Protein AF-A0A1E8VVA4-F1 (afdb_monomer)

Mean predicted aligned error: 18.34 Å

pLDDT: mean 72.16, std 23.31, range [21.58, 98.31]

Nearest PDB structures (foldseek):
  3our-assembly3_F  TM=9.152E-01  e=5.054E-13  Vibrio vulnificus CMCP6
  1gpr-assembly1_A-2  TM=9.088E-01  e=8.879E-13  Bacillus subtilis
  4jbw-assembly1_M  TM=9.201E-01  e=3.066E-12  Escherichia coli K-12
  1gla-assembly1_F  TM=8.543E-01  e=1.560E-12  Escherichia coli
  2gpr-assembly1_A  TM=8.967E-01  e=1.583E-10  Mycoplasma capricolum

Foldseek 3Di:
DDDDDDDDDDDDDDAFQVVFDDQQQQWFPKTFLWDFQAPQGTWDQQAEIFTAAQLRRDPVSLVSCVVSFAQEEEEQEAPVVCVVRPHPNVVPPRRHYDYQNLDHDDPVPPPVPDPDDPLDPLLVVLVVSLVPLVSLQVVLVVSLPDDLRHHYYYYYHNRARNVLSVSLLLCQLLHGDPLVSLLSRLVSADPRVLSCLVRPDDDDPPPDRDDNDPVSVSSSVSVSVNQVCQCVVQVTSVSSNVVSVHDPSSSVSSSVSTDDRDDPDPPPPPVPDDDDPVVVVPDDDDDDDDDDDDDDDDDDDDPDDDDDDDDDDDDDDDPVVVVVVVVPDPPDRRLAQDLDDFDPVCAQFFWFQAWAWKAAQLPAPDPCSNVCVQAGWIWGQHPFFWGWGRAFWFWRDADPLQQKTWTAHSNGWIKIKGLDAPDPCNHSAFKDADHDHGGTHHQGHTGIGGDCVGSPPSSRHIIIIHRRVNVVAPDKDAARGDTHHRGHTGIGGDRD

Radius of gyration: 27.5 Å; Cα contacts (8 Å, |Δi|>4): 840; chains: 1; bounding box: 74×63×78 Å

Secondary structure (DSSP, 8-state):
---------------SSGGGB---TT-SS-EE--S-EETTEEEPTTSEEEES-GGG--TTHHHHHHHHTEEEEEE---HHHHHHS--GGGGSTT-EEEE--S--S-HHHHTTS-TT-SSHHHHHHHHHHHH-HHHHHHHHHHHHT--TTPEEEEE-SSSSHHHHHHHHHHHHHHT--HHHHHHHHHTTTS-HHHHHHHHT----BTB------HHHHHHHHHHHHHHHHHHHHHSSHHHHHHHTT--HHHHHHHHHHHEEEPPP-----GGG----TTGGGSS-PPP--SS---PPP----TT---------------TTTHHHHTTS---S---S---PPPPGGGTTEEE-SS-EEEEEGGGSS-HHHHTTTT-EEEEEEESSSEEE-SSSEEEEEE-TTSSEEEEEETTS-EEEEEE--S-TT--SSSEEE---TT-EE-TT-EEEEE-HHHHGGGGGSPEEEEETTGGG-SEEEE--SEEE-TT-EEEEEE--

Solvent-accessible surface area (backbone atoms only — not comparable to full-atom values): 28669 Å² total; per-residue (Å²): 132,92,81,92,84,90,78,91,83,86,81,83,73,67,74,75,67,75,82,24,62,54,94,39,57,55,47,38,66,44,34,43,63,19,49,41,43,26,93,72,39,30,28,29,66,67,35,40,35,41,17,12,42,48,50,66,41,42,83,63,43,49,48,50,45,41,74,65,27,48,30,31,42,40,38,32,41,23,74,64,58,41,71,79,45,49,75,45,62,69,79,46,84,82,46,47,77,45,79,46,49,46,54,78,75,72,64,82,75,61,72,83,75,59,98,77,67,85,58,49,64,69,31,51,53,58,50,55,43,63,66,39,24,69,38,53,26,53,51,45,54,54,55,33,70,53,54,98,77,40,10,34,37,34,22,21,70,70,23,37,62,76,30,24,54,52,48,39,46,53,43,42,55,55,46,39,52,65,65,59,45,48,46,67,38,47,60,67,75,43,54,70,69,51,49,41,56,73,61,73,53,77,88,62,94,83,62,91,73,80,82,66,52,69,69,56,52,43,51,53,49,25,53,47,49,54,53,48,51,40,34,72,77,34,75,22,52,65,40,43,42,46,74,32,63,40,50,70,69,33,58,52,39,38,38,60,58,40,42,42,66,63,75,78,73,84,74,71,51,78,92,70,56,84,86,52,81,71,63,66,77,75,54,89,75,79,77,93,75,79,96,81,83,86,86,87,86,84,86,81,72,94,89,72,89,88,81,91,88,87,84,91,81,90,82,94,85,66,73,76,66,60,61,66,61,65,72,77,70,78,74,86,72,64,45,54,77,57,90,70,90,75,57,80,92,54,61,56,41,35,21,32,34,45,28,25,40,37,33,42,34,67,77,44,96,48,69,65,60,28,67,39,78,59,27,53,55,31,23,26,40,41,78,58,56,51,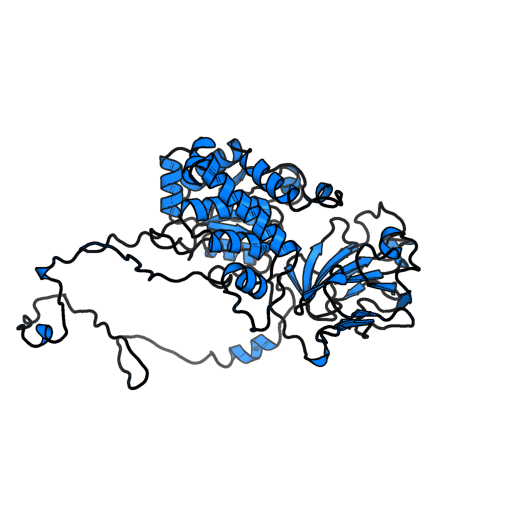38,27,32,38,35,47,27,31,29,70,42,76,48,97,51,50,50,38,41,28,33,33,31,81,83,70,51,38,37,41,36,33,52,40,54,94,47,98,74,63,59,62,61,38,48,45,72,69,63,55,77,41,19,43,40,52,56,69,36,68,41,34,33,50,39,51,86,62,47,47,82,37,52,60,36,38,35,34,45,27,29,55,53,45,88,80,49,89,37,72,54,70,55,44,66,53,79,43,48,66,66,36,83,40,33,38,53,49,93,124

Structure (mmCIF, N/CA/C/O backbone):
data_AF-A0A1E8VVA4-F1
#
_entry.id   AF-A0A1E8VVA4-F1
#
loop_
_atom_site.group_PDB
_atom_site.id
_atom_site.type_symbol
_atom_site.label_atom_id
_atom_site.label_alt_id
_atom_site.label_comp_id
_atom_site.label_asym_id
_atom_site.label_entity_id
_atom_site.label_seq_id
_atom_site.pdbx_PDB_ins_code
_atom_site.Cartn_x
_atom_site.Cartn_y
_atom_site.Cartn_z
_atom_site.occupancy
_atom_site.B_iso_or_equiv
_atom_site.auth_seq_id
_atom_site.auth_comp_id
_atom_site.auth_asym_id
_atom_site.auth_atom_id
_atom_site.pdbx_PDB_model_num
ATOM 1 N N . MET A 1 1 ? 5.619 -34.190 43.326 1.00 30.00 1 MET A N 1
ATOM 2 C CA . MET A 1 1 ? 6.301 -32.882 43.482 1.00 30.00 1 MET A CA 1
ATOM 3 C C . MET A 1 1 ? 6.176 -32.133 42.157 1.00 30.00 1 MET A C 1
ATOM 5 O O . MET A 1 1 ? 6.427 -32.777 41.157 1.00 30.00 1 MET A O 1
ATOM 9 N N . ARG A 1 2 ? 5.686 -30.875 42.184 1.00 25.86 2 ARG A N 1
ATOM 10 C CA . ARG A 1 2 ? 5.718 -29.754 41.190 1.00 25.86 2 ARG A CA 1
ATOM 11 C C . ARG A 1 2 ? 6.174 -30.002 39.722 1.00 25.86 2 ARG A C 1
ATOM 13 O O . ARG A 1 2 ? 7.117 -30.740 39.519 1.00 25.86 2 ARG A O 1
ATOM 20 N N . LEU A 1 3 ? 5.728 -29.284 38.676 1.00 25.56 3 LEU A N 1
ATOM 21 C CA . LEU A 1 3 ? 4.657 -28.291 38.405 1.00 25.56 3 LEU A CA 1
ATOM 22 C C . LEU A 1 3 ? 4.651 -28.012 36.870 1.00 25.56 3 LEU A C 1
ATOM 24 O O . LEU A 1 3 ? 5.711 -28.032 36.266 1.00 25.56 3 LEU A O 1
ATOM 28 N N . LEU A 1 4 ? 3.497 -27.609 36.314 1.00 28.91 4 LEU A N 1
ATOM 29 C CA . LEU A 1 4 ? 3.312 -26.734 35.126 1.00 28.91 4 LEU A CA 1
ATOM 30 C C . LEU A 1 4 ? 3.857 -27.124 33.727 1.00 28.91 4 LEU A C 1
ATOM 32 O O . LEU A 1 4 ? 5.051 -27.149 33.470 1.00 28.91 4 LEU A O 1
ATOM 36 N N . GLY A 1 5 ? 2.926 -27.165 32.763 1.00 24.77 5 GLY A N 1
ATOM 37 C CA . GLY A 1 5 ? 3.172 -27.043 31.318 1.00 24.77 5 GLY A CA 1
ATOM 38 C C . GLY A 1 5 ? 1.900 -26.583 30.588 1.00 24.77 5 GLY A C 1
ATOM 39 O O . GLY A 1 5 ? 1.129 -27.402 30.097 1.00 24.77 5 GLY A O 1
ATOM 40 N N . ARG A 1 6 ? 1.606 -25.273 30.588 1.00 29.03 6 ARG A N 1
ATOM 41 C CA . ARG A 1 6 ? 0.429 -24.693 29.899 1.00 29.03 6 ARG A CA 1
ATOM 42 C C . ARG A 1 6 ? 0.692 -24.564 28.393 1.00 29.03 6 ARG A C 1
ATOM 44 O O . ARG A 1 6 ? 1.761 -24.104 28.021 1.00 29.03 6 ARG A O 1
ATOM 51 N N . GLY A 1 7 ? -0.314 -24.822 27.547 1.00 25.11 7 GLY A N 1
ATOM 52 C CA . GLY A 1 7 ? -0.162 -24.624 26.094 1.00 25.11 7 GLY A CA 1
ATOM 53 C C . GLY A 1 7 ? -1.405 -24.843 25.219 1.00 25.11 7 GLY A C 1
ATOM 54 O O . GLY A 1 7 ? -1.297 -25.448 24.160 1.00 25.11 7 GLY A O 1
ATOM 55 N N . ARG A 1 8 ? -2.603 -24.379 25.614 1.00 28.55 8 ARG A N 1
ATOM 56 C CA . ARG A 1 8 ? -3.776 -24.401 24.709 1.00 28.55 8 ARG A CA 1
ATOM 57 C C . ARG A 1 8 ? -3.634 -23.325 23.616 1.00 28.55 8 ARG A C 1
ATOM 59 O O . ARG A 1 8 ? -4.026 -22.186 23.850 1.00 28.55 8 ARG A O 1
ATOM 66 N N . GLN A 1 9 ? -3.173 -23.695 22.420 1.00 29.16 9 GLN A N 1
ATOM 67 C CA . GLN A 1 9 ? -3.409 -22.919 21.194 1.00 29.16 9 GLN A CA 1
ATOM 68 C C . GLN A 1 9 ? -4.517 -23.570 20.351 1.00 29.16 9 GLN A C 1
ATOM 70 O O . GLN A 1 9 ? -4.309 -24.627 19.764 1.00 29.16 9 GLN A O 1
ATOM 75 N N . ARG A 1 10 ? -5.695 -22.936 20.272 1.00 30.84 10 ARG A N 1
ATOM 76 C CA . ARG A 1 10 ? -6.707 -23.178 19.223 1.00 30.84 10 ARG A CA 1
ATOM 77 C C . ARG A 1 10 ? -7.491 -21.891 18.956 1.00 30.84 10 ARG A C 1
ATOM 79 O O . ARG A 1 10 ? -8.116 -21.362 19.872 1.00 30.84 10 ARG A O 1
ATOM 86 N N . GLY A 1 11 ? -7.451 -21.423 17.708 1.00 31.95 11 GLY A N 1
ATOM 87 C CA . GLY A 1 11 ? -8.097 -20.183 17.260 1.00 31.95 11 GLY A CA 1
ATOM 88 C C . GLY A 1 11 ? -7.463 -19.577 16.000 1.00 31.95 11 GLY A C 1
ATOM 89 O O . GLY A 1 11 ? -7.168 -18.388 15.992 1.00 31.95 11 GLY A O 1
ATOM 90 N N . ALA A 1 12 ? -7.206 -20.384 14.965 1.00 50.91 12 ALA A N 1
ATOM 91 C CA . ALA A 1 12 ? -6.746 -19.905 13.655 1.00 50.91 12 ALA A CA 1
ATOM 92 C C . ALA A 1 12 ? -7.963 -19.704 12.715 1.00 50.91 12 ALA A C 1
ATOM 94 O O . ALA A 1 12 ? -8.945 -20.426 12.864 1.00 50.91 12 ALA A O 1
ATOM 95 N N . ALA A 1 13 ? -7.983 -18.766 11.760 1.00 53.41 13 ALA A N 1
ATOM 96 C CA . ALA A 1 13 ? -6.872 -17.992 11.198 1.00 53.41 13 ALA A CA 1
ATOM 97 C C . ALA A 1 13 ? -7.276 -16.576 10.720 1.00 53.41 13 ALA A C 1
ATOM 99 O O . ALA A 1 13 ? -8.441 -16.318 10.431 1.00 53.41 13 ALA A O 1
ATOM 100 N N . ARG A 1 14 ? -6.262 -15.725 10.511 1.00 58.19 14 ARG A N 1
ATOM 101 C CA . ARG A 1 14 ? -6.017 -15.040 9.226 1.00 58.19 14 ARG A CA 1
ATOM 102 C C . ARG A 1 14 ? -4.565 -15.362 8.848 1.00 58.19 14 ARG A C 1
ATOM 104 O O . ARG A 1 14 ? -3.696 -15.362 9.717 1.00 58.19 14 ARG A O 1
ATOM 111 N N . ARG A 1 15 ? -4.335 -15.743 7.593 1.00 53.78 15 ARG A N 1
ATOM 112 C CA . ARG A 1 15 ? -3.039 -15.923 6.912 1.00 53.78 15 ARG A CA 1
ATOM 113 C C . ARG A 1 15 ? -3.322 -15.691 5.423 1.00 53.78 15 ARG A C 1
ATOM 115 O O . ARG A 1 15 ? -4.406 -16.055 4.971 1.00 53.78 15 ARG A O 1
ATOM 122 N N . GLY A 1 16 ? -2.391 -15.082 4.692 1.00 54.00 16 GLY A N 1
ATOM 123 C CA . GLY A 1 16 ? -2.623 -14.649 3.311 1.00 54.00 16 GLY A CA 1
ATOM 124 C C . GLY A 1 16 ? -3.421 -13.340 3.188 1.00 54.00 16 GLY A C 1
ATOM 125 O O . GLY A 1 16 ? -4.250 -12.992 4.035 1.00 54.00 16 GLY A O 1
ATOM 126 N N . TYR A 1 17 ? -3.164 -12.621 2.094 1.00 52.78 17 TYR A N 1
ATOM 127 C CA . TYR A 1 17 ? -3.841 -11.378 1.694 1.00 52.78 17 TYR A CA 1
ATOM 128 C C . TYR A 1 17 ? -5.333 -11.590 1.385 1.00 52.78 17 TYR A C 1
ATOM 130 O O . TYR A 1 17 ? -6.170 -10.749 1.706 1.00 52.78 17 TYR A O 1
ATOM 138 N N . GLU A 1 18 ? -5.662 -12.745 0.803 1.00 53.12 18 GLU A N 1
ATOM 139 C CA . GLU A 1 18 ? -6.934 -13.048 0.131 1.00 53.12 18 GLU A CA 1
ATOM 140 C C . GLU A 1 18 ? -8.173 -12.894 1.023 1.00 53.12 18 GLU A C 1
ATOM 142 O O . GLU A 1 18 ? -9.208 -12.422 0.566 1.00 53.12 18 GLU A O 1
ATOM 147 N N . THR A 1 19 ? -8.065 -13.189 2.322 1.00 55.44 19 THR A N 1
ATOM 148 C CA . THR A 1 19 ? -9.191 -13.049 3.273 1.00 55.44 19 THR A CA 1
ATOM 149 C C . THR A 1 19 ? -9.558 -11.599 3.621 1.00 55.44 19 THR A C 1
ATOM 151 O O . THR A 1 19 ? -10.520 -11.374 4.353 1.00 55.44 19 THR A O 1
ATOM 154 N N . GLY A 1 20 ? -8.807 -10.610 3.125 1.00 58.53 20 GLY A N 1
ATOM 155 C CA . GLY A 1 20 ? -9.046 -9.181 3.349 1.00 58.53 20 GLY A CA 1
ATOM 156 C C . GLY A 1 20 ? -8.956 -8.323 2.085 1.00 58.53 20 GLY A C 1
ATOM 157 O O . GLY A 1 20 ? -8.785 -7.109 2.209 1.00 58.53 20 GLY A O 1
ATOM 158 N N . ARG A 1 21 ? -9.037 -8.927 0.894 1.00 65.75 21 ARG A N 1
ATOM 159 C CA . ARG A 1 21 ? -9.143 -8.201 -0.379 1.00 65.75 21 ARG A CA 1
ATOM 160 C C . ARG A 1 21 ? -10.534 -7.565 -0.496 1.00 65.75 21 ARG A C 1
ATOM 162 O O . ARG A 1 21 ? -11.526 -8.137 -0.043 1.00 65.75 21 ARG A O 1
ATOM 169 N N . VAL A 1 22 ? -10.592 -6.367 -1.069 1.00 76.75 22 VAL A N 1
ATOM 170 C CA . VAL A 1 22 ? -11.835 -5.720 -1.502 1.00 76.75 22 VAL A CA 1
ATOM 171 C C . VAL A 1 22 ? -11.589 -5.315 -2.943 1.00 76.75 22 VAL A C 1
ATOM 173 O O . VAL A 1 22 ? -10.763 -4.439 -3.186 1.00 76.75 22 VAL A O 1
ATOM 176 N N . ASP A 1 23 ? -12.241 -6.009 -3.869 1.00 79.19 23 ASP A N 1
ATOM 177 C CA . ASP A 1 23 ? -12.051 -5.813 -5.304 1.00 79.19 23 ASP A CA 1
ATOM 178 C C . ASP A 1 23 ? -12.624 -4.451 -5.698 1.00 79.19 23 ASP A C 1
ATOM 180 O O . ASP A 1 23 ? -13.825 -4.233 -5.581 1.00 79.19 23 ASP A O 1
ATOM 184 N N . ILE A 1 24 ? -11.745 -3.519 -6.070 1.00 86.25 24 ILE A N 1
ATOM 185 C CA . ILE A 1 24 ? -12.058 -2.137 -6.452 1.00 86.25 24 ILE A CA 1
ATOM 186 C C . ILE A 1 24 ? -11.111 -1.818 -7.606 1.00 86.25 24 ILE A C 1
ATOM 188 O O . ILE A 1 24 ? -9.936 -1.538 -7.367 1.00 86.25 24 ILE A O 1
ATOM 192 N N . ALA A 1 25 ? -11.589 -1.899 -8.848 1.00 78.00 25 ALA A N 1
ATOM 193 C CA . ALA A 1 25 ? -10.723 -2.079 -10.018 1.00 78.00 25 ALA A CA 1
ATOM 194 C C . ALA A 1 25 ? -9.710 -0.939 -10.215 1.00 78.00 25 ALA A C 1
ATOM 196 O O . ALA A 1 25 ? -8.554 -1.185 -10.536 1.00 78.00 25 ALA A O 1
ATOM 197 N N . THR A 1 26 ? -10.118 0.310 -9.974 1.00 86.56 26 THR A N 1
ATOM 198 C CA . THR A 1 26 ? -9.238 1.501 -10.021 1.00 86.56 26 THR A CA 1
ATOM 199 C C . THR A 1 26 ? -8.679 1.924 -8.652 1.00 86.56 26 THR A C 1
ATOM 201 O O . THR A 1 26 ? -8.114 3.013 -8.501 1.00 86.56 26 THR A O 1
ATOM 204 N N . GLY A 1 27 ? -8.847 1.086 -7.628 1.00 84.00 27 GLY A N 1
ATOM 205 C CA . GLY A 1 27 ? -8.388 1.327 -6.267 1.00 84.00 27 GLY A CA 1
ATOM 206 C C . GLY A 1 27 ? -6.927 0.930 -6.065 1.00 84.00 27 GLY A C 1
ATOM 207 O O . GLY A 1 27 ? -6.532 -0.207 -6.280 1.00 84.00 27 GLY A O 1
ATOM 208 N N . ILE A 1 28 ? -6.109 1.852 -5.559 1.00 86.06 28 ILE A N 1
ATOM 209 C CA . ILE A 1 28 ? -4.704 1.561 -5.249 1.00 86.06 28 ILE A CA 1
ATOM 210 C C . ILE A 1 28 ? -4.627 0.828 -3.902 1.00 86.06 28 ILE A C 1
ATOM 212 O O . ILE A 1 28 ? -5.046 1.381 -2.884 1.00 86.06 28 ILE A O 1
ATOM 216 N N . ASN A 1 29 ? -4.029 -0.368 -3.865 1.00 87.25 29 ASN A N 1
ATOM 217 C CA . ASN A 1 29 ? -3.621 -1.068 -2.634 1.00 87.25 29 ASN A CA 1
ATOM 218 C C . ASN A 1 29 ? -4.752 -1.232 -1.582 1.00 87.25 29 ASN A C 1
ATOM 220 O O . ASN A 1 29 ? -4.519 -1.069 -0.378 1.00 87.25 29 ASN A O 1
ATOM 224 N N . VAL A 1 30 ? -5.989 -1.490 -2.032 1.00 91.31 30 VAL A N 1
ATOM 225 C CA . VAL A 1 30 ? -7.182 -1.540 -1.166 1.00 91.31 30 VAL A CA 1
ATOM 226 C C . VAL A 1 30 ? -7.195 -2.820 -0.322 1.00 91.31 30 VAL A C 1
ATOM 228 O O . VAL A 1 30 ? -7.125 -3.929 -0.848 1.00 91.31 30 VAL A O 1
ATOM 231 N N . ARG A 1 31 ? -7.312 -2.686 1.007 1.00 90.38 31 ARG A N 1
ATOM 232 C CA . ARG A 1 31 ? -7.453 -3.821 1.940 1.00 90.38 31 ARG A CA 1
ATOM 233 C C . ARG A 1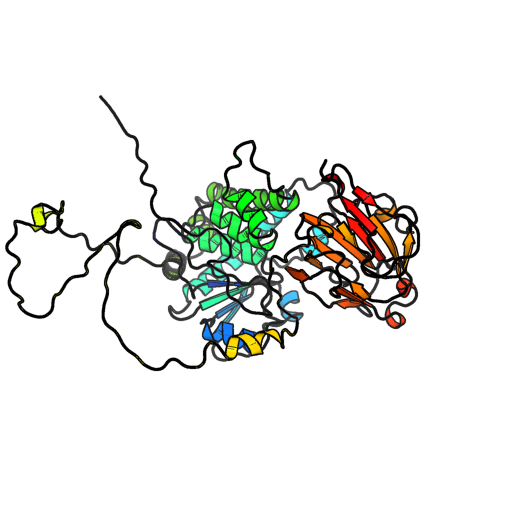 31 ? -8.423 -3.542 3.078 1.00 90.38 31 ARG A C 1
ATOM 235 O O . ARG A 1 31 ? -8.536 -2.423 3.573 1.00 90.38 31 ARG A O 1
ATOM 242 N N . GLU A 1 32 ? -9.047 -4.606 3.562 1.00 92.00 32 GLU A N 1
ATOM 243 C CA . GLU A 1 32 ? -9.891 -4.627 4.753 1.00 92.00 32 GLU A CA 1
ATOM 244 C C . GLU A 1 32 ? -9.099 -5.054 6.002 1.00 92.00 32 GLU A C 1
ATOM 246 O O . GLU A 1 32 ? -8.359 -6.049 6.004 1.00 92.00 32 GLU A O 1
ATOM 251 N N . LEU A 1 33 ? -9.284 -4.297 7.090 1.00 93.38 33 LEU A N 1
ATOM 252 C CA . LEU A 1 33 ? -8.677 -4.556 8.402 1.00 93.38 33 LEU A CA 1
ATOM 253 C C . LEU A 1 33 ? -9.503 -5.532 9.262 1.00 93.38 33 LEU A C 1
ATOM 255 O O . LEU A 1 33 ? -9.131 -5.827 10.397 1.00 93.38 33 LEU A O 1
ATOM 259 N N . GLY A 1 34 ? -10.616 -6.048 8.748 1.00 89.75 34 GLY A N 1
ATOM 260 C CA . GLY A 1 34 ? -11.387 -7.163 9.290 1.00 89.75 34 GLY A CA 1
ATOM 261 C C . GLY A 1 34 ? -10.678 -8.524 9.221 1.00 89.75 34 GLY A C 1
ATOM 262 O O . GLY A 1 34 ? -9.677 -8.717 8.533 1.00 89.75 34 GLY A O 1
ATOM 263 N N . GLY A 1 35 ? -11.203 -9.491 9.974 1.00 84.62 35 GLY A N 1
ATOM 264 C CA . GLY A 1 35 ? -10.780 -10.893 9.919 1.00 84.62 35 GLY A CA 1
ATOM 265 C C . GLY A 1 35 ? -9.508 -11.260 10.689 1.00 84.62 35 GLY A C 1
ATOM 266 O O . GLY A 1 35 ? -9.304 -12.444 10.937 1.00 84.62 35 GLY A O 1
ATOM 267 N N . PHE A 1 36 ? -8.682 -10.307 11.132 1.00 85.81 36 PHE A N 1
ATOM 268 C CA . PHE A 1 36 ? -7.486 -10.624 11.921 1.00 85.81 36 PHE A CA 1
ATOM 269 C C . PHE A 1 36 ? -7.868 -11.226 13.288 1.00 85.81 36 PHE A C 1
ATOM 271 O O . PHE A 1 36 ? -8.712 -10.652 13.987 1.00 85.81 36 PHE A O 1
ATOM 278 N N . PRO A 1 37 ? -7.259 -12.349 13.712 1.00 80.12 37 PRO A N 1
ATOM 279 C CA . PRO A 1 37 ? -7.466 -12.923 15.035 1.00 80.12 37 PRO A CA 1
ATOM 280 C C . PRO A 1 37 ? -6.771 -12.085 16.113 1.00 80.12 37 PRO A C 1
ATOM 282 O O . PRO A 1 37 ? -5.667 -11.576 15.919 1.00 80.12 37 PRO A O 1
ATOM 285 N N . THR A 1 38 ? -7.411 -11.971 17.277 1.00 81.69 38 THR A N 1
ATOM 286 C CA . THR A 1 38 ? -6.867 -11.293 18.461 1.00 81.69 38 THR A CA 1
ATOM 287 C C . THR A 1 38 ? -7.210 -12.082 19.731 1.00 81.69 38 THR A C 1
ATOM 289 O O . THR A 1 38 ? -8.162 -12.868 19.728 1.00 81.69 38 THR A O 1
ATOM 292 N N . PRO A 1 39 ? -6.527 -11.850 20.869 1.00 75.25 39 PRO A N 1
ATOM 293 C CA . PRO A 1 39 ? -6.879 -12.467 22.152 1.00 75.25 39 PRO A CA 1
ATOM 294 C C . PRO A 1 39 ? -8.330 -12.226 22.607 1.00 75.25 39 PRO A C 1
ATOM 296 O O . PRO A 1 39 ? -8.837 -12.958 23.453 1.00 75.25 39 PRO A O 1
ATOM 299 N N . SER A 1 40 ? -8.997 -11.197 22.067 1.00 68.75 40 SER A N 1
ATOM 300 C CA . SER A 1 40 ? -10.377 -10.817 22.405 1.00 68.75 40 SER A CA 1
ATOM 301 C C . SER A 1 40 ? -11.415 -11.208 21.342 1.00 68.75 40 SER A C 1
ATOM 303 O O . SER A 1 40 ? -12.607 -10.967 21.547 1.00 68.75 40 SER A O 1
ATOM 305 N N . GLY A 1 41 ? -10.998 -11.794 20.214 1.00 74.19 41 GLY A N 1
ATOM 306 C CA . GLY A 1 41 ? -11.895 -12.252 19.156 1.00 74.19 41 GLY A CA 1
ATOM 307 C C . GLY A 1 41 ? -11.291 -12.111 17.762 1.00 74.19 41 GLY A C 1
ATOM 308 O O . GLY A 1 41 ? -10.205 -12.613 17.494 1.00 74.19 41 GLY A O 1
ATOM 309 N N . THR A 1 42 ? -12.008 -11.436 16.867 1.00 82.44 42 THR A N 1
ATOM 310 C CA . THR A 1 42 ? -11.521 -11.073 15.528 1.00 82.44 42 THR A CA 1
ATOM 311 C C . THR A 1 42 ? -11.807 -9.607 15.231 1.00 82.44 42 THR A C 1
ATOM 313 O O . THR A 1 42 ? -12.735 -9.022 15.801 1.00 82.44 42 THR A O 1
ATOM 316 N N . THR A 1 43 ? -11.037 -8.987 14.339 1.00 88.38 43 THR A N 1
ATOM 317 C CA . THR A 1 43 ? -11.372 -7.654 13.826 1.00 88.38 43 THR A CA 1
ATOM 318 C C . THR A 1 43 ? -12.594 -7.712 12.898 1.00 88.38 43 THR A C 1
ATOM 320 O O . THR A 1 43 ? -12.883 -8.721 12.248 1.00 88.38 43 THR A O 1
ATOM 323 N N . ARG A 1 44 ? -13.376 -6.632 12.866 1.00 84.88 44 ARG A N 1
ATOM 324 C CA . ARG A 1 44 ? -14.653 -6.540 12.147 1.00 84.88 44 ARG A CA 1
ATOM 325 C C . ARG A 1 44 ? -14.456 -6.038 10.724 1.00 84.88 44 ARG A C 1
ATOM 327 O O . ARG A 1 44 ? -13.991 -4.921 10.539 1.00 84.88 44 ARG A O 1
ATOM 334 N N . TYR A 1 45 ? -14.948 -6.819 9.768 1.00 88.38 45 TYR A N 1
ATOM 335 C CA . TYR A 1 45 ? -15.194 -6.388 8.392 1.00 88.38 45 TYR A CA 1
ATOM 336 C C . TYR A 1 45 ? -16.125 -5.167 8.328 1.00 88.38 45 TYR A C 1
ATOM 338 O O . TYR A 1 45 ? -16.970 -4.977 9.216 1.00 88.38 45 TYR A O 1
ATOM 346 N N . ARG A 1 46 ? -16.014 -4.382 7.250 1.00 89.69 46 ARG A N 1
ATOM 347 C CA . ARG A 1 46 ? -16.790 -3.164 6.963 1.00 89.69 46 ARG A CA 1
ATOM 348 C C . ARG A 1 46 ? -16.652 -2.094 8.045 1.00 89.69 46 ARG A C 1
ATOM 350 O O . ARG A 1 46 ? -17.603 -1.374 8.360 1.00 89.69 46 ARG A O 1
ATOM 357 N N . ARG A 1 47 ? -15.471 -2.006 8.666 1.00 92.00 47 ARG A N 1
ATOM 358 C CA . ARG A 1 47 ? -15.164 -0.996 9.695 1.00 92.00 47 ARG A CA 1
ATOM 359 C C . ARG A 1 47 ? -14.037 -0.075 9.285 1.00 92.00 47 ARG A C 1
ATOM 361 O O . ARG A 1 47 ? -14.220 1.136 9.390 1.00 92.00 47 ARG A O 1
ATOM 368 N N . PHE A 1 48 ? -12.937 -0.638 8.799 1.00 95.94 48 PHE A N 1
ATOM 369 C CA . PHE A 1 48 ? -11.756 0.115 8.411 1.00 95.94 48 PHE A CA 1
ATOM 370 C C . PHE A 1 48 ? -11.180 -0.471 7.120 1.00 95.94 48 PHE A C 1
ATOM 372 O O . PHE A 1 48 ? -10.686 -1.598 7.119 1.00 95.94 48 PHE A O 1
ATOM 379 N N . LEU A 1 49 ? -11.238 0.305 6.040 1.00 96.06 49 LEU A N 1
ATOM 380 C CA . LEU A 1 49 ? -10.492 0.027 4.817 1.00 96.06 49 LEU A CA 1
ATOM 381 C C . LEU A 1 49 ? -9.231 0.883 4.788 1.00 96.06 49 LEU A C 1
ATOM 383 O O . LEU A 1 49 ? -9.256 2.044 5.197 1.00 96.06 49 LEU A O 1
ATOM 387 N N . ARG A 1 50 ? -8.152 0.317 4.261 1.00 96.06 50 ARG A N 1
ATOM 388 C CA . ARG A 1 50 ? -6.944 1.043 3.877 1.00 96.06 50 ARG A CA 1
ATOM 389 C C . ARG A 1 50 ? -6.839 1.102 2.356 1.00 96.06 50 ARG A C 1
ATOM 391 O O . ARG A 1 50 ? -7.213 0.134 1.700 1.00 96.06 50 ARG A O 1
ATOM 398 N N . SER A 1 51 ? -6.299 2.185 1.807 1.00 95.56 51 SER A N 1
ATOM 399 C CA . SER A 1 51 ? -5.931 2.275 0.384 1.00 95.56 51 SER A CA 1
ATOM 400 C C . SER A 1 51 ? -4.792 3.274 0.140 1.00 95.56 51 SER A C 1
ATOM 402 O O . SER A 1 51 ? -4.286 3.929 1.059 1.00 95.56 51 SER A O 1
ATOM 404 N N . GLY A 1 52 ? -4.373 3.388 -1.118 1.00 91.94 52 GLY A N 1
ATOM 405 C CA . GLY A 1 52 ? -3.723 4.568 -1.682 1.00 91.94 52 GLY A CA 1
ATOM 406 C C . GLY A 1 52 ? -4.739 5.597 -2.175 1.00 91.94 52 GLY A C 1
ATOM 407 O O . GLY A 1 52 ? -5.923 5.528 -1.835 1.00 91.94 52 GLY A O 1
ATOM 408 N N . SER A 1 53 ? -4.261 6.569 -2.949 1.00 91.50 53 SER A N 1
ATOM 409 C CA . SER A 1 53 ? -5.043 7.731 -3.359 1.00 91.50 53 SER A CA 1
ATOM 410 C C . SER A 1 53 ? -6.277 7.332 -4.161 1.00 91.50 53 SER A C 1
ATOM 412 O O . SER A 1 53 ? -6.208 6.663 -5.189 1.00 91.50 53 SER A O 1
ATOM 414 N N . THR A 1 54 ? -7.405 7.831 -3.687 1.00 92.94 54 THR A N 1
ATOM 415 C CA . THR A 1 54 ? -8.746 7.742 -4.264 1.00 92.94 54 THR A CA 1
ATOM 416 C C . THR A 1 54 ? -8.931 8.608 -5.513 1.00 92.94 54 THR A C 1
ATOM 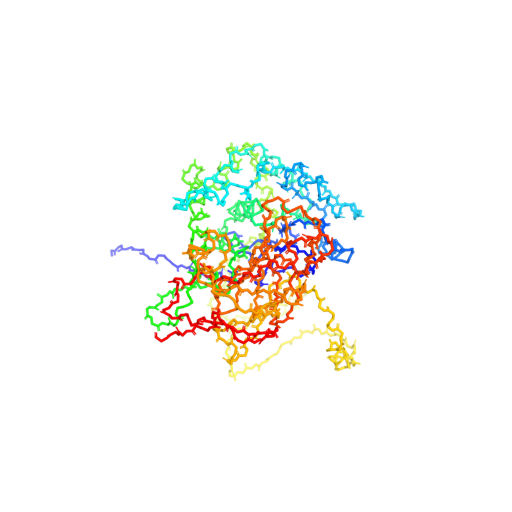418 O O . THR A 1 54 ? -9.915 8.448 -6.228 1.00 92.94 54 THR A O 1
ATOM 421 N N . ALA A 1 55 ? -8.006 9.526 -5.817 1.00 89.44 55 ALA A N 1
ATOM 422 C CA . ALA A 1 55 ? -8.180 10.561 -6.842 1.00 89.44 55 ALA A CA 1
ATOM 423 C C . ALA A 1 55 ? -8.400 10.027 -8.273 1.00 89.44 55 ALA A C 1
ATOM 425 O O . ALA A 1 55 ? -8.887 10.761 -9.130 1.00 89.44 55 ALA A O 1
ATOM 426 N N . ARG A 1 56 ? -8.043 8.761 -8.538 1.00 87.44 56 ARG A N 1
ATOM 427 C CA . ARG A 1 56 ? -8.287 8.065 -9.816 1.00 87.44 56 ARG A CA 1
ATOM 428 C C . ARG A 1 56 ? -9.394 7.005 -9.754 1.00 87.44 56 ARG A C 1
ATOM 430 O O . ARG A 1 56 ? -9.617 6.335 -10.757 1.00 87.44 56 ARG A O 1
ATOM 437 N N . ILE A 1 57 ? -10.089 6.869 -8.622 1.00 91.19 57 ILE A N 1
ATOM 438 C CA . ILE A 1 57 ? -11.181 5.904 -8.472 1.00 91.19 57 ILE A CA 1
ATOM 439 C C . ILE A 1 57 ? -12.334 6.260 -9.417 1.00 91.19 57 ILE A C 1
ATOM 441 O O . ILE A 1 57 ? -12.794 7.403 -9.474 1.00 91.19 57 ILE A O 1
ATOM 445 N N . SER A 1 58 ? -12.794 5.263 -10.168 1.00 91.75 58 SER A N 1
ATOM 446 C CA . SER A 1 58 ? -13.858 5.391 -11.155 1.00 91.75 58 SER A CA 1
ATOM 447 C C . SER A 1 58 ? -15.223 5.651 -10.494 1.00 91.75 58 SER A C 1
ATOM 449 O O . SER A 1 58 ? -15.464 5.239 -9.357 1.00 91.75 58 SER A O 1
ATOM 451 N N . PRO A 1 59 ? -16.190 6.276 -11.194 1.00 91.81 59 PRO A N 1
ATOM 452 C CA . PRO A 1 59 ? -17.530 6.478 -10.646 1.00 91.81 59 PRO A CA 1
ATOM 453 C C . PRO A 1 59 ? -18.322 5.190 -10.367 1.00 91.81 59 PRO A C 1
ATOM 455 O O . PRO A 1 59 ? -19.376 5.281 -9.737 1.00 91.81 59 PRO A O 1
ATOM 458 N N . SER A 1 60 ? -17.908 4.023 -10.876 1.00 92.00 60 SER A N 1
ATOM 459 C CA . SER A 1 60 ? -18.457 2.708 -10.496 1.00 92.00 60 SER A CA 1
ATOM 460 C C . SER A 1 60 ? -17.822 2.218 -9.200 1.00 92.00 60 SER A C 1
ATOM 462 O O . SER A 1 60 ? -18.539 2.001 -8.230 1.00 92.00 60 SER A O 1
ATOM 464 N N . ASP A 1 61 ? -16.494 2.187 -9.133 1.00 93.19 61 ASP A N 1
ATOM 465 C CA . ASP A 1 61 ? -15.728 1.767 -7.952 1.00 93.19 61 ASP A CA 1
ATOM 466 C C . ASP A 1 61 ? -16.033 2.638 -6.716 1.00 93.19 61 ASP A C 1
ATOM 468 O O . ASP A 1 61 ? -16.148 2.152 -5.591 1.00 93.19 61 ASP A O 1
ATOM 472 N N . ALA A 1 62 ? -16.259 3.939 -6.920 1.00 92.69 62 ALA A N 1
ATOM 473 C CA . ALA A 1 62 ? -16.725 4.856 -5.882 1.00 92.69 62 ALA A CA 1
ATOM 474 C C . ALA A 1 62 ? -18.102 4.448 -5.317 1.00 92.69 62 ALA A C 1
ATOM 476 O O . ALA A 1 62 ? -18.336 4.541 -4.109 1.00 92.69 62 ALA A O 1
ATOM 477 N N . ARG A 1 63 ? -19.014 3.968 -6.175 1.00 91.25 63 ARG A N 1
ATOM 478 C CA . ARG A 1 63 ? -20.311 3.418 -5.750 1.00 91.25 63 ARG A CA 1
ATOM 479 C C . ARG A 1 63 ? -20.143 2.073 -5.049 1.00 91.25 63 ARG A C 1
ATOM 481 O O . ARG A 1 63 ? -20.792 1.869 -4.033 1.00 91.25 63 ARG A O 1
ATOM 488 N N . GLU A 1 64 ? -19.230 1.215 -5.490 1.00 92.50 64 GLU A N 1
ATOM 489 C CA . GLU A 1 64 ? -18.953 -0.060 -4.816 1.00 92.50 64 GLU A CA 1
ATOM 490 C C . GLU A 1 64 ? -18.373 0.142 -3.409 1.00 92.50 64 GLU A C 1
ATOM 492 O O . GLU A 1 64 ? -18.867 -0.458 -2.454 1.00 92.50 64 GLU A O 1
ATOM 497 N N . LEU A 1 65 ? -17.434 1.079 -3.222 1.00 92.62 65 LEU A N 1
ATOM 498 C CA . LEU A 1 65 ? -16.985 1.508 -1.889 1.00 92.62 65 LEU A CA 1
ATOM 499 C C . LEU A 1 65 ? -18.151 2.041 -1.038 1.00 92.62 65 LEU A C 1
ATOM 501 O O . LEU A 1 65 ? -18.252 1.747 0.160 1.00 92.62 65 LEU A O 1
ATOM 505 N N . PHE A 1 66 ? -19.065 2.807 -1.637 1.00 92.75 66 PHE A N 1
ATOM 506 C CA . PHE A 1 66 ? -20.252 3.302 -0.945 1.00 92.75 66 PHE A CA 1
ATOM 507 C C . PHE A 1 66 ? -21.209 2.165 -0.545 1.00 92.75 66 PHE A C 1
ATOM 509 O O . PHE A 1 66 ? -21.687 2.140 0.592 1.00 92.75 66 PHE A O 1
ATOM 516 N N . ASP A 1 67 ? -21.454 1.188 -1.407 1.00 91.06 67 ASP A N 1
ATOM 517 C CA . ASP A 1 67 ? -22.354 0.064 -1.131 1.00 91.06 67 ASP A CA 1
ATOM 518 C C . ASP A 1 67 ? -21.721 -0.958 -0.166 1.00 91.06 67 ASP A C 1
ATOM 520 O O . ASP A 1 67 ? -22.412 -1.545 0.674 1.00 91.06 67 ASP A O 1
ATOM 524 N N . TYR A 1 68 ? -20.388 -1.069 -0.161 1.00 90.56 68 TYR A N 1
ATOM 525 C CA . TYR A 1 68 ? -19.615 -1.761 0.876 1.00 90.56 68 TYR A CA 1
ATOM 526 C C . TYR A 1 68 ? -19.810 -1.133 2.268 1.00 90.56 68 TYR A C 1
ATOM 528 O O . TYR A 1 68 ? -19.789 -1.830 3.290 1.00 90.56 68 TYR A O 1
ATOM 536 N N . GLY A 1 69 ? -20.055 0.182 2.308 1.00 92.50 69 GLY A N 1
ATOM 537 C CA . GLY A 1 69 ? -20.412 0.941 3.507 1.00 92.50 69 GLY A CA 1
ATOM 538 C C . GLY A 1 69 ? -19.485 2.112 3.836 1.00 92.50 69 GLY A C 1
ATOM 539 O O . GLY A 1 69 ? -19.592 2.658 4.938 1.00 92.50 69 GLY A O 1
ATOM 540 N N . VAL A 1 70 ? -18.573 2.511 2.939 1.00 95.12 70 VAL A N 1
ATOM 541 C CA . VAL A 1 70 ? -17.683 3.665 3.156 1.00 95.12 70 VAL A CA 1
ATOM 542 C C . VAL A 1 70 ? -18.512 4.945 3.260 1.00 95.12 70 VAL A C 1
ATOM 544 O O . VAL A 1 70 ? -19.212 5.341 2.330 1.00 95.12 70 VAL A O 1
ATOM 547 N N . ARG A 1 71 ? -18.469 5.587 4.428 1.00 95.50 71 ARG A N 1
ATOM 548 C CA . ARG A 1 71 ? -19.141 6.875 4.699 1.00 95.50 71 ARG A CA 1
ATOM 549 C C . ARG A 1 71 ? -18.189 7.917 5.277 1.00 95.50 71 ARG A C 1
ATOM 551 O O . ARG A 1 71 ? -18.621 9.027 5.565 1.00 95.50 71 ARG A O 1
ATOM 558 N N . ARG A 1 72 ? -16.926 7.557 5.514 1.00 96.94 72 ARG A N 1
ATOM 559 C CA . ARG A 1 72 ? -15.925 8.429 6.134 1.00 96.94 72 ARG A CA 1
ATOM 560 C C . ARG A 1 72 ? -14.577 8.209 5.467 1.00 96.94 72 ARG A C 1
ATOM 562 O O . ARG A 1 72 ? -14.171 7.058 5.322 1.00 96.94 72 ARG A O 1
ATOM 569 N N . ILE A 1 73 ? -13.902 9.289 5.107 1.00 98.00 73 ILE A N 1
ATOM 570 C CA . ILE A 1 73 ? -12.575 9.293 4.497 1.00 98.00 73 ILE A CA 1
ATOM 571 C C . ILE A 1 73 ? -11.601 10.000 5.436 1.00 98.00 73 ILE A C 1
ATOM 573 O O . ILE A 1 73 ? -11.893 11.087 5.941 1.00 98.00 73 ILE A O 1
ATOM 577 N N . LEU A 1 74 ? -10.449 9.375 5.660 1.00 98.31 74 LEU A N 1
ATOM 578 C CA . LEU A 1 74 ? -9.317 9.949 6.376 1.00 98.31 74 LEU A CA 1
ATOM 579 C C . LEU A 1 74 ? -8.103 10.008 5.440 1.00 98.31 74 LEU A C 1
ATOM 581 O O . LEU A 1 74 ? -7.457 8.991 5.182 1.00 98.31 74 LEU A O 1
ATOM 585 N N . ASP A 1 75 ? -7.800 11.204 4.949 1.00 97.69 75 ASP A N 1
ATOM 586 C CA . ASP A 1 75 ? -6.696 11.446 4.024 1.00 97.69 75 ASP A CA 1
ATOM 587 C C . ASP A 1 75 ? -5.426 11.836 4.797 1.00 97.69 75 ASP A C 1
ATOM 589 O O . ASP A 1 75 ? -5.377 12.888 5.436 1.00 97.69 75 ASP A O 1
ATOM 593 N N . LEU A 1 76 ? -4.396 10.990 4.744 1.00 96.81 76 LEU A N 1
ATOM 594 C CA . LEU A 1 76 ? -3.120 11.165 5.450 1.00 96.81 76 LEU A CA 1
ATOM 595 C C . LEU A 1 76 ? -2.075 11.965 4.651 1.00 96.81 76 LEU A C 1
ATOM 597 O O . LEU A 1 76 ? -0.927 12.082 5.095 1.00 96.81 76 LEU A O 1
ATOM 601 N N . ARG A 1 77 ? -2.431 12.446 3.453 1.00 93.56 77 ARG A N 1
ATOM 602 C CA . ARG A 1 77 ? -1.530 13.149 2.530 1.00 93.56 77 ARG A CA 1
ATOM 603 C C . ARG A 1 77 ? -1.213 14.575 2.972 1.00 93.56 77 ARG A C 1
ATOM 605 O O . ARG A 1 77 ? -2.013 15.215 3.655 1.00 93.56 77 ARG A O 1
ATOM 612 N N . GLY A 1 78 ? -0.065 15.075 2.519 1.00 88.88 78 GLY A N 1
ATOM 613 C CA . GLY A 1 78 ? 0.317 16.479 2.654 1.00 88.88 78 GLY A CA 1
ATOM 614 C C . GLY A 1 78 ? -0.545 17.393 1.779 1.00 88.88 78 GLY A C 1
ATOM 615 O O . GLY A 1 78 ? -1.159 16.959 0.800 1.00 88.88 78 GLY A O 1
ATOM 616 N N . LYS A 1 79 ? -0.588 18.687 2.107 1.00 87.38 79 LYS A N 1
ATOM 617 C CA . LYS A 1 79 ? -1.468 19.664 1.427 1.00 87.38 79 LYS A CA 1
ATOM 618 C C . LYS A 1 79 ? -1.231 19.753 -0.086 1.00 87.38 79 LYS A C 1
ATOM 620 O O . LYS A 1 79 ? -2.182 19.933 -0.848 1.00 87.38 79 LYS A O 1
ATOM 625 N N . GLU A 1 80 ? 0.016 19.609 -0.528 1.00 81.12 80 GLU A N 1
ATOM 626 C CA . GLU A 1 80 ? 0.375 19.635 -1.950 1.00 81.12 80 GLU A CA 1
ATOM 627 C C . GLU A 1 80 ? -0.144 18.403 -2.701 1.00 81.12 80 GLU A C 1
ATOM 629 O O . GLU A 1 80 ? -0.741 18.539 -3.766 1.00 81.12 80 GLU A O 1
ATOM 634 N N . GLU A 1 81 ? -0.006 17.202 -2.132 1.00 87.12 81 GLU A N 1
ATOM 635 C CA . GLU A 1 81 ? -0.565 15.966 -2.700 1.00 87.12 81 GLU A CA 1
ATOM 636 C C . GLU A 1 81 ? -2.097 16.024 -2.825 1.00 87.12 81 GLU A C 1
ATOM 638 O O . GLU A 1 81 ? -2.651 15.551 -3.819 1.00 87.12 81 GLU A O 1
ATOM 643 N N . VAL A 1 82 ? -2.786 16.604 -1.833 1.00 89.38 82 VAL A N 1
ATOM 644 C CA . VAL A 1 82 ? -4.247 16.804 -1.865 1.00 89.38 82 VAL A CA 1
ATOM 645 C C . VAL A 1 82 ? -4.632 17.799 -2.962 1.00 89.38 82 VAL A C 1
ATOM 647 O O . VAL A 1 82 ? -5.571 17.551 -3.714 1.00 89.38 82 VAL A O 1
ATOM 650 N N . THR A 1 83 ? -3.881 18.896 -3.100 1.00 87.12 83 THR A N 1
ATOM 651 C CA . THR A 1 83 ? -4.112 19.919 -4.136 1.00 87.12 83 THR A CA 1
ATOM 652 C C . THR A 1 83 ? -3.889 19.357 -5.546 1.00 87.12 83 THR A C 1
ATOM 654 O O . THR A 1 83 ? -4.690 19.595 -6.447 1.00 87.12 83 THR A O 1
ATOM 657 N N . ASN A 1 84 ? -2.830 18.565 -5.731 1.00 84.00 84 ASN A N 1
ATOM 658 C CA . ASN A 1 84 ? -2.462 17.946 -7.007 1.00 84.00 84 ASN A CA 1
ATOM 659 C C . ASN A 1 84 ? -3.321 16.724 -7.381 1.00 84.00 84 ASN A C 1
ATOM 661 O O . ASN A 1 84 ? -3.266 16.252 -8.518 1.00 84.00 84 ASN A O 1
ATOM 665 N N . SER A 1 85 ? -4.066 16.148 -6.437 1.00 87.38 85 SER A N 1
ATOM 666 C CA . SER A 1 85 ? -4.921 14.974 -6.649 1.00 87.38 85 SER A CA 1
ATOM 667 C C . SER A 1 85 ? -6.087 14.970 -5.645 1.00 87.38 85 SER A C 1
ATOM 669 O O . SER A 1 85 ? -6.019 14.265 -4.632 1.00 87.38 85 SER A O 1
ATOM 671 N N . PRO A 1 86 ? -7.150 15.758 -5.893 1.00 90.44 86 PRO A N 1
ATOM 672 C CA . PRO A 1 86 ? -8.285 15.893 -4.977 1.00 90.44 86 PRO A CA 1
ATOM 673 C C . PRO A 1 86 ? -9.014 14.572 -4.680 1.00 90.44 86 PRO A C 1
ATOM 675 O O . PRO A 1 86 ? -9.002 13.645 -5.486 1.00 90.44 86 PRO A O 1
ATOM 678 N N . GLU A 1 87 ? -9.670 14.495 -3.520 1.00 90.62 87 GLU A N 1
ATOM 679 C CA . GLU A 1 87 ? -10.485 13.342 -3.106 1.00 90.62 87 GLU A CA 1
ATOM 680 C C . GLU A 1 87 ? -11.723 13.176 -4.011 1.00 90.62 87 GLU A C 1
ATOM 682 O O . GLU A 1 87 ? -12.598 14.044 -4.053 1.00 90.62 87 GLU A O 1
ATOM 687 N N . SER A 1 88 ? -11.810 12.050 -4.726 1.00 90.56 88 SER A N 1
ATOM 688 C CA . SER A 1 88 ? -12.889 11.772 -5.687 1.00 90.56 88 SER A CA 1
ATOM 689 C C . SER A 1 88 ? -14.198 11.357 -5.005 1.00 90.56 88 SER A C 1
ATOM 691 O O . SER A 1 88 ? -15.288 11.673 -5.495 1.00 90.56 88 SER A O 1
ATOM 693 N N . LEU A 1 89 ? -14.117 10.707 -3.841 1.00 89.69 89 LEU A N 1
ATOM 694 C CA . LEU A 1 89 ? -15.258 10.168 -3.102 1.00 89.69 89 LEU A CA 1
ATOM 695 C C . LEU A 1 89 ? -16.110 11.268 -2.447 1.00 89.69 89 LEU A C 1
ATOM 697 O O . LEU A 1 89 ? -17.234 10.986 -2.037 1.00 89.69 89 LEU A O 1
ATOM 701 N N . LEU A 1 90 ? -15.656 12.533 -2.431 1.00 88.69 90 LEU A N 1
ATOM 702 C CA . LEU A 1 90 ? -16.500 13.686 -2.055 1.00 88.69 90 LEU A CA 1
ATOM 703 C C . LEU A 1 90 ? -17.638 13.947 -3.054 1.00 88.69 90 LEU A C 1
ATOM 705 O O . LEU A 1 90 ? -18.584 14.665 -2.736 1.00 88.69 90 LEU A O 1
ATOM 709 N N . SER A 1 91 ? -17.569 13.366 -4.257 1.00 84.75 91 SER A N 1
ATOM 710 C CA . SER A 1 91 ? -18.680 13.377 -5.219 1.00 84.75 91 SER A CA 1
ATOM 711 C C . SER A 1 91 ? -19.900 12.576 -4.733 1.00 84.75 91 SER A C 1
ATOM 713 O O . SER A 1 91 ? -21.020 12.803 -5.199 1.00 84.75 91 SER A O 1
ATOM 715 N N . LEU A 1 92 ? -19.709 11.666 -3.772 1.00 85.25 92 LEU A N 1
ATOM 716 C CA . LEU A 1 92 ? -20.764 10.866 -3.162 1.00 85.25 92 LEU A CA 1
ATOM 717 C C . LEU A 1 92 ? -21.432 11.641 -2.018 1.00 85.25 92 LEU A C 1
ATOM 719 O O . LEU A 1 92 ? -20.779 12.223 -1.150 1.00 85.25 92 LEU A O 1
ATOM 723 N N . ARG A 1 93 ? -22.767 11.607 -1.960 1.00 83.31 93 ARG A N 1
ATOM 724 C CA . ARG A 1 93 ? -23.512 12.237 -0.859 1.00 83.31 93 ARG A CA 1
ATOM 725 C C . ARG A 1 93 ? -23.269 11.502 0.461 1.00 83.31 93 ARG A C 1
ATOM 727 O O . ARG A 1 93 ? -23.242 10.276 0.498 1.00 83.31 93 ARG A O 1
ATOM 734 N N . ASN A 1 94 ? -23.228 12.257 1.559 1.00 86.38 94 ASN A N 1
ATOM 735 C CA . ASN A 1 94 ? -23.094 11.744 2.930 1.00 86.38 94 ASN A CA 1
ATOM 736 C C . ASN A 1 94 ? -21.775 10.990 3.198 1.00 86.38 94 ASN A C 1
ATOM 738 O O . ASN A 1 94 ? -21.754 10.041 3.986 1.00 86.38 94 ASN A O 1
ATOM 742 N N . VAL A 1 95 ? -20.687 11.424 2.557 1.00 92.69 95 VAL A N 1
ATOM 743 C CA . VAL A 1 95 ? -19.318 11.030 2.904 1.00 92.69 95 VAL A CA 1
ATOM 744 C C . VAL A 1 95 ? -18.679 12.137 3.747 1.00 92.69 95 VAL A C 1
ATOM 746 O O . VAL A 1 95 ? -18.550 13.276 3.307 1.00 92.69 95 VAL A O 1
ATOM 749 N N . GLU A 1 96 ? -18.310 11.812 4.984 1.00 95.69 96 GLU A N 1
ATOM 750 C CA . GLU A 1 96 ? -17.543 12.688 5.874 1.00 95.69 96 GLU A CA 1
ATOM 751 C C . GLU A 1 96 ? -16.057 12.628 5.495 1.00 95.69 96 GLU A C 1
ATOM 753 O O . GLU A 1 96 ? -15.535 11.547 5.235 1.00 95.69 96 GLU A O 1
ATOM 758 N N . TYR A 1 97 ? -15.359 13.760 5.492 1.00 96.31 97 TYR A N 1
ATOM 759 C CA . TYR A 1 97 ? -13.953 13.836 5.091 1.00 96.31 97 TYR A CA 1
ATOM 760 C C . TYR A 1 97 ? -13.119 14.572 6.128 1.00 96.31 97 TYR A C 1
ATOM 762 O O . TYR A 1 97 ? -13.520 15.624 6.630 1.00 96.31 97 TYR A O 1
ATOM 770 N N . LEU A 1 98 ? -11.932 14.038 6.398 1.00 97.06 98 LEU A N 1
ATOM 771 C CA . LEU A 1 98 ? -10.907 14.708 7.175 1.00 97.06 98 LEU A CA 1
ATOM 772 C C . LEU A 1 98 ? -9.532 14.462 6.550 1.00 97.06 98 LEU A C 1
ATOM 774 O O . LEU A 1 98 ? -9.098 13.318 6.441 1.00 97.06 98 LEU A O 1
ATOM 778 N N . ASN A 1 99 ? -8.818 15.535 6.215 1.00 96.81 99 ASN A N 1
ATOM 779 C CA . ASN A 1 99 ? -7.386 15.465 5.940 1.00 96.81 99 ASN A CA 1
ATOM 780 C C . ASN A 1 99 ? -6.602 15.706 7.235 1.00 96.81 99 ASN A C 1
ATOM 782 O O . ASN A 1 99 ? -6.824 16.705 7.923 1.00 96.81 99 ASN A O 1
ATOM 786 N N . VAL A 1 100 ? -5.696 14.786 7.558 1.00 96.50 100 VAL A N 1
ATOM 787 C CA . VAL A 1 100 ? -4.711 14.925 8.634 1.00 96.50 100 VAL A CA 1
ATOM 788 C C . VAL A 1 100 ? -3.352 14.506 8.072 1.00 96.50 100 VAL A C 1
ATOM 790 O O . VAL A 1 100 ? -3.048 13.312 8.088 1.00 96.50 100 VAL A O 1
ATOM 793 N N . PRO A 1 101 ? -2.534 15.448 7.569 1.00 93.69 101 PRO A N 1
ATOM 794 C CA . PRO A 1 101 ? -1.195 15.139 7.086 1.00 93.69 101 PRO A CA 1
ATOM 795 C C . PRO A 1 101 ? -0.384 14.421 8.166 1.00 93.69 101 PRO A C 1
ATOM 797 O O . PRO A 1 101 ? -0.093 14.980 9.226 1.00 93.69 101 PRO A O 1
ATOM 800 N N . LEU A 1 102 ? -0.052 13.151 7.916 1.00 88.94 102 LEU A N 1
ATOM 801 C CA . LEU A 1 102 ? 0.744 12.361 8.857 1.00 88.94 102 LEU A CA 1
ATOM 802 C C . LEU A 1 102 ? 2.238 12.673 8.704 1.00 88.94 102 LEU A C 1
ATOM 804 O O . LEU A 1 102 ? 2.981 12.656 9.682 1.00 88.94 102 LEU A O 1
ATOM 808 N N . TYR A 1 103 ? 2.649 13.005 7.479 1.00 80.50 103 TYR A N 1
ATOM 809 C CA . TYR A 1 103 ? 3.989 13.453 7.119 1.00 80.50 103 TYR A CA 1
ATOM 810 C C . TYR A 1 103 ? 3.895 14.368 5.894 1.00 80.50 103 TYR A C 1
ATOM 812 O O . TYR A 1 103 ? 3.213 14.000 4.930 1.00 80.50 103 TYR A O 1
ATOM 820 N N . ASP A 1 104 ? 4.560 15.525 5.951 1.00 58.28 104 ASP A N 1
ATOM 821 C CA . ASP A 1 104 ? 4.508 16.576 4.919 1.00 58.28 104 ASP A CA 1
ATOM 822 C C . ASP A 1 104 ? 5.730 16.587 3.973 1.00 58.28 104 ASP A C 1
ATOM 824 O O . ASP A 1 104 ? 5.693 17.277 2.959 1.00 58.28 104 ASP A O 1
ATOM 828 N N . PHE A 1 105 ? 6.797 15.826 4.259 1.00 49.44 105 PHE A N 1
ATOM 829 C CA . PHE A 1 105 ? 7.987 15.755 3.396 1.00 49.44 105 PHE A CA 1
ATOM 830 C C . PHE A 1 105 ? 7.929 14.595 2.393 1.00 49.44 105 PHE A C 1
ATOM 832 O O . PHE A 1 105 ? 7.513 13.481 2.724 1.00 49.44 105 PHE A O 1
ATOM 839 N N . ASP A 1 106 ? 8.379 14.866 1.165 1.00 44.00 106 ASP A N 1
ATOM 840 C CA . ASP A 1 106 ? 8.410 13.900 0.068 1.00 44.00 106 ASP A CA 1
ATOM 841 C C . ASP A 1 106 ? 9.572 12.908 0.229 1.00 44.00 106 ASP A C 1
ATOM 843 O O . ASP A 1 106 ? 10.741 13.217 -0.006 1.00 44.00 106 ASP A O 1
ATOM 847 N N . ILE A 1 107 ? 9.222 11.684 0.620 1.00 47.50 107 ILE A N 1
ATOM 848 C CA . ILE A 1 107 ? 10.153 10.570 0.833 1.00 47.50 107 ILE A CA 1
ATOM 849 C C . ILE A 1 107 ? 10.850 10.169 -0.485 1.00 47.50 107 ILE A C 1
ATOM 851 O O . ILE A 1 107 ? 11.956 9.631 -0.459 1.00 47.50 107 ILE A O 1
ATOM 855 N N . SER A 1 108 ? 10.249 10.451 -1.650 1.00 42.88 108 SER A N 1
ATOM 856 C CA . SER A 1 108 ? 10.774 9.996 -2.945 1.00 42.88 108 SER A CA 1
ATOM 857 C C . SER A 1 108 ? 12.064 10.696 -3.389 1.00 42.88 108 SER A C 1
ATOM 859 O O . SER A 1 108 ? 12.814 10.122 -4.174 1.00 42.88 108 SER A O 1
ATOM 861 N N . ALA A 1 109 ? 12.356 11.895 -2.871 1.00 34.50 109 ALA A N 1
ATOM 862 C CA . ALA A 1 109 ? 13.538 12.667 -3.258 1.00 34.50 109 ALA A CA 1
ATOM 863 C C . ALA A 1 109 ? 14.806 12.324 -2.450 1.00 34.50 109 ALA A C 1
ATOM 865 O O . ALA A 1 109 ? 15.910 12.494 -2.958 1.00 34.50 109 ALA A O 1
ATOM 866 N N . GLY A 1 110 ? 14.665 11.859 -1.201 1.00 36.88 110 GLY A N 1
ATOM 867 C CA . GLY A 1 110 ? 15.802 11.578 -0.306 1.00 36.88 110 GLY A CA 1
ATOM 868 C C . GLY A 1 110 ? 16.284 10.124 -0.311 1.00 36.88 110 GLY A C 1
ATOM 869 O O . GLY A 1 110 ? 17.468 9.871 -0.114 1.00 36.88 110 GLY A O 1
ATOM 870 N N . VAL A 1 111 ? 15.387 9.165 -0.568 1.00 42.94 111 VAL A N 1
ATOM 871 C CA . VAL A 1 111 ? 15.683 7.718 -0.473 1.00 42.94 111 VAL A CA 1
ATOM 872 C C . VAL A 1 111 ? 16.669 7.221 -1.538 1.00 42.94 111 VAL A C 1
ATOM 874 O O . VAL A 1 111 ? 17.338 6.219 -1.322 1.00 42.94 111 VAL A O 1
ATOM 877 N N . LEU A 1 112 ? 16.790 7.914 -2.674 1.00 39.94 112 LEU A N 1
ATOM 878 C CA . LEU A 1 112 ? 17.644 7.501 -3.797 1.00 39.94 112 LEU A CA 1
ATOM 879 C C . LEU A 1 112 ? 19.069 8.093 -3.754 1.00 39.94 112 LEU A C 1
ATOM 881 O O . LEU A 1 112 ? 19.818 7.910 -4.707 1.00 39.94 112 LEU A O 1
ATOM 885 N N . ALA A 1 113 ? 19.436 8.830 -2.698 1.00 37.09 113 ALA A N 1
ATOM 886 C CA . ALA A 1 113 ? 20.636 9.679 -2.678 1.00 37.09 113 ALA A CA 1
ATOM 887 C C . ALA A 1 113 ? 21.719 9.281 -1.650 1.00 37.09 113 ALA A C 1
ATOM 889 O O . ALA A 1 113 ? 22.685 10.024 -1.477 1.00 37.09 113 ALA A O 1
ATOM 890 N N . HIS A 1 114 ? 21.578 8.144 -0.960 1.00 38.62 114 HIS A N 1
ATOM 891 C CA . HIS A 1 114 ? 22.547 7.686 0.042 1.00 38.62 114 HIS A CA 1
ATOM 892 C C . HIS A 1 114 ? 22.957 6.227 -0.184 1.00 38.62 114 HIS A C 1
ATOM 894 O O . HIS A 1 114 ? 22.203 5.305 0.111 1.00 38.62 114 HIS A O 1
ATOM 900 N N . GLU A 1 115 ? 24.186 6.042 -0.671 1.00 40.56 115 GLU A N 1
ATOM 901 C CA . GLU A 1 115 ? 24.782 4.744 -1.030 1.00 40.56 115 GLU A CA 1
ATOM 902 C C . GLU A 1 115 ? 25.107 3.845 0.189 1.00 40.56 115 GLU A C 1
ATOM 904 O O . GLU A 1 115 ? 25.399 2.666 0.017 1.00 40.56 115 GLU A O 1
ATOM 909 N N . ASP A 1 116 ? 24.997 4.375 1.417 1.00 40.69 116 ASP A N 1
ATOM 910 C CA . ASP A 1 116 ? 25.435 3.736 2.672 1.00 40.69 116 ASP A CA 1
ATOM 911 C C . ASP A 1 116 ? 24.296 3.330 3.651 1.00 40.69 116 ASP A C 1
ATOM 913 O O . ASP A 1 116 ? 24.579 2.945 4.791 1.00 40.69 116 ASP A O 1
ATOM 917 N N . ASP A 1 117 ? 23.001 3.418 3.294 1.00 45.19 117 ASP A N 1
ATOM 918 C CA . ASP A 1 117 ? 21.924 3.113 4.266 1.00 45.19 117 ASP A CA 1
ATOM 919 C C . ASP A 1 117 ? 21.701 1.608 4.508 1.00 45.19 117 ASP A C 1
ATOM 921 O O . ASP A 1 117 ? 20.908 0.936 3.845 1.00 45.19 117 ASP A O 1
ATOM 925 N N . VAL A 1 118 ? 22.327 1.093 5.569 1.00 44.91 118 VAL A N 1
ATOM 926 C CA . VAL A 1 118 ? 22.096 -0.255 6.115 1.00 44.91 118 VAL A CA 1
ATOM 927 C C . VAL A 1 118 ? 20.770 -0.315 6.908 1.00 44.91 118 VAL A C 1
ATOM 929 O O . VAL A 1 118 ? 20.738 -0.619 8.100 1.00 44.91 118 VAL A O 1
ATOM 932 N N . GLY A 1 119 ? 19.646 -0.017 6.244 1.00 48.31 119 GLY A N 1
ATOM 933 C CA . GLY A 1 119 ? 18.278 -0.184 6.765 1.00 48.31 119 GLY A CA 1
ATOM 934 C C . GLY A 1 119 ? 17.836 0.801 7.860 1.00 48.31 119 GLY A C 1
ATOM 935 O O . GLY A 1 119 ? 16.805 0.580 8.513 1.00 48.31 119 GLY A O 1
ATOM 936 N N . GLY A 1 120 ? 18.587 1.881 8.077 1.00 61.88 120 GLY A N 1
ATOM 937 C CA . GLY A 1 120 ? 18.288 2.907 9.070 1.00 61.88 120 GLY A CA 1
ATOM 938 C C . GLY A 1 120 ? 17.211 3.879 8.595 1.00 61.88 120 GLY A C 1
ATOM 939 O O . GLY A 1 120 ? 16.214 4.076 9.291 1.00 61.88 120 GLY A O 1
ATOM 940 N N . TYR A 1 121 ? 17.354 4.444 7.394 1.00 68.38 121 TYR A N 1
ATOM 941 C CA . TYR A 1 121 ? 16.545 5.575 6.927 1.00 68.38 121 TYR A CA 1
ATOM 942 C C . TYR A 1 121 ? 15.046 5.264 6.841 1.00 68.38 121 TYR A C 1
ATOM 944 O O . TYR A 1 121 ? 14.219 6.091 7.233 1.00 68.38 121 TYR A O 1
ATOM 952 N N . LEU A 1 122 ? 14.662 4.068 6.374 1.00 74.56 122 LEU A N 1
ATOM 953 C CA . LEU A 1 122 ? 13.252 3.650 6.357 1.00 74.56 122 LEU A CA 1
ATOM 954 C C . LEU A 1 122 ? 12.679 3.547 7.779 1.00 74.56 122 LEU A C 1
ATOM 956 O O . LEU A 1 122 ? 11.547 3.966 8.027 1.00 74.56 122 LEU A O 1
ATOM 960 N N . THR A 1 123 ? 13.462 3.001 8.709 1.00 82.31 123 THR A N 1
ATOM 961 C CA . THR A 1 123 ? 13.076 2.872 10.117 1.00 82.31 123 THR A CA 1
ATOM 962 C C . THR A 1 123 ? 12.885 4.255 10.736 1.00 82.31 123 THR A C 1
ATOM 964 O O . THR A 1 123 ? 11.809 4.538 11.261 1.00 82.31 123 THR A O 1
ATOM 967 N N . GLU A 1 124 ? 13.871 5.143 10.597 1.00 81.88 124 GLU A N 1
ATOM 968 C CA . GLU A 1 124 ? 13.817 6.518 11.108 1.00 81.88 124 GLU A CA 1
ATOM 969 C C . GLU A 1 124 ? 12.685 7.333 10.465 1.00 81.88 124 GLU A C 1
ATOM 971 O O . GLU A 1 124 ? 11.974 8.053 11.161 1.00 81.88 124 GLU A O 1
ATOM 976 N N . SER A 1 125 ? 12.417 7.152 9.168 1.00 80.75 125 SER A N 1
ATOM 977 C CA . SER A 1 125 ? 11.277 7.784 8.488 1.00 80.75 125 SER A CA 1
ATOM 978 C C . SER A 1 125 ? 9.937 7.360 9.098 1.00 80.75 125 SER A C 1
ATOM 980 O O . SER A 1 125 ? 9.070 8.199 9.346 1.00 80.75 125 SER A O 1
ATOM 982 N N . LEU A 1 126 ? 9.751 6.064 9.378 1.00 88.81 126 LEU A N 1
ATOM 983 C CA . LEU A 1 126 ? 8.539 5.555 10.030 1.00 88.81 126 LEU A CA 1
ATOM 984 C C . LEU A 1 126 ? 8.442 5.999 11.497 1.00 88.81 126 LEU A C 1
ATOM 986 O O . LEU A 1 126 ? 7.338 6.269 11.971 1.00 88.81 126 LEU A O 1
ATOM 990 N N . LEU A 1 127 ? 9.568 6.107 12.210 1.00 89.38 127 LEU A N 1
ATOM 991 C CA . LEU A 1 127 ? 9.612 6.643 13.572 1.00 89.38 127 LEU A CA 1
ATOM 992 C C . LEU A 1 127 ? 9.267 8.140 13.599 1.00 89.38 127 LEU A C 1
ATOM 994 O O . LEU A 1 127 ? 8.441 8.543 14.414 1.00 89.38 127 LEU A O 1
ATOM 998 N N . SER A 1 128 ? 9.783 8.943 12.666 1.00 86.69 128 SER A N 1
ATOM 999 C CA . SER A 1 128 ? 9.477 10.378 12.571 1.00 86.69 128 SER A CA 1
ATOM 1000 C C . SER A 1 128 ? 7.990 10.645 12.286 1.00 86.69 128 SER A C 1
ATOM 1002 O O . SER A 1 128 ? 7.390 11.560 12.850 1.00 86.69 128 SER A O 1
ATOM 1004 N N . MET A 1 129 ? 7.311 9.771 11.530 1.00 90.81 129 MET A N 1
ATOM 1005 C CA . MET A 1 129 ? 5.843 9.825 11.406 1.00 90.81 129 MET A CA 1
ATOM 1006 C C . MET A 1 129 ? 5.111 9.620 12.747 1.00 90.81 129 MET A C 1
ATOM 1008 O O . MET A 1 129 ? 4.044 10.201 12.952 1.00 90.81 129 MET A O 1
ATOM 1012 N N . LEU A 1 130 ? 5.656 8.821 13.675 1.00 92.38 130 LEU A N 1
ATOM 1013 C CA . LEU A 1 130 ? 5.096 8.632 15.024 1.00 92.38 130 LEU A CA 1
ATOM 1014 C C . LEU A 1 130 ? 5.333 9.844 15.940 1.00 92.38 130 LEU A C 1
ATOM 1016 O O . LEU A 1 130 ? 4.593 10.033 16.911 1.00 92.38 130 LEU A O 1
ATOM 1020 N N . GLU A 1 131 ? 6.319 10.692 15.635 1.00 90.81 131 GLU A N 1
ATOM 1021 C CA . GLU A 1 131 ? 6.564 11.946 16.359 1.00 90.81 131 GLU A CA 1
ATOM 1022 C C . GLU A 1 131 ? 5.475 12.996 16.100 1.00 90.81 131 GLU A C 1
ATOM 1024 O O . GLU A 1 131 ? 5.255 13.871 16.944 1.00 90.81 131 GLU A O 1
ATOM 1029 N N . ASN A 1 132 ? 4.708 12.864 15.008 1.00 93.31 132 ASN A N 1
ATOM 1030 C CA . ASN A 1 132 ? 3.525 13.676 14.715 1.00 93.31 132 ASN A CA 1
ATOM 1031 C C . ASN A 1 132 ? 2.325 13.295 15.613 1.00 93.31 132 ASN A C 1
ATOM 1033 O O . ASN A 1 132 ? 1.254 12.852 15.186 1.00 93.31 132 ASN A O 1
ATOM 1037 N N . ARG A 1 133 ? 2.512 13.488 16.921 1.00 93.94 133 ARG A N 1
ATOM 1038 C CA . ARG A 1 133 ? 1.546 13.184 17.985 1.00 93.94 133 ARG A CA 1
ATOM 1039 C C . ARG A 1 133 ? 0.225 13.934 17.815 1.00 93.94 133 ARG A C 1
ATOM 1041 O O . ARG A 1 133 ? -0.828 13.392 18.145 1.00 93.94 133 ARG A O 1
ATOM 1048 N N . ALA A 1 134 ? 0.273 15.153 17.274 1.00 93.88 134 ALA A N 1
ATOM 1049 C CA . ALA A 1 134 ? -0.911 15.954 16.978 1.00 93.88 134 ALA A CA 1
ATOM 1050 C C . ALA A 1 134 ? -1.792 15.291 15.905 1.00 93.88 134 ALA A C 1
ATOM 1052 O O . ALA A 1 134 ? -3.003 15.166 16.114 1.00 93.88 134 ALA A O 1
ATOM 1053 N N . ALA A 1 135 ? -1.195 14.781 14.818 1.00 95.62 135 ALA A N 1
ATOM 1054 C CA . ALA A 1 135 ? -1.921 14.010 13.814 1.00 95.62 135 ALA A CA 1
ATOM 1055 C C . ALA A 1 135 ? -2.544 12.748 14.420 1.00 95.62 135 ALA A C 1
ATOM 1057 O O . ALA A 1 135 ? -3.745 12.533 14.264 1.00 95.62 135 ALA A O 1
ATOM 1058 N N . PHE A 1 136 ? -1.789 11.955 15.192 1.00 97.38 136 PHE A N 1
ATOM 1059 C CA . PHE A 1 136 ? -2.345 10.775 15.871 1.00 97.38 136 PHE A CA 1
ATOM 1060 C C . PHE A 1 136 ? -3.509 11.120 16.807 1.00 97.38 136 PHE A C 1
ATOM 1062 O O . PHE A 1 136 ? -4.514 10.401 16.818 1.00 97.38 136 PHE A O 1
ATOM 1069 N N . ARG A 1 137 ? -3.437 12.243 17.535 1.00 95.25 137 ARG A N 1
ATOM 1070 C CA . ARG A 1 137 ? -4.561 12.715 18.350 1.00 95.25 137 ARG A CA 1
ATOM 1071 C C . ARG A 1 137 ? -5.795 13.004 17.502 1.00 95.25 137 ARG A C 1
ATOM 1073 O O . ARG A 1 137 ? -6.880 12.525 17.831 1.00 95.25 137 ARG A O 1
ATOM 1080 N N . GLN A 1 138 ? -5.635 13.769 16.426 1.00 97.19 138 GLN A N 1
ATOM 1081 C CA . GLN A 1 138 ? -6.732 14.164 15.546 1.00 97.19 138 GLN A CA 1
ATOM 1082 C C . GLN A 1 138 ? -7.348 12.955 14.822 1.00 97.19 138 GLN A C 1
ATOM 1084 O O . GLN A 1 138 ? -8.572 12.813 14.805 1.00 97.19 138 GLN A O 1
ATOM 1089 N N . ILE A 1 139 ? -6.510 12.043 14.318 1.00 98.31 139 ILE A N 1
ATOM 1090 C CA . ILE A 1 139 ? -6.902 10.768 13.704 1.00 98.31 139 ILE A CA 1
ATOM 1091 C C . ILE A 1 139 ? -7.746 9.947 14.680 1.00 98.31 139 ILE A C 1
ATOM 1093 O O . ILE A 1 139 ? -8.885 9.611 14.368 1.00 98.31 139 ILE A O 1
ATOM 1097 N N . PHE A 1 140 ? -7.248 9.646 15.882 1.00 96.94 140 PHE A N 1
ATOM 1098 C CA . PHE A 1 140 ? -7.987 8.782 16.809 1.00 96.94 140 PHE A CA 1
ATOM 1099 C C . PHE A 1 140 ? -9.241 9.449 17.381 1.00 96.94 140 PHE A C 1
ATOM 1101 O O . PHE A 1 140 ? -10.245 8.762 17.584 1.00 96.94 140 PHE A O 1
ATOM 1108 N N . THR A 1 141 ? -9.247 10.778 17.540 1.00 91.12 141 THR A N 1
ATOM 1109 C CA . THR A 1 141 ? -10.479 11.534 17.795 1.00 91.12 141 THR A CA 1
ATOM 1110 C C . THR A 1 141 ? -11.482 11.340 16.652 1.00 91.12 141 THR A C 1
ATOM 1112 O O . THR A 1 141 ? -12.625 10.969 16.915 1.00 91.12 141 THR A O 1
ATOM 1115 N N . PHE A 1 142 ? -11.084 11.494 15.386 1.00 95.81 142 PHE A N 1
ATOM 1116 C CA . PHE A 1 142 ? -11.970 11.261 14.241 1.00 95.81 142 PHE A CA 1
ATOM 1117 C C . PHE A 1 142 ? -12.488 9.819 14.186 1.00 95.81 142 PHE A C 1
ATOM 1119 O O . PHE A 1 142 ? -13.694 9.612 14.043 1.00 95.81 142 PHE A O 1
ATOM 1126 N N . LEU A 1 143 ? -11.620 8.814 14.341 1.00 94.75 143 LEU A N 1
ATOM 1127 C CA . LEU A 1 143 ? -11.999 7.397 14.281 1.00 94.75 143 LEU A CA 1
ATOM 1128 C C . LEU A 1 143 ? -12.952 6.986 15.417 1.00 94.75 143 LEU A C 1
ATOM 1130 O O . LEU A 1 143 ? -13.861 6.191 15.178 1.00 94.75 143 LEU A O 1
ATOM 1134 N N . ALA A 1 144 ? -12.800 7.540 16.626 1.00 86.81 144 ALA A N 1
ATOM 1135 C CA . ALA A 1 144 ? -13.672 7.233 17.763 1.00 86.81 144 ALA A CA 1
ATOM 1136 C C . ALA A 1 144 ? -15.138 7.641 17.522 1.00 86.81 144 ALA A C 1
ATOM 1138 O O . ALA A 1 144 ? -16.057 6.923 17.922 1.00 86.81 144 ALA A O 1
ATOM 1139 N N . HIS A 1 145 ? -15.367 8.756 16.824 1.00 85.44 145 HIS A N 1
ATOM 1140 C CA . HIS A 1 145 ? -16.711 9.268 16.538 1.00 85.44 145 HIS A CA 1
ATOM 1141 C C . HIS A 1 145 ? -17.399 8.572 15.345 1.00 85.44 145 HIS A C 1
ATOM 1143 O O . HIS A 1 145 ? -18.512 8.945 14.981 1.00 85.44 145 HIS A O 1
ATOM 1149 N N . ALA A 1 146 ? -16.793 7.535 14.749 1.00 84.50 146 ALA A N 1
ATOM 1150 C CA . ALA A 1 146 ? -17.394 6.811 13.631 1.00 84.50 146 ALA A CA 1
ATOM 1151 C C . ALA A 1 146 ? -18.709 6.099 14.033 1.00 84.50 146 ALA A C 1
ATOM 1153 O O . ALA A 1 146 ? -18.707 5.272 14.956 1.00 84.50 146 ALA A O 1
ATOM 1154 N N . PRO A 1 147 ? -19.824 6.311 13.303 1.00 81.56 147 PRO A N 1
ATOM 1155 C CA . PRO A 1 147 ? -21.046 5.535 13.485 1.00 81.56 147 PRO A CA 1
ATOM 1156 C C . PRO A 1 147 ? -20.814 4.025 13.327 1.00 81.56 147 PRO A C 1
ATOM 1158 O O . PRO A 1 147 ? -20.018 3.573 12.497 1.00 81.56 147 PRO A O 1
ATOM 1161 N N . ARG A 1 148 ? -21.571 3.214 14.081 1.00 76.12 148 ARG A N 1
ATOM 1162 C CA . ARG A 1 148 ? -21.463 1.736 14.067 1.00 76.12 148 ARG A CA 1
ATOM 1163 C C . ARG A 1 148 ? -21.863 1.090 12.730 1.00 76.12 148 ARG A C 1
ATOM 1165 O O . ARG A 1 148 ? -21.573 -0.089 12.536 1.00 76.12 148 ARG A O 1
ATOM 1172 N N . SER A 1 149 ? -22.514 1.849 11.848 1.00 79.75 149 SER A N 1
ATOM 1173 C CA . SER A 1 149 ? -22.912 1.486 10.480 1.00 79.75 149 SER A CA 1
ATOM 1174 C C . SER A 1 149 ? -21.951 1.994 9.396 1.00 79.75 149 SER A C 1
ATOM 1176 O O . SER A 1 149 ? -21.978 1.476 8.288 1.00 79.75 149 SER A O 1
ATOM 1178 N N . ALA A 1 150 ? -21.102 2.982 9.696 1.00 86.12 150 ALA A N 1
ATOM 1179 C CA . ALA A 1 150 ? -20.203 3.613 8.730 1.00 86.12 150 ALA A CA 1
ATOM 1180 C C . ALA A 1 150 ? -18.837 2.920 8.697 1.00 86.12 150 ALA A C 1
ATOM 1182 O O . ALA A 1 150 ? -18.201 2.807 9.747 1.00 86.12 150 ALA A O 1
ATOM 1183 N N . CYS A 1 151 ? -18.364 2.511 7.523 1.00 94.31 151 CYS A N 1
ATOM 1184 C CA . CYS A 1 151 ? -16.965 2.155 7.318 1.00 94.31 151 CYS A CA 1
ATOM 1185 C C . CYS A 1 151 ? -16.134 3.430 7.097 1.00 94.31 151 CYS A C 1
ATOM 1187 O O . CYS A 1 151 ? -16.575 4.348 6.395 1.00 94.31 151 CYS A O 1
ATOM 1189 N N . THR A 1 152 ? -14.949 3.485 7.708 1.00 97.62 152 THR A N 1
ATOM 1190 C CA . THR A 1 152 ? -13.942 4.513 7.427 1.00 97.62 152 THR A CA 1
ATOM 1191 C C . THR A 1 152 ? -12.911 3.945 6.459 1.00 97.62 152 THR A C 1
ATOM 1193 O O . THR A 1 152 ? -12.281 2.939 6.777 1.00 97.62 152 THR A O 1
ATOM 1196 N N . LEU A 1 153 ? -12.702 4.599 5.320 1.00 97.62 153 LEU A N 1
ATOM 1197 C CA . LEU A 1 153 ? -11.535 4.374 4.472 1.00 97.62 153 LEU A CA 1
ATOM 1198 C C . LEU A 1 153 ? -10.451 5.382 4.867 1.00 97.62 153 LEU A C 1
ATOM 1200 O O . LEU A 1 153 ? -10.743 6.565 5.039 1.00 97.62 153 LEU A O 1
ATOM 1204 N N . PHE A 1 154 ? -9.212 4.931 5.038 1.00 98.31 154 PHE A N 1
ATOM 1205 C CA . PHE A 1 154 ? -8.068 5.808 5.274 1.00 98.31 154 PHE A CA 1
ATOM 1206 C C . PHE A 1 154 ? -6.953 5.534 4.268 1.00 98.31 154 PHE A C 1
ATOM 1208 O O . PHE A 1 154 ? -6.687 4.382 3.917 1.00 98.31 154 PHE A O 1
ATOM 1215 N N . HIS A 1 155 ? -6.304 6.590 3.784 1.00 97.19 155 HIS A N 1
ATOM 1216 C CA . HIS A 1 155 ? -5.353 6.465 2.684 1.00 97.19 155 HIS A CA 1
ATOM 1217 C C . HIS A 1 155 ? -4.230 7.499 2.721 1.00 97.19 155 HIS A C 1
ATOM 1219 O O . HIS A 1 155 ? -4.267 8.466 3.474 1.00 97.19 155 HIS A O 1
ATOM 1225 N N . CYS A 1 156 ? -3.225 7.295 1.870 1.00 93.12 156 CYS A N 1
ATOM 1226 C CA . CYS A 1 156 ? -2.196 8.282 1.555 1.00 93.12 156 CYS A CA 1
ATOM 1227 C C . CYS A 1 156 ? -2.018 8.356 0.024 1.00 93.12 156 CYS A C 1
ATOM 1229 O O . CYS A 1 156 ? -2.982 8.108 -0.702 1.00 93.12 156 CYS A O 1
ATOM 1231 N N . GLY A 1 157 ? -0.825 8.688 -0.485 1.00 84.50 157 GLY A N 1
ATOM 1232 C CA . GLY A 1 157 ? -0.498 8.620 -1.916 1.00 84.50 157 GLY A CA 1
ATOM 1233 C C . GLY A 1 157 ? -0.560 7.190 -2.481 1.00 84.50 157 GLY A C 1
ATOM 1234 O O . GLY A 1 157 ? -1.477 6.863 -3.228 1.00 84.50 157 GLY A O 1
ATOM 1235 N N . ALA A 1 158 ? 0.378 6.319 -2.093 1.00 80.50 158 ALA A N 1
ATOM 1236 C CA . ALA A 1 158 ? 0.454 4.925 -2.568 1.00 80.50 158 ALA A CA 1
ATOM 1237 C C . ALA A 1 158 ? -0.282 3.904 -1.674 1.00 80.50 158 ALA A C 1
ATOM 1239 O O . ALA A 1 158 ? -0.481 2.752 -2.046 1.00 80.50 158 ALA A O 1
ATOM 1240 N N . GLY A 1 159 ? -0.677 4.299 -0.461 1.00 86.06 159 GLY A N 1
ATOM 1241 C CA . GLY A 1 159 ? -1.301 3.394 0.510 1.00 86.06 159 GLY A CA 1
ATOM 1242 C C . GLY A 1 159 ? -0.331 2.450 1.219 1.00 86.06 159 GLY A C 1
ATOM 1243 O O . GLY A 1 159 ? -0.777 1.557 1.939 1.00 86.06 159 GLY A O 1
ATOM 1244 N N . SER A 1 160 ? 0.974 2.642 1.027 1.00 85.69 160 SER A N 1
ATOM 1245 C CA . SER A 1 160 ? 2.061 1.850 1.600 1.00 85.69 160 SER A CA 1
ATOM 1246 C C . SER A 1 160 ? 2.398 2.287 3.031 1.00 85.69 160 SER A C 1
ATOM 1248 O O . SER A 1 160 ? 1.996 1.618 3.978 1.00 85.69 160 SER A O 1
ATOM 1250 N N . ASP A 1 161 ? 3.072 3.429 3.196 1.00 89.06 161 ASP A N 1
ATOM 1251 C CA . ASP A 1 161 ? 3.833 3.762 4.409 1.00 89.06 161 ASP A CA 1
ATOM 1252 C C . ASP A 1 161 ? 2.998 4.467 5.472 1.00 89.06 161 ASP A C 1
ATOM 1254 O O . ASP A 1 161 ? 2.665 3.857 6.481 1.00 89.06 161 ASP A O 1
ATOM 1258 N N . ARG A 1 162 ? 2.558 5.708 5.221 1.00 93.75 162 ARG A N 1
ATOM 1259 C CA . ARG A 1 162 ? 1.663 6.458 6.132 1.00 93.75 162 ARG A CA 1
ATOM 1260 C C . ARG A 1 162 ? 0.394 5.658 6.475 1.00 93.75 162 ARG A C 1
ATOM 1262 O O . ARG A 1 162 ? 0.022 5.523 7.640 1.00 93.75 162 ARG A O 1
ATOM 1269 N N . THR A 1 163 ? -0.226 5.052 5.462 1.00 95.62 163 THR A N 1
ATOM 1270 C CA . THR A 1 163 ? -1.369 4.139 5.617 1.00 95.62 163 THR A CA 1
ATOM 1271 C C . THR A 1 163 ? -0.982 2.851 6.355 1.00 95.62 163 THR A C 1
ATOM 1273 O O . THR A 1 163 ? -1.725 2.382 7.217 1.00 95.62 163 THR A O 1
ATOM 1276 N N . GLY A 1 164 ? 0.174 2.257 6.058 1.00 95.12 164 GLY A N 1
ATOM 1277 C CA . GLY A 1 164 ? 0.640 1.031 6.706 1.00 95.12 164 GLY A CA 1
ATOM 1278 C C . GLY A 1 164 ? 0.958 1.225 8.180 1.00 95.12 164 GLY A C 1
ATOM 1279 O O . GLY A 1 164 ? 0.577 0.386 8.987 1.00 95.12 164 GLY A O 1
ATOM 1280 N N . LEU A 1 165 ? 1.546 2.359 8.548 1.00 96.38 165 LEU A N 1
ATOM 1281 C CA . LEU A 1 165 ? 1.814 2.743 9.928 1.00 96.38 165 LEU A CA 1
ATOM 1282 C C . LEU A 1 165 ? 0.512 2.951 10.717 1.00 96.38 165 LEU A C 1
ATOM 1284 O O . LEU A 1 165 ? 0.380 2.440 11.828 1.00 96.38 165 LEU A O 1
ATOM 1288 N N . LEU A 1 166 ? -0.499 3.613 10.138 1.00 98.06 166 LEU A N 1
ATOM 1289 C CA . LEU A 1 166 ? -1.811 3.714 10.790 1.00 98.06 166 LEU A CA 1
ATOM 1290 C C . LEU A 1 166 ? -2.501 2.341 10.914 1.00 98.06 166 LEU A C 1
ATOM 1292 O O . LEU A 1 166 ? -3.104 2.049 11.948 1.00 98.06 166 LEU A O 1
ATOM 1296 N N . SER A 1 167 ? -2.361 1.471 9.909 1.00 97.38 167 SER A N 1
ATOM 1297 C CA . SER A 1 167 ? -2.871 0.089 9.954 1.00 97.38 167 SER A CA 1
ATOM 1298 C C . SER A 1 167 ? -2.194 -0.721 11.064 1.00 97.38 167 SER A C 1
ATOM 1300 O O . SER A 1 167 ? -2.876 -1.371 11.856 1.00 97.38 167 SER A O 1
ATOM 1302 N N . LEU A 1 168 ? -0.867 -0.602 11.183 1.00 97.50 168 LEU A N 1
ATOM 1303 C CA . LEU A 1 168 ? -0.040 -1.201 12.229 1.00 97.50 168 LEU A CA 1
ATOM 1304 C C . LEU A 1 168 ? -0.531 -0.791 13.626 1.00 97.50 168 LEU A C 1
ATOM 1306 O O . LEU A 1 168 ? -0.723 -1.647 14.489 1.00 97.50 168 LEU A O 1
ATOM 1310 N N . VAL A 1 169 ? -0.793 0.504 13.839 1.00 98.25 169 VAL A N 1
ATOM 1311 C CA . VAL A 1 169 ? -1.282 1.033 15.124 1.00 98.25 169 VAL A CA 1
ATOM 1312 C C . VAL A 1 169 ? -2.724 0.594 15.416 1.00 98.25 169 VAL A C 1
ATOM 1314 O O . VAL A 1 169 ? -3.028 0.240 16.555 1.00 98.25 169 VAL A O 1
ATOM 1317 N N . LEU A 1 170 ? -3.617 0.553 14.419 1.00 97.75 170 LEU A N 1
ATOM 1318 C CA . LEU A 1 170 ? -5.007 0.105 14.598 1.00 97.75 170 LEU A CA 1
ATOM 1319 C C . LEU A 1 170 ? -5.110 -1.393 14.915 1.00 97.75 170 LEU A C 1
ATOM 1321 O O . LEU A 1 170 ? -5.757 -1.780 15.891 1.00 97.75 170 LEU A O 1
ATOM 1325 N N . LEU A 1 171 ? -4.460 -2.241 14.119 1.00 96.56 171 LEU A N 1
ATOM 1326 C CA . LEU A 1 171 ? -4.434 -3.688 14.339 1.00 96.56 171 LEU A CA 1
ATOM 1327 C C . LEU A 1 171 ? -3.671 -4.030 15.631 1.00 96.56 171 LEU A C 1
ATOM 1329 O O . LEU A 1 171 ? -4.100 -4.889 16.405 1.00 96.56 171 LEU A O 1
ATOM 1333 N N . GLY A 1 172 ? -2.601 -3.290 15.927 1.00 96.19 172 GLY A N 1
ATOM 1334 C CA . GLY A 1 172 ? -1.862 -3.372 17.182 1.00 96.19 172 GLY A CA 1
ATOM 1335 C C . GLY A 1 172 ? -2.716 -3.030 18.407 1.00 96.19 172 GLY A C 1
ATOM 1336 O O . GLY A 1 172 ? -2.724 -3.777 19.385 1.00 96.19 172 GLY A O 1
ATOM 1337 N N . LEU A 1 173 ? -3.530 -1.969 18.338 1.00 95.56 173 LEU A N 1
ATOM 1338 C CA . LEU A 1 173 ? -4.489 -1.602 19.390 1.00 95.56 173 LEU A CA 1
ATOM 1339 C C . LEU A 1 173 ? -5.574 -2.675 19.615 1.00 95.56 173 LEU A C 1
ATOM 1341 O O . LEU A 1 173 ? -6.074 -2.832 20.740 1.00 95.56 173 LEU A O 1
ATOM 1345 N N . ALA A 1 174 ? -5.941 -3.410 18.561 1.00 90.38 174 ALA A N 1
ATOM 1346 C CA . ALA A 1 174 ? -6.851 -4.554 18.626 1.00 90.38 174 ALA A CA 1
ATOM 1347 C C . ALA A 1 174 ? -6.200 -5.825 19.216 1.00 90.38 174 ALA A C 1
ATOM 1349 O O . ALA A 1 174 ? -6.923 -6.761 19.568 1.00 90.38 174 ALA A O 1
ATOM 1350 N N . GLY A 1 175 ? -4.870 -5.854 19.361 1.00 89.88 175 GLY A N 1
ATOM 1351 C CA . GLY A 1 175 ? -4.107 -6.998 19.863 1.00 89.88 175 GLY A CA 1
ATOM 1352 C C . GLY A 1 175 ? -3.833 -8.072 18.808 1.00 89.88 175 GLY A C 1
ATOM 1353 O O . GLY A 1 175 ? -3.764 -9.249 19.154 1.00 89.88 175 GLY A O 1
ATOM 1354 N N . VAL A 1 176 ? -3.735 -7.700 17.529 1.00 91.38 176 VAL A N 1
ATOM 1355 C CA . VAL A 1 176 ? -3.320 -8.615 16.452 1.00 91.38 176 VAL A CA 1
ATOM 1356 C C . VAL A 1 176 ? -1.857 -9.035 16.649 1.00 91.38 176 VAL A C 1
ATOM 1358 O O . VAL A 1 176 ? -1.019 -8.238 17.067 1.00 91.38 176 VAL A O 1
ATOM 1361 N N . GLU A 1 177 ? -1.542 -10.299 16.356 1.00 89.62 177 GLU A N 1
ATOM 1362 C CA . GLU A 1 177 ? -0.189 -10.853 16.494 1.00 89.62 177 GLU A CA 1
ATOM 1363 C C . GLU A 1 177 ? 0.828 -10.132 15.590 1.00 89.62 177 GLU A C 1
ATOM 1365 O O . GLU A 1 177 ? 0.569 -9.919 14.404 1.00 89.62 177 GLU A O 1
ATOM 1370 N N . ARG A 1 178 ? 2.029 -9.852 16.121 1.00 92.19 178 ARG A N 1
ATOM 1371 C CA . ARG A 1 178 ? 3.156 -9.223 15.407 1.00 92.19 178 ARG A CA 1
ATOM 1372 C C . ARG A 1 178 ? 3.372 -9.750 13.988 1.00 92.19 178 ARG A C 1
ATOM 1374 O O . ARG A 1 178 ? 3.490 -8.938 13.079 1.00 92.19 178 ARG A O 1
ATOM 1381 N N . ARG A 1 179 ? 3.398 -11.072 13.766 1.00 89.19 179 ARG A N 1
ATOM 1382 C CA . ARG A 1 179 ? 3.613 -11.635 12.416 1.00 89.19 179 ARG A CA 1
ATOM 1383 C C . ARG A 1 179 ? 2.572 -11.129 11.411 1.00 89.19 179 ARG A C 1
ATOM 1385 O O . ARG A 1 179 ? 2.919 -10.809 10.282 1.00 89.19 179 ARG A O 1
ATOM 1392 N N . GLN A 1 180 ? 1.314 -10.978 11.826 1.00 90.56 180 GLN A N 1
ATOM 1393 C CA . GLN A 1 180 ? 0.253 -10.455 10.961 1.00 90.56 180 GLN A CA 1
ATOM 1394 C C . GLN A 1 180 ? 0.293 -8.931 10.803 1.00 90.56 180 GLN A C 1
ATOM 1396 O O . GLN A 1 180 ? -0.047 -8.435 9.733 1.00 90.56 180 GLN A O 1
ATOM 1401 N N . LEU A 1 181 ? 0.749 -8.201 11.829 1.00 93.31 181 LEU A N 1
ATOM 1402 C CA . LEU A 1 181 ? 1.018 -6.761 11.742 1.00 93.31 181 LEU A CA 1
ATOM 1403 C C . LEU A 1 181 ? 2.101 -6.454 10.696 1.00 93.31 181 LEU A C 1
ATOM 1405 O O . LEU A 1 181 ? 1.904 -5.610 9.825 1.00 93.31 181 LEU A O 1
ATOM 1409 N N . VAL A 1 182 ? 3.221 -7.182 10.762 1.00 93.25 182 VAL A N 1
ATOM 1410 C CA . VAL A 1 182 ? 4.328 -7.083 9.800 1.00 93.25 182 VAL A CA 1
ATOM 1411 C C . VAL A 1 182 ? 3.841 -7.474 8.401 1.00 93.25 182 VAL A C 1
ATOM 1413 O O . VAL A 1 182 ? 4.070 -6.721 7.459 1.00 93.25 182 VAL A O 1
ATOM 1416 N N . ALA A 1 183 ? 3.104 -8.585 8.266 1.00 90.56 183 ALA A N 1
ATOM 1417 C CA . ALA A 1 183 ? 2.559 -9.031 6.981 1.00 90.56 183 ALA A CA 1
ATOM 1418 C C . ALA A 1 183 ? 1.639 -7.990 6.317 1.00 90.56 183 ALA A C 1
ATOM 1420 O O . ALA A 1 183 ? 1.843 -7.678 5.146 1.00 90.56 183 ALA A O 1
ATOM 1421 N N . ASP A 1 184 ? 0.672 -7.400 7.038 1.00 93.00 184 ASP A N 1
ATOM 1422 C CA . ASP A 1 184 ? -0.218 -6.376 6.458 1.00 93.00 184 ASP A CA 1
ATOM 1423 C C . ASP A 1 184 ? 0.533 -5.133 5.964 1.00 93.00 184 ASP A C 1
ATOM 1425 O O . ASP A 1 184 ? 0.137 -4.525 4.966 1.00 93.00 184 ASP A O 1
ATOM 1429 N N . TYR A 1 185 ? 1.629 -4.754 6.622 1.00 93.75 185 TYR A N 1
ATOM 1430 C CA . TYR A 1 185 ? 2.504 -3.706 6.108 1.00 93.75 185 TYR A CA 1
ATOM 1431 C C . TYR A 1 185 ? 3.210 -4.168 4.821 1.00 93.75 185 TYR A C 1
ATOM 1433 O O . TYR A 1 185 ? 3.046 -3.527 3.775 1.00 93.75 185 TYR A O 1
ATOM 1441 N N . VAL A 1 186 ? 3.927 -5.301 4.862 1.00 90.94 186 VAL A N 1
ATOM 1442 C CA . VAL A 1 186 ? 4.827 -5.704 3.766 1.00 90.94 186 VAL A CA 1
ATOM 1443 C C . VAL A 1 186 ? 4.137 -6.272 2.519 1.00 90.94 186 VAL A C 1
ATOM 1445 O O . VAL A 1 186 ? 4.737 -6.236 1.446 1.00 90.94 186 VAL A O 1
ATOM 1448 N N . TYR A 1 187 ? 2.863 -6.683 2.592 1.00 89.50 187 TYR A N 1
ATOM 1449 C CA . TYR A 1 187 ? 2.044 -6.968 1.398 1.00 89.50 187 TYR A CA 1
ATOM 1450 C C . TYR A 1 187 ? 1.905 -5.763 0.448 1.00 89.50 187 TYR A C 1
ATOM 1452 O O . TYR A 1 187 ? 1.472 -5.934 -0.684 1.00 89.50 187 TYR A O 1
ATOM 1460 N N . SER A 1 188 ? 2.268 -4.550 0.880 1.00 85.38 188 SER A N 1
ATOM 1461 C CA . SER A 1 188 ? 2.330 -3.367 0.005 1.00 85.38 188 SER A CA 1
ATOM 1462 C C . SER A 1 188 ? 3.573 -3.333 -0.902 1.00 85.38 188 SER A C 1
ATOM 1464 O O . SER A 1 188 ? 3.706 -2.393 -1.678 1.00 85.38 188 SER A O 1
ATOM 1466 N N . PHE A 1 189 ? 4.499 -4.294 -0.768 1.00 81.62 189 PHE A N 1
ATOM 1467 C CA . PHE A 1 189 ? 5.806 -4.301 -1.445 1.00 81.62 189 PHE A CA 1
ATOM 1468 C C . PHE A 1 189 ? 6.197 -5.694 -1.974 1.00 81.62 189 PHE A C 1
ATOM 1470 O O . PHE A 1 189 ? 6.655 -5.828 -3.109 1.00 81.62 189 PHE A O 1
ATOM 1477 N N . GLY A 1 190 ? 5.987 -6.754 -1.188 1.00 72.38 190 GLY A N 1
ATOM 1478 C CA . GLY A 1 190 ? 6.178 -8.139 -1.640 1.00 72.38 190 GLY A CA 1
ATOM 1479 C C . GLY A 1 190 ? 5.001 -8.662 -2.468 1.00 72.38 190 GLY A C 1
ATOM 1480 O O . GLY A 1 190 ? 3.948 -8.023 -2.531 1.00 72.38 190 GLY A O 1
ATOM 1481 N N . TYR A 1 191 ? 5.158 -9.823 -3.105 1.00 75.25 191 TYR A N 1
ATOM 1482 C CA . TYR A 1 191 ? 4.019 -10.602 -3.619 1.00 75.25 191 TYR A CA 1
ATOM 1483 C C . TYR A 1 191 ? 3.520 -11.604 -2.560 1.00 75.25 191 TYR A C 1
ATOM 1485 O O . TYR A 1 191 ? 4.198 -11.868 -1.567 1.00 75.25 191 TYR A O 1
ATOM 1493 N N . ILE A 1 192 ? 2.296 -12.126 -2.710 1.00 79.38 192 ILE A N 1
ATOM 1494 C CA . ILE A 1 192 ? 1.614 -12.868 -1.629 1.00 79.38 192 ILE A CA 1
ATOM 1495 C C . ILE A 1 192 ? 2.398 -14.129 -1.193 1.00 79.38 192 ILE A C 1
ATOM 1497 O O . ILE A 1 192 ? 2.652 -14.250 0.009 1.00 79.38 192 ILE A O 1
ATOM 1501 N N . PRO A 1 193 ? 2.830 -15.028 -2.107 1.00 78.81 193 PRO A N 1
ATOM 1502 C CA . PRO A 1 193 ? 3.760 -16.114 -1.784 1.00 78.81 193 PRO A CA 1
ATOM 1503 C C . PRO A 1 193 ? 5.058 -15.661 -1.099 1.00 78.81 193 PRO A C 1
ATOM 1505 O O . PRO A 1 193 ? 5.415 -16.238 -0.078 1.00 78.81 193 PRO A O 1
ATOM 1508 N N . GLU A 1 194 ? 5.722 -14.607 -1.588 1.00 81.12 194 GLU A N 1
ATOM 1509 C CA . GLU A 1 194 ? 6.975 -14.079 -1.014 1.00 81.12 194 GLU A CA 1
ATOM 1510 C C . GLU A 1 194 ? 6.815 -13.701 0.463 1.00 81.12 194 GLU A C 1
ATOM 1512 O O . GLU A 1 194 ? 7.585 -14.122 1.324 1.00 81.12 194 GLU A O 1
ATOM 1517 N N . VAL A 1 195 ? 5.764 -12.933 0.766 1.00 82.19 195 VAL A N 1
ATOM 1518 C CA . VAL A 1 195 ? 5.449 -12.474 2.123 1.00 82.19 195 VAL A CA 1
ATOM 1519 C C . VAL A 1 195 ? 5.022 -13.642 3.014 1.00 82.19 195 VAL A C 1
ATOM 1521 O O . VAL A 1 195 ? 5.380 -13.680 4.193 1.00 82.19 195 VAL A O 1
ATOM 1524 N N . ASN A 1 196 ? 4.276 -14.609 2.471 1.00 83.25 196 ASN A N 1
ATOM 1525 C CA . ASN A 1 196 ? 3.874 -15.802 3.213 1.00 83.25 196 ASN A CA 1
ATOM 1526 C C . ASN A 1 196 ? 5.087 -16.662 3.599 1.00 83.25 196 ASN A C 1
ATOM 1528 O O . ASN A 1 196 ? 5.224 -16.997 4.780 1.00 83.25 196 ASN A O 1
ATOM 1532 N N . ALA A 1 197 ? 5.983 -16.931 2.647 1.00 82.50 197 ALA A N 1
ATOM 1533 C CA . ALA A 1 197 ? 7.231 -17.652 2.872 1.00 82.50 197 ALA A CA 1
ATOM 1534 C C . ALA A 1 197 ? 8.125 -16.924 3.890 1.00 82.50 197 ALA A C 1
ATOM 1536 O O . ALA A 1 197 ? 8.603 -17.527 4.849 1.00 82.50 197 ALA A O 1
ATOM 1537 N N . ALA A 1 198 ? 8.277 -15.603 3.753 1.00 83.06 198 ALA A N 1
ATOM 1538 C CA . ALA A 1 198 ? 9.119 -14.793 4.631 1.00 83.06 198 ALA A CA 1
ATOM 1539 C C . ALA A 1 198 ? 8.633 -14.708 6.094 1.00 83.06 198 ALA A C 1
ATOM 1541 O O . ALA A 1 198 ? 9.448 -14.504 6.994 1.00 83.06 198 ALA A O 1
ATOM 1542 N N . ILE A 1 199 ? 7.318 -14.805 6.348 1.00 83.06 199 ILE A N 1
ATOM 1543 C CA . ILE A 1 199 ? 6.725 -14.479 7.662 1.00 83.06 199 ILE A CA 1
ATOM 1544 C C . ILE A 1 199 ? 6.030 -15.664 8.347 1.00 83.06 199 ILE A C 1
ATOM 1546 O O . ILE A 1 199 ? 6.048 -15.753 9.582 1.00 83.06 199 ILE A O 1
ATOM 1550 N N . PHE A 1 200 ? 5.370 -16.550 7.600 1.00 81.38 200 PHE A N 1
ATOM 1551 C CA . PHE A 1 200 ? 4.463 -17.563 8.161 1.00 81.38 200 PHE A CA 1
ATOM 1552 C C . PHE A 1 200 ? 4.950 -19.002 8.028 1.00 81.38 200 PHE A C 1
ATOM 1554 O O . PHE A 1 200 ? 4.484 -19.860 8.790 1.00 81.38 200 PHE A O 1
ATOM 1561 N N . GLU A 1 201 ? 5.852 -19.264 7.090 1.00 76.88 201 GLU A N 1
ATOM 1562 C CA . GLU A 1 201 ? 6.461 -20.574 6.886 1.00 76.88 201 GLU A CA 1
ATOM 1563 C C . GLU A 1 201 ? 7.674 -20.738 7.817 1.00 76.88 201 GLU A C 1
ATOM 1565 O O . GLU A 1 201 ? 8.260 -19.768 8.304 1.00 76.88 201 GLU A O 1
ATOM 1570 N N . HIS A 1 202 ? 7.982 -21.978 8.190 1.00 55.38 202 HIS A N 1
ATOM 1571 C CA . HIS A 1 202 ? 9.244 -22.311 8.847 1.00 55.38 202 HIS A CA 1
ATOM 1572 C C . HIS A 1 202 ? 10.103 -22.977 7.786 1.00 55.38 202 HIS A C 1
ATOM 1574 O O . HIS A 1 202 ? 9.676 -23.965 7.192 1.00 55.38 202 HIS A O 1
ATOM 1580 N N . VAL A 1 203 ? 11.285 -22.420 7.536 1.00 45.19 203 VAL A N 1
ATOM 1581 C CA . VAL A 1 203 ? 12.253 -23.024 6.624 1.00 45.19 203 VAL A CA 1
ATOM 1582 C C . VAL A 1 203 ? 12.864 -24.226 7.341 1.00 45.19 203 VAL A C 1
ATOM 1584 O O . VAL A 1 203 ? 13.789 -24.074 8.135 1.00 45.19 203 VAL A O 1
ATOM 1587 N N . GLU A 1 204 ? 12.315 -25.416 7.099 1.00 36.03 204 GLU A N 1
ATOM 1588 C CA . GLU A 1 204 ? 13.069 -26.654 7.296 1.00 36.03 204 GLU A CA 1
ATOM 1589 C C . GLU A 1 204 ? 14.147 -26.729 6.205 1.00 36.03 204 GLU A C 1
ATOM 1591 O O . GLU A 1 204 ? 13.869 -26.502 5.023 1.00 36.03 204 GLU A O 1
ATOM 1596 N N . GLU A 1 205 ? 15.388 -27.015 6.600 1.00 32.31 205 GLU A N 1
ATOM 1597 C CA . GLU A 1 205 ? 16.520 -27.131 5.678 1.00 32.31 205 GLU A CA 1
ATOM 1598 C C . GLU A 1 205 ? 16.275 -28.271 4.673 1.00 32.31 205 GLU A C 1
ATOM 1600 O O . GLU A 1 205 ? 16.333 -29.447 5.028 1.00 32.31 205 GLU A O 1
ATOM 1605 N N . GLY A 1 206 ? 16.003 -27.928 3.407 1.00 40.44 206 GLY A N 1
ATOM 1606 C CA . GLY A 1 206 ? 15.915 -28.892 2.300 1.00 40.44 206 GLY A CA 1
ATOM 1607 C C . GLY A 1 206 ? 14.703 -28.757 1.372 1.00 40.44 206 GLY A C 1
ATOM 1608 O O . GLY A 1 206 ? 14.730 -29.309 0.271 1.00 40.44 206 GLY A O 1
ATOM 1609 N N . ALA A 1 207 ? 13.659 -28.012 1.745 1.00 40.88 207 ALA A N 1
ATOM 1610 C CA . ALA A 1 207 ? 12.596 -27.643 0.803 1.00 40.88 207 ALA A CA 1
ATOM 1611 C C . ALA A 1 207 ? 13.049 -26.466 -0.082 1.00 40.88 207 ALA A C 1
ATOM 1613 O O . ALA A 1 207 ? 13.747 -25.579 0.401 1.00 40.88 207 ALA A O 1
ATOM 1614 N N . ARG A 1 208 ? 12.657 -26.441 -1.370 1.00 43.84 208 ARG A N 1
ATOM 1615 C CA . ARG A 1 208 ? 13.038 -25.383 -2.333 1.00 43.84 208 ARG A CA 1
ATOM 1616 C C . ARG A 1 208 ? 12.685 -23.990 -1.796 1.00 43.84 208 ARG A C 1
ATOM 1618 O O . ARG A 1 208 ? 11.528 -23.579 -1.847 1.00 43.84 208 ARG A O 1
ATOM 1625 N N . THR A 1 209 ? 13.691 -23.277 -1.301 1.00 50.59 209 THR A N 1
ATOM 1626 C CA . THR A 1 209 ? 13.532 -21.970 -0.667 1.00 50.59 209 THR A CA 1
ATOM 1627 C C . THR A 1 209 ? 13.120 -20.924 -1.699 1.00 50.59 209 THR A C 1
ATOM 1629 O O . THR A 1 209 ? 13.902 -20.593 -2.587 1.00 50.59 209 THR A O 1
ATOM 1632 N N . LEU A 1 210 ? 11.924 -20.348 -1.553 1.00 57.31 210 LEU A N 1
ATOM 1633 C CA . LEU A 1 210 ? 11.601 -19.065 -2.179 1.00 57.31 210 LEU A CA 1
ATOM 1634 C C . LEU A 1 210 ? 12.613 -18.029 -1.668 1.00 57.31 210 LEU A C 1
ATOM 1636 O O . LEU A 1 210 ? 12.633 -17.714 -0.474 1.00 57.31 210 LEU A O 1
ATOM 1640 N N . GLN A 1 211 ? 13.484 -17.528 -2.546 1.00 67.50 211 GLN A N 1
ATOM 1641 C CA . GLN A 1 211 ? 14.413 -16.465 -2.177 1.00 67.50 211 GLN A CA 1
ATOM 1642 C C . GLN A 1 211 ? 13.620 -15.181 -1.906 1.00 67.50 211 GLN A C 1
ATOM 1644 O O . GLN A 1 211 ? 13.078 -14.550 -2.807 1.00 67.50 211 GLN A O 1
ATOM 1649 N N . VAL A 1 212 ? 13.530 -14.810 -0.629 1.00 73.06 212 VAL A N 1
ATOM 1650 C CA . VAL A 1 212 ? 12.964 -13.524 -0.204 1.00 73.06 212 VAL A CA 1
ATOM 1651 C C . VAL A 1 212 ? 13.970 -12.427 -0.552 1.00 73.06 212 VAL A C 1
ATOM 1653 O O . VAL A 1 212 ? 15.110 -12.496 -0.073 1.00 73.06 212 VAL A O 1
ATOM 1656 N N . ARG A 1 213 ? 13.555 -11.433 -1.344 1.00 79.31 213 ARG A N 1
ATOM 1657 C CA . ARG A 1 213 ? 14.427 -10.362 -1.861 1.00 79.31 213 ARG A CA 1
ATOM 1658 C C . ARG A 1 213 ? 14.992 -9.475 -0.751 1.00 79.31 213 ARG A C 1
ATOM 1660 O O . ARG A 1 213 ? 14.344 -9.274 0.284 1.00 79.31 213 ARG A O 1
ATOM 1667 N N . GLY A 1 214 ? 16.176 -8.903 -0.981 1.00 72.06 214 GLY A N 1
ATOM 1668 C CA . GLY A 1 214 ? 16.861 -8.021 -0.026 1.00 72.06 214 GLY A CA 1
ATOM 1669 C C . GLY A 1 214 ? 15.989 -6.857 0.465 1.00 72.06 214 GLY A C 1
ATOM 1670 O O . GLY A 1 214 ? 15.825 -6.680 1.672 1.00 72.06 214 GLY A O 1
ATOM 1671 N N . GLU A 1 215 ? 15.336 -6.134 -0.452 1.00 74.19 215 GLU A N 1
ATOM 1672 C CA . GLU A 1 215 ? 14.442 -5.012 -0.119 1.00 74.19 215 GLU A CA 1
ATOM 1673 C C . GLU A 1 215 ? 13.310 -5.436 0.836 1.00 74.19 215 GLU A C 1
ATOM 1675 O O . GLU A 1 215 ? 13.039 -4.768 1.840 1.00 74.19 215 GLU A O 1
ATOM 1680 N N . LEU A 1 216 ? 12.668 -6.581 0.573 1.00 77.69 216 LEU A N 1
ATOM 1681 C CA . LEU A 1 216 ? 11.569 -7.067 1.405 1.00 77.69 216 LEU A CA 1
ATOM 1682 C C . LEU A 1 216 ? 12.060 -7.462 2.805 1.00 77.69 216 LEU A C 1
ATOM 1684 O O . LEU A 1 216 ? 11.374 -7.172 3.787 1.00 77.69 216 LEU A O 1
ATOM 1688 N N . ARG A 1 217 ? 13.259 -8.054 2.924 1.00 80.50 217 ARG A N 1
ATOM 1689 C CA . ARG A 1 217 ? 13.891 -8.335 4.228 1.00 80.50 217 ARG A CA 1
ATOM 1690 C C . ARG A 1 217 ? 14.152 -7.050 5.009 1.00 80.50 217 ARG A C 1
ATOM 1692 O O . ARG A 1 217 ? 13.794 -6.994 6.185 1.00 80.50 217 ARG A O 1
ATOM 1699 N N . THR A 1 218 ? 14.685 -6.012 4.362 1.00 79.56 218 THR A N 1
ATOM 1700 C CA . THR A 1 218 ? 14.890 -4.692 4.980 1.00 79.56 218 THR A CA 1
ATOM 1701 C C . THR A 1 218 ? 13.566 -4.107 5.471 1.00 79.56 218 THR A C 1
ATOM 1703 O O . THR A 1 218 ? 13.462 -3.728 6.634 1.00 79.56 218 THR A O 1
ATOM 1706 N N . ARG A 1 219 ? 12.499 -4.137 4.660 1.00 84.62 219 ARG A N 1
ATOM 1707 C CA . ARG A 1 219 ? 11.166 -3.657 5.079 1.00 84.62 219 ARG A CA 1
ATOM 1708 C C . ARG A 1 219 ? 10.571 -4.458 6.241 1.00 84.62 219 ARG A C 1
ATOM 1710 O O . ARG A 1 219 ? 9.986 -3.860 7.146 1.00 84.62 219 ARG A O 1
ATOM 1717 N N . ILE A 1 220 ? 10.734 -5.786 6.246 1.00 87.19 220 ILE A N 1
ATOM 1718 C CA . ILE A 1 220 ? 10.343 -6.666 7.363 1.00 87.19 220 ILE A CA 1
ATOM 1719 C C . ILE A 1 220 ? 11.098 -6.279 8.642 1.00 87.19 220 ILE A C 1
ATOM 1721 O O . ILE A 1 220 ? 10.480 -6.219 9.709 1.00 87.19 220 ILE A O 1
ATOM 1725 N N . ALA A 1 221 ? 12.401 -5.995 8.542 1.00 85.62 221 ALA A N 1
ATOM 1726 C CA . ALA A 1 221 ? 13.240 -5.574 9.661 1.00 85.62 221 ALA A CA 1
ATOM 1727 C C . ALA A 1 221 ? 12.855 -4.177 10.183 1.00 85.62 221 ALA A C 1
ATOM 1729 O O . ALA A 1 221 ? 12.613 -4.034 11.380 1.00 85.62 221 ALA A O 1
ATOM 1730 N N . SER A 1 222 ? 12.690 -3.178 9.309 1.00 86.94 222 SER A N 1
ATOM 1731 C CA . SER A 1 222 ? 12.306 -1.814 9.700 1.00 86.94 222 SER A CA 1
ATOM 1732 C C . SER A 1 222 ? 10.950 -1.771 10.407 1.00 86.94 222 SER A C 1
ATOM 1734 O O . SER A 1 222 ? 10.851 -1.240 11.511 1.00 86.94 222 SER A O 1
ATOM 1736 N N . VAL A 1 223 ? 9.895 -2.381 9.845 1.00 92.56 223 VAL A N 1
ATOM 1737 C CA . VAL A 1 223 ? 8.571 -2.367 10.503 1.00 92.56 223 VAL A CA 1
ATOM 1738 C C . VAL A 1 223 ? 8.550 -3.212 11.786 1.00 92.56 223 VAL A C 1
ATOM 1740 O O . VAL A 1 223 ? 7.825 -2.895 12.732 1.00 92.56 223 VAL A O 1
ATOM 1743 N N . SER A 1 224 ? 9.382 -4.256 11.853 1.00 93.50 224 SER A N 1
ATOM 1744 C CA . SER A 1 224 ? 9.626 -5.023 13.078 1.00 93.50 224 SER A CA 1
ATOM 1745 C C . SER A 1 224 ? 10.255 -4.162 14.172 1.00 93.50 224 SER A C 1
ATOM 1747 O O . SER A 1 224 ? 9.760 -4.165 15.297 1.00 93.50 224 SER A O 1
ATOM 1749 N N . LEU A 1 225 ? 11.289 -3.389 13.836 1.00 92.12 225 LEU A N 1
ATOM 1750 C CA . LEU A 1 225 ? 11.981 -2.501 14.764 1.00 92.12 225 LEU A CA 1
ATOM 1751 C C . LEU A 1 225 ? 11.082 -1.340 15.218 1.00 92.12 225 LEU A C 1
ATOM 1753 O O . LEU A 1 225 ? 11.055 -1.017 16.401 1.00 92.12 225 LEU A O 1
ATOM 1757 N N . VAL A 1 226 ? 10.253 -0.782 14.328 1.00 94.75 226 VAL A N 1
ATOM 1758 C CA . VAL A 1 226 ? 9.211 0.202 14.688 1.00 94.75 226 VAL A CA 1
ATOM 1759 C C . VAL A 1 226 ? 8.200 -0.389 15.681 1.00 94.75 226 VAL A C 1
ATOM 1761 O O . VAL A 1 226 ? 7.852 0.256 16.671 1.00 94.75 226 VAL A O 1
ATOM 1764 N N . HIS A 1 227 ? 7.741 -1.627 15.459 1.00 96.12 227 HIS A N 1
ATOM 1765 C CA . HIS A 1 227 ? 6.866 -2.331 16.401 1.00 96.12 227 HIS A CA 1
ATOM 1766 C C . HIS A 1 227 ? 7.537 -2.521 17.768 1.00 96.12 227 HIS A C 1
ATOM 1768 O O . HIS A 1 227 ? 6.900 -2.248 18.788 1.00 96.12 227 HIS A O 1
ATOM 1774 N N . ASP A 1 228 ? 8.801 -2.945 17.803 1.00 94.81 228 ASP A N 1
ATOM 1775 C CA . ASP A 1 228 ? 9.558 -3.112 19.048 1.00 94.81 228 ASP A CA 1
ATOM 1776 C C . ASP A 1 228 ? 9.730 -1.783 19.783 1.00 94.81 228 ASP A C 1
ATOM 1778 O O . ASP A 1 228 ? 9.385 -1.685 20.961 1.00 94.81 228 ASP A O 1
ATOM 1782 N N . ARG A 1 229 ? 10.123 -0.718 19.077 1.00 94.25 229 ARG A N 1
ATOM 1783 C CA . ARG A 1 229 ? 10.323 0.609 19.667 1.00 94.25 229 ARG A CA 1
ATOM 1784 C C . ARG A 1 229 ? 9.050 1.178 20.295 1.00 94.25 229 ARG A C 1
ATOM 1786 O O . ARG A 1 229 ? 9.118 1.796 21.357 1.00 94.25 229 ARG A O 1
ATOM 1793 N N . ILE A 1 230 ? 7.880 0.917 19.703 1.00 96.25 230 ILE A N 1
ATOM 1794 C CA . ILE A 1 230 ? 6.577 1.263 20.299 1.00 96.25 230 ILE A CA 1
ATOM 1795 C C . ILE A 1 230 ? 6.337 0.502 21.618 1.00 96.25 230 ILE A C 1
ATOM 1797 O O . ILE A 1 230 ? 5.798 1.071 22.573 1.00 96.25 230 ILE A O 1
ATOM 1801 N N . HIS A 1 231 ? 6.719 -0.775 21.696 1.00 96.19 231 HIS A N 1
ATOM 1802 C CA . HIS A 1 231 ? 6.540 -1.580 22.907 1.00 96.19 231 HIS A CA 1
ATOM 1803 C C . HIS A 1 231 ? 7.537 -1.213 24.006 1.00 96.19 231 HIS A C 1
ATOM 1805 O O . HIS A 1 231 ? 7.127 -1.069 25.155 1.00 96.19 231 HIS A O 1
ATOM 1811 N N . GLU A 1 232 ? 8.802 -0.986 23.659 1.00 95.25 232 GLU A N 1
ATOM 1812 C CA . GLU A 1 232 ? 9.849 -0.551 24.586 1.00 95.25 232 GLU A CA 1
ATOM 1813 C C . GLU A 1 232 ? 9.564 0.833 25.180 1.00 95.25 232 GLU A C 1
ATOM 1815 O O . GLU A 1 232 ? 9.591 1.003 26.397 1.00 95.25 232 GLU A O 1
ATOM 1820 N N . ALA A 1 233 ? 9.280 1.829 24.332 1.00 95.56 233 ALA A N 1
ATOM 1821 C CA . ALA A 1 233 ? 9.168 3.220 24.767 1.00 95.56 233 ALA A CA 1
ATOM 1822 C C . ALA A 1 233 ? 7.828 3.546 25.448 1.00 95.56 233 ALA A C 1
ATOM 1824 O O . ALA A 1 233 ? 7.762 4.475 26.253 1.00 95.56 233 ALA A O 1
ATOM 1825 N N . PHE A 1 234 ? 6.756 2.808 25.128 1.00 96.12 234 PHE A N 1
ATOM 1826 C CA . PHE A 1 234 ? 5.401 3.141 25.584 1.00 96.12 234 PHE A CA 1
ATOM 1827 C C . PHE A 1 234 ? 4.624 1.979 26.221 1.00 96.12 234 PHE A C 1
ATOM 1829 O O . PHE A 1 234 ? 3.476 2.171 26.618 1.00 96.12 234 PHE A O 1
ATOM 1836 N N . GLY A 1 235 ? 5.189 0.772 26.316 1.00 92.88 235 GLY A N 1
ATOM 1837 C CA . GLY A 1 235 ? 4.452 -0.415 26.772 1.00 92.88 235 GLY A CA 1
ATOM 1838 C C . GLY A 1 235 ? 3.410 -0.922 25.763 1.00 92.88 235 GLY A C 1
ATOM 1839 O O . GLY A 1 235 ? 2.504 -1.668 26.133 1.00 92.88 235 GLY A O 1
ATOM 1840 N N . GLY A 1 236 ? 3.518 -0.508 24.495 1.00 93.69 236 GLY A N 1
ATOM 1841 C CA . GLY A 1 236 ? 2.661 -0.924 23.383 1.00 93.69 236 GLY A CA 1
ATOM 1842 C C . GLY A 1 236 ? 1.740 0.179 22.854 1.00 93.69 236 GLY A C 1
ATOM 1843 O O . GLY A 1 236 ? 1.709 1.306 23.350 1.00 93.69 236 GLY A O 1
ATOM 1844 N N . TYR A 1 237 ? 0.957 -0.156 21.825 1.00 97.44 237 TYR A N 1
ATOM 1845 C CA . TYR A 1 237 ? 0.161 0.806 21.046 1.00 97.44 237 TYR A CA 1
ATOM 1846 C C . TYR A 1 237 ? -0.819 1.657 21.872 1.00 97.44 237 TYR A C 1
ATOM 1848 O O . TYR A 1 237 ? -1.042 2.821 21.556 1.00 97.44 237 TYR A O 1
ATOM 1856 N N . GLU A 1 238 ? -1.391 1.110 22.946 1.00 95.19 238 GLU A N 1
ATOM 1857 C CA . GLU A 1 238 ? -2.276 1.863 23.844 1.00 95.19 238 GLU A CA 1
ATOM 1858 C C . GLU A 1 238 ? -1.522 2.959 24.615 1.00 95.19 238 GLU A C 1
ATOM 1860 O O . GLU A 1 238 ? -2.004 4.087 24.714 1.00 95.19 238 GLU A O 1
ATOM 1865 N N . GLY A 1 239 ? -0.318 2.660 25.112 1.00 96.38 239 GLY A N 1
ATOM 1866 C CA . GLY A 1 239 ? 0.542 3.646 25.765 1.00 96.38 239 GLY A CA 1
A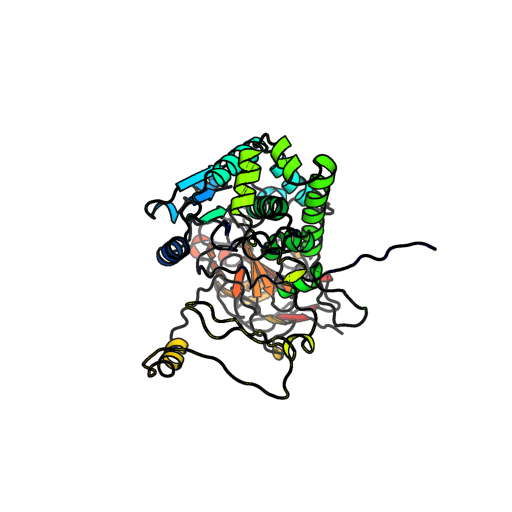TOM 1867 C C . GLY A 1 239 ? 1.101 4.682 24.790 1.00 96.38 239 GLY A C 1
ATOM 1868 O O . GLY A 1 239 ? 1.207 5.855 25.144 1.00 96.38 239 GLY A O 1
ATOM 1869 N N . PHE A 1 240 ? 1.373 4.290 23.541 1.00 98.12 240 PHE A N 1
ATOM 1870 C CA . PHE A 1 240 ? 1.740 5.231 22.481 1.00 98.12 240 PHE A CA 1
ATOM 1871 C C . PHE A 1 240 ? 0.609 6.238 22.222 1.00 98.12 240 PHE A C 1
ATOM 1873 O O . PHE A 1 240 ? 0.829 7.442 22.302 1.00 98.12 240 PHE A O 1
ATOM 1880 N N . LEU A 1 241 ? -0.629 5.772 22.031 1.00 97.50 241 LEU A N 1
ATOM 1881 C CA . LEU A 1 241 ? -1.775 6.663 21.807 1.00 97.50 241 LEU A CA 1
ATOM 1882 C C . LEU A 1 241 ? -2.050 7.588 23.006 1.00 97.50 241 LEU A C 1
ATOM 1884 O O . LEU A 1 241 ? -2.379 8.760 22.809 1.00 97.50 241 LEU A O 1
ATOM 1888 N N . ARG A 1 242 ? -1.841 7.111 24.241 1.00 95.12 242 ARG A N 1
ATOM 1889 C CA . ARG A 1 242 ? -1.835 7.962 25.446 1.00 95.12 242 ARG A CA 1
ATOM 1890 C C . ARG A 1 242 ? -0.746 9.036 25.402 1.00 95.12 242 ARG A C 1
ATOM 1892 O O . ARG A 1 242 ? -1.017 10.173 25.773 1.00 95.12 242 ARG A O 1
ATOM 1899 N N . SER A 1 243 ? 0.461 8.713 24.930 1.00 97.06 243 SER A N 1
ATOM 1900 C CA . SER A 1 243 ? 1.575 9.672 24.814 1.00 97.06 243 SER A CA 1
ATOM 1901 C C . SER A 1 243 ? 1.376 10.693 23.681 1.00 97.06 243 SER A C 1
ATOM 1903 O O . SER A 1 243 ? 1.889 11.813 23.770 1.00 97.06 243 SER A O 1
ATOM 1905 N N . CYS A 1 244 ? 0.560 10.356 22.671 1.00 95.25 244 CYS A N 1
ATOM 1906 C CA . CYS A 1 244 ? -0.019 11.300 21.708 1.00 95.25 244 CYS A CA 1
ATOM 1907 C C . CYS A 1 244 ? -1.163 12.151 22.301 1.00 95.25 244 CYS A C 1
ATOM 1909 O O . CYS A 1 244 ? -1.676 13.051 21.642 1.00 95.25 244 CYS A O 1
ATOM 1911 N N . GLY A 1 245 ? -1.600 11.865 23.530 1.00 91.44 245 GLY A N 1
ATOM 1912 C CA . GLY A 1 245 ? -2.684 12.557 24.222 1.00 91.44 245 GLY A CA 1
ATOM 1913 C C . GLY A 1 245 ? -4.095 12.081 23.865 1.00 91.44 245 GLY A C 1
ATOM 1914 O O . GLY A 1 245 ? -5.052 12.781 24.203 1.00 91.44 245 GLY A O 1
ATOM 1915 N N . VAL A 1 246 ? -4.275 10.952 23.167 1.00 88.75 246 VAL A N 1
ATOM 1916 C CA . VAL A 1 246 ? -5.608 10.381 22.873 1.00 88.75 246 VAL A CA 1
ATOM 1917 C C . VAL A 1 246 ? -6.295 9.982 24.184 1.00 88.75 246 VAL A C 1
ATOM 1919 O O . VAL A 1 246 ? -5.665 9.397 25.062 1.00 88.75 246 VAL A O 1
ATOM 1922 N N . ARG A 1 247 ? -7.591 10.289 24.342 1.00 84.56 247 ARG A N 1
ATOM 1923 C CA . ARG A 1 247 ? -8.321 9.975 25.583 1.00 84.56 247 ARG A CA 1
ATOM 1924 C C . ARG A 1 247 ? -8.640 8.484 25.682 1.00 84.56 247 ARG A C 1
ATOM 1926 O O . ARG A 1 247 ? -9.015 7.861 24.692 1.00 84.56 247 ARG A O 1
ATOM 1933 N N . GLU A 1 248 ? -8.646 7.949 26.902 1.00 83.50 248 GLU A N 1
ATOM 1934 C CA . GLU A 1 248 ? -9.046 6.563 27.210 1.00 83.50 248 GLU A CA 1
ATOM 1935 C C . GLU A 1 248 ? -10.379 6.143 26.584 1.00 83.50 248 GLU A C 1
ATOM 1937 O O . GLU A 1 248 ? -10.521 5.026 26.082 1.00 83.50 248 GLU A O 1
ATOM 1942 N N . SER A 1 249 ? -11.361 7.047 26.591 1.00 75.12 249 SER A N 1
ATOM 1943 C CA . SER A 1 249 ? -12.675 6.822 25.991 1.00 75.12 249 SER A CA 1
ATOM 1944 C C . SER A 1 249 ? -12.602 6.672 24.470 1.00 75.12 249 SER A C 1
ATOM 1946 O O . SER A 1 249 ? -13.302 5.832 23.912 1.00 75.12 249 SER A O 1
ATOM 1948 N N . GLU A 1 250 ? -11.726 7.424 23.801 1.00 81.94 250 GLU A N 1
ATOM 1949 C CA . GLU A 1 250 ? -11.515 7.361 22.351 1.00 81.94 250 GLU A CA 1
ATOM 1950 C C . GLU A 1 250 ? -10.763 6.086 21.962 1.00 81.94 250 GLU A C 1
ATOM 1952 O O . GLU A 1 250 ? -11.209 5.368 21.069 1.00 81.94 250 GLU A O 1
ATOM 1957 N N . ILE A 1 251 ? -9.693 5.741 22.689 1.00 85.38 251 ILE A N 1
ATOM 1958 C CA . ILE A 1 251 ? -8.955 4.480 22.512 1.00 85.38 251 ILE A CA 1
ATOM 1959 C C . ILE A 1 251 ? -9.904 3.282 22.688 1.00 85.38 251 ILE A C 1
ATOM 1961 O O . ILE A 1 251 ? -9.970 2.392 21.834 1.00 85.38 251 ILE A O 1
ATOM 1965 N N . SER A 1 252 ? -10.689 3.281 23.770 1.00 80.19 252 SER A N 1
ATOM 1966 C CA . SER A 1 252 ? -11.666 2.228 24.073 1.00 80.19 252 SER A CA 1
ATOM 1967 C C . SER A 1 252 ? -12.750 2.114 23.002 1.00 80.19 252 SER A C 1
ATOM 1969 O O . SER A 1 252 ? -13.130 1.005 22.620 1.00 80.19 252 SER A O 1
ATOM 1971 N N . GLN A 1 253 ? -13.229 3.248 22.487 1.00 82.19 253 GLN A N 1
ATOM 1972 C CA . GLN A 1 253 ? -14.241 3.298 21.439 1.00 82.19 253 GLN A CA 1
ATOM 1973 C C . GLN A 1 253 ? -13.693 2.799 20.094 1.00 82.19 253 GLN A C 1
ATOM 1975 O O . GLN A 1 253 ? -14.324 1.943 19.478 1.00 82.19 253 GLN A O 1
ATOM 1980 N N . VAL A 1 254 ? -12.501 3.233 19.662 1.00 89.56 254 VAL A N 1
ATOM 1981 C CA . VAL A 1 254 ? -11.854 2.719 18.436 1.00 89.56 254 VAL A CA 1
ATOM 1982 C C . VAL A 1 254 ? -11.627 1.209 18.540 1.00 89.56 254 VAL A C 1
ATOM 1984 O O . VAL A 1 254 ? -12.005 0.469 17.631 1.00 89.56 254 VAL A O 1
ATOM 1987 N N . ARG A 1 255 ? -11.137 0.713 19.683 1.00 87.12 255 ARG A N 1
ATOM 1988 C CA . ARG A 1 255 ? -11.015 -0.729 19.957 1.00 87.12 255 ARG A CA 1
ATOM 1989 C C . ARG A 1 255 ? -12.362 -1.465 19.884 1.00 87.12 255 ARG A C 1
ATOM 1991 O O . ARG A 1 255 ? -12.429 -2.564 19.334 1.00 87.12 255 ARG A O 1
ATOM 1998 N N . ALA A 1 256 ? -13.445 -0.880 20.397 1.00 80.88 256 ALA A N 1
ATOM 1999 C CA . ALA A 1 256 ? -14.792 -1.459 20.334 1.00 80.88 256 ALA A CA 1
ATOM 2000 C C . ALA A 1 256 ? -15.426 -1.412 18.927 1.00 80.88 256 ALA A C 1
ATOM 2002 O O . ALA A 1 256 ? -16.329 -2.202 18.626 1.00 80.88 256 ALA A O 1
ATOM 2003 N N . LEU A 1 257 ? -14.969 -0.502 18.063 1.00 84.19 257 LEU A N 1
ATOM 2004 C CA . LEU A 1 257 ? -15.313 -0.471 16.642 1.00 84.19 257 LEU A CA 1
ATOM 2005 C C . LEU A 1 257 ? -14.505 -1.509 15.850 1.00 84.19 257 LEU A C 1
ATOM 2007 O O . LEU A 1 257 ? -15.081 -2.151 14.976 1.00 84.19 257 LEU A O 1
ATOM 2011 N N . LEU A 1 258 ? -13.224 -1.707 16.184 1.00 85.62 258 LEU A N 1
ATOM 2012 C CA . LEU A 1 258 ? -12.342 -2.715 15.583 1.00 85.62 258 LEU A CA 1
ATOM 2013 C C . LEU A 1 258 ? -12.774 -4.150 15.911 1.00 85.62 258 LEU A C 1
ATOM 2015 O O . LEU A 1 258 ? -12.804 -4.987 15.017 1.00 85.62 258 LEU A O 1
ATOM 2019 N N . LEU A 1 259 ? -13.107 -4.463 17.167 1.00 79.69 259 LEU A N 1
ATOM 2020 C CA . LEU A 1 259 ? -13.277 -5.850 17.620 1.00 79.69 259 LEU A CA 1
ATOM 2021 C C . LEU A 1 259 ? -14.710 -6.385 17.506 1.00 79.69 259 LEU A C 1
ATOM 2023 O O . LEU A 1 259 ? -15.672 -5.804 18.019 1.00 79.69 259 LEU A O 1
ATOM 2027 N N . ARG A 1 260 ? -14.850 -7.584 16.928 1.00 66.44 260 ARG A N 1
ATOM 2028 C CA . ARG A 1 260 ? -16.050 -8.415 17.033 1.00 66.44 260 ARG A CA 1
ATOM 2029 C C . ARG A 1 260 ? -15.965 -9.118 18.379 1.00 66.44 260 ARG A C 1
ATOM 2031 O O . ARG A 1 260 ? -15.387 -10.196 18.484 1.00 66.44 260 ARG A O 1
ATOM 2038 N N . ARG A 1 261 ? -16.543 -8.509 19.420 1.00 49.19 261 ARG A N 1
ATOM 2039 C CA . ARG A 1 261 ? -16.775 -9.233 20.674 1.00 49.19 261 ARG A CA 1
ATOM 2040 C C . ARG A 1 261 ? -17.589 -10.483 20.346 1.00 49.19 261 ARG A C 1
ATOM 2042 O O . ARG A 1 261 ? -18.722 -10.371 19.878 1.00 49.19 261 ARG A O 1
ATOM 2049 N N . PHE A 1 262 ? -17.026 -11.656 20.625 1.00 37.47 262 PHE A N 1
ATOM 2050 C CA . PHE A 1 262 ? -17.860 -12.814 20.910 1.00 37.47 262 PHE A CA 1
ATOM 2051 C C . PHE A 1 262 ? -18.824 -12.403 22.035 1.00 37.47 262 PHE A C 1
ATOM 2053 O O . PHE A 1 262 ? -18.366 -11.764 22.993 1.00 37.47 262 PHE A O 1
ATOM 2060 N N . PRO A 1 263 ? -20.134 -12.706 21.947 1.00 31.83 263 PRO A N 1
ATOM 2061 C CA . PRO A 1 263 ? -20.999 -12.561 23.110 1.00 31.83 263 PRO A CA 1
ATOM 2062 C C . PRO A 1 263 ? -20.345 -13.337 24.255 1.00 31.83 263 PRO A C 1
ATOM 2064 O O . PRO A 1 263 ? -19.873 -14.460 24.048 1.00 31.83 263 PRO A O 1
ATOM 2067 N N . GLY A 1 264 ? -20.222 -12.697 25.423 1.00 31.97 264 GLY A N 1
ATOM 2068 C CA . GLY A 1 264 ? -19.551 -13.301 26.573 1.00 31.97 264 GLY A CA 1
ATOM 2069 C C . GLY A 1 264 ? -20.159 -14.675 26.812 1.00 31.97 264 GLY A C 1
ATOM 2070 O O . GLY A 1 264 ? -21.379 -14.763 26.928 1.00 31.97 264 GLY A O 1
ATOM 2071 N N . ARG A 1 265 ? -19.323 -15.727 26.768 1.00 36.25 265 ARG A N 1
ATOM 2072 C CA . ARG A 1 265 ? -19.782 -17.125 26.737 1.00 36.25 265 ARG A CA 1
ATOM 2073 C C . ARG A 1 265 ? -20.902 -17.314 27.751 1.00 36.25 265 ARG A C 1
ATOM 2075 O O . ARG A 1 265 ? -20.663 -17.097 28.939 1.00 36.25 265 ARG A O 1
ATOM 2082 N N . TYR A 1 266 ? -22.069 -17.759 27.285 1.00 34.03 266 TYR A N 1
ATOM 2083 C CA . TYR A 1 266 ? -23.076 -18.305 28.181 1.00 34.03 266 TYR A CA 1
ATOM 2084 C C . TYR A 1 266 ? -22.399 -19.446 28.938 1.00 34.03 266 TYR A C 1
ATOM 2086 O O . TYR A 1 266 ? -21.970 -20.441 28.349 1.00 34.03 266 TYR A O 1
ATOM 2094 N N . ARG A 1 267 ? -22.165 -19.227 30.228 1.00 34.94 267 ARG A N 1
ATOM 2095 C CA . ARG A 1 267 ? -21.494 -20.188 31.087 1.00 34.94 267 ARG A CA 1
ATOM 2096 C C . ARG A 1 267 ? -22.607 -21.084 31.604 1.00 34.94 267 ARG A C 1
ATOM 2098 O O . ARG A 1 267 ? -23.212 -20.749 32.615 1.00 34.94 267 ARG A O 1
ATOM 2105 N N . MET A 1 268 ? -22.904 -22.159 30.869 1.00 33.44 268 MET A N 1
ATOM 2106 C CA . MET A 1 268 ? -23.804 -23.190 31.386 1.00 33.44 268 MET A CA 1
ATOM 2107 C C . MET A 1 268 ? -23.304 -23.610 32.777 1.00 33.44 268 MET A C 1
ATOM 2109 O O . MET A 1 268 ? -22.088 -23.793 32.945 1.00 33.44 268 MET A O 1
ATOM 2113 N N . PRO A 1 269 ? -24.192 -23.704 33.781 1.00 35.72 269 PRO A N 1
ATOM 2114 C CA . PRO A 1 269 ? -23.870 -24.319 35.057 1.00 35.72 269 PRO A CA 1
ATOM 2115 C C . PRO A 1 269 ? -23.231 -25.697 34.852 1.00 35.72 269 PRO A C 1
ATOM 2117 O O . PRO A 1 269 ? -23.503 -26.388 33.866 1.00 35.72 269 PRO A O 1
ATOM 2120 N N . ALA A 1 270 ? -22.406 -26.135 35.804 1.00 41.22 270 ALA A N 1
ATOM 2121 C CA . ALA A 1 270 ? -21.850 -27.492 35.767 1.00 41.22 270 ALA A CA 1
ATOM 2122 C C . ALA A 1 270 ? -22.965 -28.562 35.729 1.00 41.22 270 ALA A C 1
ATOM 2124 O O . ALA A 1 270 ? -22.787 -29.620 35.142 1.00 41.22 270 ALA A O 1
ATOM 2125 N N . GLU A 1 271 ? -24.132 -28.227 36.283 1.00 40.22 271 GLU A N 1
ATOM 2126 C CA . GLU A 1 271 ? -25.370 -29.015 36.330 1.00 40.22 271 GLU A CA 1
ATOM 2127 C C . GLU A 1 271 ? -26.037 -29.218 34.949 1.00 40.22 271 GLU A C 1
ATOM 2129 O O . GLU A 1 271 ? -26.735 -30.210 34.734 1.00 40.22 271 GLU A O 1
ATOM 2134 N N . GLU A 1 272 ? -25.796 -28.304 34.001 1.00 36.84 272 GLU A N 1
ATOM 2135 C CA . GLU A 1 272 ? -26.277 -28.361 32.608 1.00 36.84 272 GLU A CA 1
ATOM 2136 C C . GLU A 1 272 ? -25.212 -28.912 31.639 1.00 36.84 272 GLU A C 1
ATOM 2138 O O . GLU A 1 272 ? -25.476 -29.117 30.453 1.00 36.84 272 GLU A O 1
ATOM 2143 N N . THR A 1 273 ? -23.993 -29.164 32.122 1.00 38.09 273 THR A N 1
ATOM 2144 C CA . THR A 1 273 ? -22.880 -29.622 31.286 1.00 38.09 273 THR A CA 1
ATOM 2145 C C . THR A 1 273 ? -22.925 -31.144 31.130 1.00 38.09 273 THR A C 1
ATOM 2147 O O . THR A 1 273 ? -22.428 -31.867 31.987 1.00 38.09 273 THR A O 1
ATOM 2150 N N . LEU A 1 274 ? -23.487 -31.638 30.022 1.00 43.41 274 LEU A N 1
ATOM 2151 C CA . LEU A 1 274 ? -23.373 -33.052 29.636 1.00 43.41 274 LEU A CA 1
ATOM 2152 C C . LEU A 1 274 ? -21.915 -33.389 29.279 1.00 43.41 274 LEU A C 1
ATOM 2154 O O . LEU A 1 274 ? -21.294 -32.689 28.476 1.00 43.41 274 LEU A O 1
ATOM 2158 N N . VAL A 1 275 ? -21.367 -34.452 29.870 1.00 40.56 275 VAL A N 1
ATOM 2159 C CA . VAL A 1 275 ? -19.934 -34.787 29.812 1.00 40.56 275 VAL A CA 1
ATOM 2160 C C . VAL A 1 275 ? -19.654 -35.981 28.890 1.00 40.56 275 VAL A C 1
ATOM 2162 O O . VAL A 1 275 ? -18.529 -36.123 28.409 1.00 40.56 275 VAL A O 1
ATOM 2165 N N . SER A 1 276 ? -20.650 -36.819 28.572 1.00 39.44 276 SER A N 1
ATOM 2166 C CA . SER A 1 276 ? -20.492 -37.865 27.546 1.00 39.44 276 SER A CA 1
ATOM 2167 C C . SER A 1 276 ? -21.789 -38.313 26.864 1.00 39.44 276 SER A C 1
ATOM 2169 O O . SER A 1 276 ? -22.885 -38.199 27.411 1.00 39.44 276 SER A O 1
ATOM 2171 N N . SER A 1 277 ? -21.646 -38.938 25.691 1.00 33.84 277 SER A N 1
ATOM 2172 C CA . SER A 1 277 ? -22.737 -39.584 24.943 1.00 33.84 277 SER A CA 1
ATOM 2173 C C . SER A 1 277 ? -23.449 -40.706 25.716 1.00 33.84 277 SER A C 1
ATOM 2175 O O . SER A 1 277 ? -24.562 -41.073 25.354 1.00 33.84 277 SER A O 1
ATOM 2177 N N . ALA A 1 278 ? -22.835 -41.249 26.775 1.00 41.62 278 ALA A N 1
ATOM 2178 C CA . ALA A 1 278 ? -23.442 -42.275 27.623 1.00 41.62 278 ALA A CA 1
ATOM 2179 C C . ALA A 1 278 ? -24.476 -41.698 28.611 1.00 41.62 278 ALA A C 1
ATOM 2181 O O . ALA A 1 278 ? -25.440 -42.377 28.952 1.00 41.62 278 ALA A O 1
ATOM 2182 N N . GLU A 1 279 ? -24.335 -40.434 29.029 1.00 41.53 279 GLU A N 1
ATOM 2183 C CA . GLU A 1 279 ? -25.308 -39.773 29.919 1.00 41.53 279 GLU A CA 1
ATOM 2184 C C . GLU A 1 279 ? -26.625 -39.441 29.196 1.00 41.53 279 GLU A C 1
ATOM 2186 O O . GLU A 1 279 ? -27.683 -39.373 29.820 1.00 41.53 279 GLU A O 1
ATOM 2191 N N . LEU A 1 280 ? -26.575 -39.286 27.868 1.00 41.53 280 LEU A N 1
ATOM 2192 C CA . LEU A 1 280 ? -27.740 -39.045 27.009 1.00 41.53 280 LEU A CA 1
ATOM 2193 C C . LEU A 1 280 ? -28.682 -40.254 26.892 1.00 41.53 280 LEU A C 1
ATOM 2195 O O . LEU A 1 280 ? -29.861 -40.068 26.613 1.00 41.53 280 LEU A O 1
ATOM 2199 N N . LEU A 1 281 ? -28.191 -41.477 27.118 1.00 42.75 281 LEU A N 1
ATOM 2200 C CA . LEU A 1 281 ? -28.978 -42.715 26.997 1.00 42.75 281 LEU A CA 1
ATOM 2201 C C . LEU A 1 281 ? -29.835 -43.035 28.235 1.00 42.75 281 LEU A C 1
ATOM 2203 O O . LEU A 1 281 ? -30.650 -43.954 28.188 1.00 42.75 281 LEU A O 1
ATOM 2207 N N . HIS A 1 282 ? -29.641 -42.311 29.342 1.00 44.03 282 HIS A N 1
ATOM 2208 C CA . HIS A 1 282 ? -30.222 -42.647 30.650 1.00 44.03 282 HIS A CA 1
ATOM 2209 C C . HIS A 1 282 ? -31.006 -41.505 31.315 1.00 44.03 282 HIS A C 1
ATOM 2211 O O . HIS A 1 282 ? -31.414 -41.636 32.468 1.00 44.03 282 HIS A O 1
ATOM 2217 N N . ARG A 1 283 ? -31.241 -40.392 30.609 1.00 44.38 283 ARG A N 1
ATOM 2218 C CA . ARG A 1 283 ? -32.155 -39.331 31.054 1.00 44.38 283 ARG A CA 1
ATOM 2219 C C . ARG A 1 283 ? -33.481 -39.428 30.308 1.00 44.38 283 ARG A C 1
ATOM 2221 O O . ARG A 1 283 ? -33.495 -39.354 29.082 1.00 44.38 283 ARG A O 1
ATOM 2228 N N . ASP A 1 284 ? -34.581 -39.499 31.054 1.00 42.09 284 ASP A N 1
ATOM 2229 C CA . ASP A 1 284 ? -35.918 -39.276 30.506 1.00 42.09 284 ASP A CA 1
ATOM 2230 C C . ASP A 1 284 ? -35.992 -37.863 29.914 1.00 42.09 284 ASP A C 1
ATOM 2232 O O . ASP A 1 284 ? -35.884 -36.862 30.627 1.00 42.09 284 ASP A O 1
ATOM 2236 N N . ILE A 1 285 ? -36.146 -37.784 28.593 1.00 46.44 285 ILE A N 1
ATOM 2237 C CA . ILE A 1 285 ? -36.319 -36.522 27.874 1.00 46.44 285 ILE A CA 1
ATOM 2238 C C . ILE A 1 285 ? -37.764 -36.057 28.111 1.00 46.44 285 ILE A C 1
ATOM 2240 O O . ILE A 1 285 ? -38.689 -36.776 27.721 1.00 46.44 285 ILE A O 1
ATOM 2244 N N . PRO A 1 286 ? -38.004 -34.880 28.723 1.00 39.06 286 PRO A N 1
ATOM 2245 C CA . PRO A 1 286 ? -39.361 -34.396 28.944 1.00 39.06 286 PRO A CA 1
ATOM 2246 C C . PRO A 1 286 ? -40.113 -34.228 27.620 1.00 39.06 286 PRO A C 1
ATOM 2248 O O . PRO A 1 286 ? -39.578 -33.678 26.655 1.00 39.06 286 PRO A O 1
ATOM 2251 N N . GLY A 1 287 ? -41.369 -34.685 27.585 1.00 40.84 287 GLY A N 1
ATOM 2252 C CA . GLY A 1 287 ? -42.246 -34.519 26.426 1.00 40.84 287 GLY A CA 1
ATOM 2253 C C . GLY A 1 287 ? -42.432 -33.042 26.036 1.00 40.84 287 GLY A C 1
ATOM 2254 O O . GLY A 1 287 ? -42.274 -32.155 26.878 1.00 40.84 287 GLY A O 1
ATOM 2255 N N . PRO A 1 288 ? -42.761 -32.750 24.765 1.00 37.81 288 PRO A N 1
ATOM 2256 C CA . PRO A 1 288 ? -42.647 -31.407 24.205 1.00 37.81 288 PRO A CA 1
ATOM 2257 C C . PRO A 1 288 ? -43.667 -30.431 24.805 1.00 37.81 288 PRO A C 1
ATOM 2259 O O . PRO A 1 288 ? -44.827 -30.386 24.395 1.00 37.81 288 PRO A O 1
ATOM 2262 N N . VAL A 1 289 ? -43.207 -29.582 25.725 1.00 33.81 289 VAL A N 1
ATOM 2263 C CA . VAL A 1 289 ? -43.944 -28.402 26.190 1.00 33.81 289 VAL A CA 1
ATOM 2264 C C . VAL A 1 289 ? -43.365 -27.161 25.506 1.00 33.81 289 VAL A C 1
ATOM 2266 O O . VAL A 1 289 ? -42.323 -26.660 25.902 1.00 33.81 289 VAL A O 1
ATOM 2269 N N . ALA A 1 290 ? -44.065 -26.705 24.462 1.00 38.88 290 ALA A N 1
ATOM 2270 C CA . ALA A 1 290 ? -43.977 -25.399 23.791 1.00 38.88 290 ALA A CA 1
ATOM 2271 C C . ALA A 1 290 ? -42.581 -24.760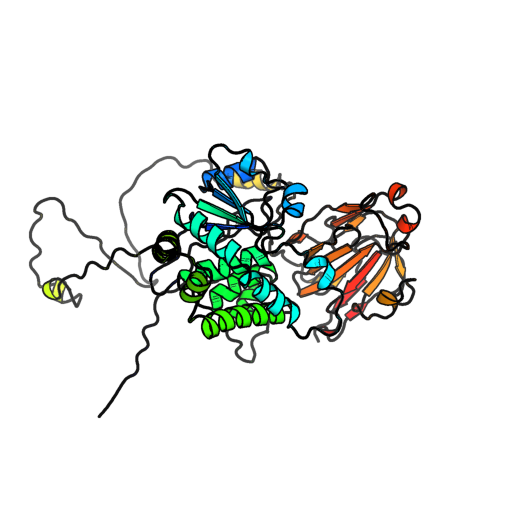 23.539 1.00 38.88 290 ALA A C 1
ATOM 2273 O O . ALA A 1 290 ? -41.958 -24.177 24.420 1.00 38.88 290 ALA A O 1
ATOM 2274 N N . ASN A 1 291 ? -42.201 -24.681 22.255 1.00 36.66 291 ASN A N 1
ATOM 2275 C CA . ASN A 1 291 ? -41.180 -23.768 21.709 1.00 36.66 291 ASN A CA 1
ATOM 2276 C C . ASN A 1 291 ? -39.740 -23.880 22.257 1.00 36.66 291 ASN A C 1
ATOM 2278 O O . ASN A 1 291 ? -39.083 -22.872 22.510 1.00 36.66 291 ASN A O 1
ATOM 2282 N N . THR A 1 292 ? -39.175 -25.087 22.329 1.00 31.64 292 THR A N 1
ATOM 2283 C CA . THR A 1 292 ? -37.708 -25.268 22.325 1.00 31.64 292 THR A CA 1
ATOM 2284 C C . THR A 1 292 ? -37.330 -26.585 21.646 1.00 31.64 292 THR A C 1
ATOM 2286 O O . THR A 1 292 ? -37.681 -27.645 22.155 1.00 31.64 292 THR A O 1
ATOM 2289 N N . THR A 1 293 ? -36.578 -26.528 20.536 1.00 27.94 293 THR A N 1
ATOM 2290 C CA . THR A 1 293 ? -36.027 -27.729 19.873 1.00 27.94 293 THR A CA 1
ATOM 2291 C C . THR A 1 293 ? -34.642 -27.461 19.261 1.00 27.94 293 THR A C 1
ATOM 2293 O O . THR A 1 293 ? -34.519 -26.903 18.178 1.00 27.94 293 THR A O 1
ATOM 2296 N N . PHE A 1 294 ? -33.624 -27.848 20.031 1.00 25.75 294 PHE A N 1
ATOM 2297 C CA . PHE A 1 294 ? -32.278 -28.365 19.711 1.00 25.75 294 PHE A CA 1
ATOM 2298 C C . PHE A 1 294 ? -31.569 -28.067 18.371 1.00 25.75 294 PHE A C 1
ATOM 2300 O O . PHE A 1 294 ? -32.056 -28.362 17.285 1.00 25.75 294 PHE A O 1
ATOM 2307 N N . PHE A 1 295 ? -30.290 -27.686 18.495 1.00 25.14 295 PHE A N 1
ATOM 2308 C CA . PHE A 1 295 ? -29.262 -27.864 17.464 1.00 25.14 295 PHE A CA 1
ATOM 2309 C C . PHE A 1 295 ? -28.513 -29.180 17.714 1.00 25.14 295 PHE A C 1
ATOM 2311 O O . PHE A 1 295 ? -28.011 -29.389 18.819 1.00 25.14 295 PHE A O 1
ATOM 2318 N N . VAL A 1 296 ? -28.376 -30.035 16.697 1.00 24.22 296 VAL A N 1
ATOM 2319 C CA . VAL A 1 296 ? -27.502 -31.220 16.759 1.00 24.22 296 VAL A CA 1
ATOM 2320 C C . VAL A 1 296 ? -26.153 -30.881 16.132 1.00 24.22 296 VAL A C 1
ATOM 2322 O O . VAL A 1 296 ? -26.077 -30.428 14.993 1.00 24.22 296 VAL A O 1
ATOM 2325 N N . HIS A 1 297 ? -25.080 -31.107 16.886 1.00 29.02 297 HIS A N 1
ATOM 2326 C CA . HIS A 1 297 ? -23.706 -30.978 16.415 1.00 29.02 297 HIS A CA 1
ATOM 2327 C C . HIS A 1 297 ? -23.196 -32.362 15.996 1.00 29.02 297 HIS A C 1
ATOM 2329 O O . HIS A 1 297 ? -23.253 -33.292 16.796 1.00 29.02 297 HIS A O 1
ATOM 2335 N N . ALA A 1 298 ? -22.632 -32.489 14.795 1.00 22.05 298 ALA A N 1
ATOM 2336 C CA . ALA A 1 298 ? -21.842 -33.656 14.411 1.00 22.05 298 ALA A CA 1
ATOM 2337 C C . ALA A 1 298 ? -20.605 -33.210 13.621 1.00 22.05 298 ALA A C 1
ATOM 2339 O O . ALA A 1 298 ? -20.710 -32.489 12.631 1.00 22.05 298 ALA A O 1
ATOM 2340 N N . TYR A 1 299 ? -19.431 -33.619 14.095 1.00 32.47 299 TYR A N 1
ATOM 2341 C CA . TYR A 1 299 ? -18.185 -33.626 13.335 1.00 32.47 299 TYR A CA 1
ATOM 2342 C C . TYR A 1 299 ? -17.846 -35.087 13.013 1.00 32.47 299 TYR A C 1
ATOM 2344 O O . TYR A 1 299 ? -18.099 -35.950 13.846 1.00 32.47 299 TYR A O 1
ATOM 2352 N N . GLU A 1 300 ? -17.187 -35.286 11.867 1.00 33.72 300 GLU A N 1
ATOM 2353 C CA . GLU A 1 300 ? -16.051 -36.197 11.610 1.00 33.72 300 GLU A CA 1
ATOM 2354 C C . GLU A 1 300 ? -16.179 -37.083 10.355 1.00 33.72 300 GLU A C 1
ATOM 2356 O O . GLU A 1 300 ? -16.981 -38.003 10.305 1.00 33.72 300 GLU A O 1
ATOM 2361 N N . ARG A 1 301 ? -15.223 -36.861 9.433 1.00 27.70 301 ARG A N 1
ATOM 2362 C CA . ARG A 1 301 ? -14.560 -37.854 8.557 1.00 27.70 301 ARG A CA 1
ATOM 2363 C C . ARG A 1 301 ? -15.393 -38.578 7.462 1.00 27.70 301 ARG A C 1
ATOM 2365 O O . ARG A 1 301 ? -16.605 -38.418 7.395 1.00 27.70 301 ARG A O 1
ATOM 2372 N N . PRO A 1 302 ? -14.722 -39.224 6.473 1.00 24.92 302 PRO A N 1
ATOM 2373 C CA . PRO A 1 302 ? -15.324 -39.476 5.159 1.00 24.92 302 PRO A CA 1
ATOM 2374 C C . PRO A 1 302 ? -16.018 -40.839 4.960 1.00 24.92 302 PRO A C 1
ATOM 2376 O O . PRO A 1 302 ? -16.269 -41.199 3.813 1.00 24.92 302 PRO A O 1
ATOM 2379 N N . ASP A 1 303 ? -16.349 -41.604 6.006 1.00 28.20 303 ASP A N 1
ATOM 2380 C CA . ASP A 1 303 ? -16.994 -42.921 5.859 1.00 28.20 303 ASP A CA 1
ATOM 2381 C C . ASP A 1 303 ? -18.542 -42.946 5.936 1.00 28.20 303 ASP A C 1
ATOM 2383 O O . ASP A 1 303 ? -19.124 -43.952 5.519 1.00 28.20 303 ASP A O 1
ATOM 2387 N N . LYS A 1 304 ? -19.236 -41.845 6.308 1.00 25.02 304 LYS A N 1
ATOM 2388 C CA . LYS A 1 304 ? -20.625 -41.544 5.848 1.00 25.02 304 LYS A CA 1
ATOM 2389 C C . LYS A 1 304 ? -21.169 -40.145 6.214 1.00 25.02 304 LYS A C 1
ATOM 2391 O O . LYS A 1 304 ? -20.839 -39.586 7.249 1.00 25.02 304 LYS A O 1
ATOM 2396 N N . VAL A 1 305 ? -22.085 -39.641 5.377 1.00 28.61 305 VAL A N 1
ATOM 2397 C CA . VAL A 1 305 ? -22.929 -38.423 5.545 1.00 28.61 305 VAL A CA 1
ATOM 2398 C C . VAL A 1 305 ? -24.400 -38.902 5.730 1.00 28.61 305 VAL A C 1
ATOM 2400 O O . VAL A 1 305 ? -24.654 -40.070 5.424 1.00 28.61 305 VAL A O 1
ATOM 2403 N N . THR A 1 306 ? -25.356 -38.228 6.402 1.00 22.78 306 THR A N 1
ATOM 2404 C CA . THR A 1 306 ? -26.313 -37.134 6.009 1.00 22.78 306 THR A CA 1
ATOM 2405 C C . THR A 1 306 ? -27.394 -37.039 7.140 1.00 22.78 306 THR A C 1
ATOM 2407 O O . THR A 1 306 ? -27.442 -37.957 7.955 1.00 22.78 306 THR A O 1
ATOM 2410 N N . ALA A 1 307 ? -28.318 -36.067 7.307 1.00 23.56 307 ALA A N 1
ATOM 2411 C CA . ALA A 1 307 ? -28.711 -34.843 6.576 1.00 23.56 307 ALA A CA 1
ATOM 2412 C C . ALA A 1 307 ? -29.459 -33.811 7.479 1.00 23.56 307 ALA A C 1
ATOM 2414 O O . ALA A 1 307 ? -30.236 -34.204 8.344 1.00 23.56 307 ALA A O 1
ATOM 2415 N N . ASP A 1 308 ? -29.218 -32.516 7.233 1.00 24.67 308 ASP A N 1
ATOM 2416 C CA . ASP A 1 308 ? -30.117 -31.381 6.882 1.00 24.67 308 ASP A CA 1
ATOM 2417 C C . ASP A 1 308 ? -31.609 -31.234 7.301 1.00 24.67 308 ASP A C 1
ATOM 2419 O O . ASP A 1 308 ? -32.353 -32.202 7.427 1.00 24.67 308 ASP A O 1
ATOM 2423 N N . LEU A 1 309 ? -32.049 -29.950 7.318 1.00 23.39 309 LEU A N 1
ATOM 2424 C CA . LEU A 1 309 ? -33.190 -29.293 6.593 1.00 23.39 309 LEU A CA 1
ATOM 2425 C C . LEU A 1 309 ? -33.914 -28.224 7.467 1.00 23.39 309 LEU A C 1
ATOM 2427 O O . LEU A 1 309 ? -33.756 -28.230 8.682 1.00 23.39 309 LEU A O 1
ATOM 2431 N N . TYR A 1 310 ? -34.673 -27.218 6.988 1.00 25.58 310 TYR A N 1
ATOM 2432 C CA . TYR A 1 310 ? -35.367 -26.881 5.717 1.00 25.58 310 TYR A CA 1
ATOM 2433 C C . TYR A 1 310 ? -35.230 -25.352 5.418 1.00 25.58 310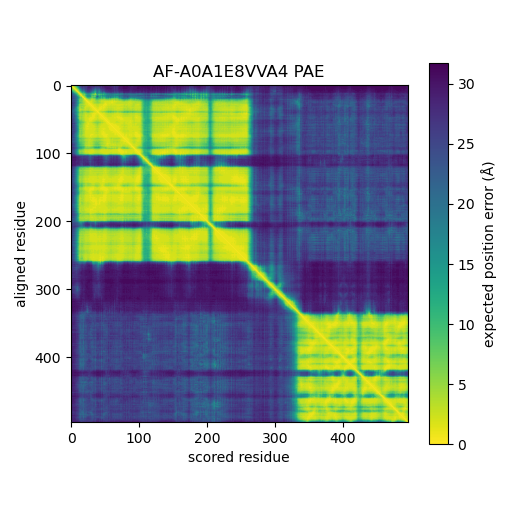 TYR A C 1
ATOM 2435 O O . TYR A 1 310 ? -34.914 -24.612 6.344 1.00 25.58 310 TYR A O 1
ATOM 2443 N N . TYR A 1 311 ? -35.556 -24.741 4.258 1.00 22.83 311 TYR A N 1
ATOM 2444 C CA . TYR A 1 311 ? -35.669 -25.119 2.825 1.00 22.83 311 TYR A CA 1
ATOM 2445 C C . TYR A 1 311 ? -36.029 -23.836 1.989 1.00 22.83 311 TYR A C 1
ATOM 2447 O O . TYR A 1 311 ? -36.012 -22.743 2.548 1.00 22.83 311 TYR A O 1
ATOM 2455 N N . MET A 1 312 ? -36.435 -23.978 0.709 1.00 21.58 312 MET A N 1
ATOM 2456 C CA . MET A 1 312 ? -37.008 -22.981 -0.241 1.00 21.58 312 MET A CA 1
ATOM 2457 C C . MET A 1 312 ? -35.988 -22.115 -1.025 1.00 21.58 312 MET A C 1
ATOM 2459 O O . MET A 1 312 ? -34.993 -21.688 -0.454 1.00 21.58 312 MET A O 1
ATOM 2463 N N . SER A 1 313 ? -36.170 -21.777 -2.317 1.00 21.95 313 SER A N 1
ATOM 2464 C CA . SER A 1 313 ? -37.058 -22.311 -3.387 1.00 21.95 313 SER A CA 1
ATOM 2465 C C . SER A 1 313 ? -36.687 -21.757 -4.786 1.00 21.95 313 SER A C 1
ATOM 2467 O O . SER A 1 313 ? -36.141 -20.665 -4.861 1.00 21.95 313 SER A O 1
ATOM 2469 N N . ASP A 1 314 ? -37.055 -22.484 -5.855 1.00 24.17 314 ASP A N 1
ATOM 2470 C CA . ASP A 1 314 ? -37.414 -22.078 -7.242 1.00 24.17 314 ASP A CA 1
ATOM 2471 C C . ASP A 1 314 ? -36.850 -20.773 -7.878 1.00 24.17 314 ASP A C 1
ATOM 2473 O O . ASP A 1 314 ? -37.076 -19.681 -7.373 1.00 24.17 314 ASP A O 1
ATOM 2477 N N . LYS A 1 315 ? -36.238 -20.755 -9.081 1.00 26.80 315 LYS A N 1
ATOM 2478 C CA . LYS A 1 315 ? -36.128 -21.747 -10.182 1.00 26.80 315 LYS A CA 1
ATOM 2479 C C . LYS A 1 315 ? -34.769 -21.665 -10.897 1.00 26.80 315 LYS A C 1
ATOM 2481 O O . LYS A 1 315 ? -34.257 -20.583 -11.167 1.00 26.80 315 LYS A O 1
ATOM 2486 N N . THR A 1 316 ? -34.248 -22.819 -11.308 1.00 31.73 316 THR A N 1
ATOM 2487 C CA . THR A 1 316 ? -32.910 -22.974 -11.906 1.00 31.73 316 THR A CA 1
ATOM 2488 C C . THR A 1 316 ? -32.965 -23.082 -13.432 1.00 31.73 316 THR A C 1
ATOM 2490 O O . THR A 1 316 ? -33.311 -24.151 -13.936 1.00 31.73 316 THR A O 1
ATOM 2493 N N . ARG A 1 317 ? -32.592 -22.027 -14.182 1.00 29.45 317 ARG A N 1
ATOM 2494 C CA . ARG A 1 317 ? -32.279 -22.141 -15.627 1.00 29.45 317 ARG A CA 1
ATOM 2495 C C . ARG A 1 317 ? -31.597 -20.911 -16.263 1.00 29.45 317 ARG A C 1
ATOM 2497 O O . ARG A 1 317 ? -32.122 -20.383 -17.230 1.00 29.45 317 ARG A O 1
ATOM 2504 N N . ASP A 1 318 ? -30.428 -20.475 -15.768 1.00 30.88 318 ASP A N 1
ATOM 2505 C CA . ASP A 1 318 ? -29.589 -19.539 -16.563 1.00 30.88 318 ASP A CA 1
ATOM 2506 C C . ASP A 1 318 ? -28.078 -19.482 -16.231 1.00 30.88 318 ASP A C 1
ATOM 2508 O O . ASP A 1 318 ? -27.383 -18.532 -16.582 1.00 30.88 318 ASP A O 1
ATOM 2512 N N . LEU A 1 319 ? -27.519 -20.478 -15.529 1.00 27.50 319 LEU A N 1
ATOM 2513 C CA . LEU A 1 319 ? -26.109 -20.406 -15.105 1.00 27.50 319 LEU A CA 1
ATOM 2514 C C . LEU A 1 319 ? -25.112 -20.838 -16.197 1.00 27.50 319 LEU A C 1
ATOM 2516 O O . LEU A 1 319 ? -23.986 -20.358 -16.216 1.00 27.50 319 LEU A O 1
ATOM 2520 N N . MET A 1 320 ? -25.521 -21.721 -17.113 1.00 25.91 320 MET A N 1
ATOM 2521 C CA . MET A 1 320 ? -24.643 -22.266 -18.163 1.00 25.91 320 MET A CA 1
ATOM 2522 C C . MET A 1 320 ? -24.551 -21.379 -19.415 1.00 25.91 320 MET A C 1
ATOM 2524 O O . MET A 1 320 ? -23.558 -21.462 -20.125 1.00 25.91 320 MET A O 1
ATOM 2528 N N . ALA A 1 321 ? -25.524 -20.495 -19.668 1.00 29.61 321 ALA A N 1
ATOM 2529 C CA . ALA A 1 321 ? -25.446 -19.532 -20.773 1.00 29.61 321 ALA A CA 1
ATOM 2530 C C . ALA A 1 321 ? -24.452 -18.389 -20.477 1.00 29.61 321 ALA A C 1
ATOM 2532 O O . ALA A 1 321 ? -23.720 -17.941 -21.353 1.00 29.61 321 ALA A O 1
ATOM 2533 N N . ARG A 1 322 ? -24.363 -17.963 -19.209 1.00 30.56 322 ARG A N 1
ATOM 2534 C CA . ARG A 1 322 ? -23.548 -16.810 -18.775 1.00 30.56 322 ARG A CA 1
ATOM 2535 C C . ARG A 1 322 ? -22.049 -17.109 -18.626 1.00 30.56 322 ARG A C 1
ATOM 2537 O O . ARG A 1 322 ? -21.269 -16.193 -18.375 1.00 30.56 322 ARG A O 1
ATOM 2544 N N . ILE A 1 323 ? -21.641 -18.373 -18.755 1.00 29.44 323 ILE A N 1
ATOM 2545 C CA . ILE A 1 323 ? -20.230 -18.787 -18.681 1.00 29.44 323 ILE A CA 1
ATOM 2546 C C . ILE A 1 323 ? -19.518 -18.573 -20.029 1.00 29.44 323 ILE A C 1
ATOM 2548 O O . ILE A 1 323 ? -18.332 -18.251 -20.030 1.00 29.44 323 ILE A O 1
ATOM 2552 N N . ASP A 1 324 ? -20.235 -18.669 -21.154 1.00 29.39 324 ASP A N 1
ATOM 2553 C CA . ASP A 1 324 ? -19.643 -18.600 -22.502 1.00 29.39 324 ASP A CA 1
ATOM 2554 C C . ASP A 1 324 ? -19.590 -17.158 -23.066 1.00 29.39 324 ASP A C 1
ATOM 2556 O O . ASP A 1 324 ? -18.652 -16.788 -23.772 1.00 29.39 324 ASP A O 1
ATOM 2560 N N . GLU A 1 325 ? -20.527 -16.275 -22.684 1.00 28.38 325 GLU A N 1
ATOM 2561 C CA . GLU A 1 325 ? -20.466 -14.847 -23.064 1.00 28.38 325 GLU A CA 1
ATOM 2562 C C . GLU A 1 325 ? -19.327 -14.083 -22.362 1.00 28.38 325 GLU A C 1
ATOM 2564 O O . GLU A 1 325 ? -18.672 -13.234 -22.972 1.00 28.38 325 GLU A O 1
ATOM 2569 N N . ASN A 1 326 ? -19.030 -14.409 -21.098 1.00 29.98 326 ASN A N 1
ATOM 2570 C CA . ASN A 1 326 ? -18.026 -13.692 -20.300 1.00 29.98 326 ASN A CA 1
ATOM 2571 C C . ASN A 1 326 ? -16.571 -13.903 -20.761 1.00 29.98 326 ASN A C 1
ATOM 2573 O O . ASN A 1 326 ? -15.691 -13.153 -20.339 1.00 29.98 326 ASN A O 1
ATOM 2577 N N . GLN A 1 327 ? -16.285 -14.875 -21.635 1.00 33.44 327 GLN A N 1
ATOM 2578 C CA . GLN A 1 327 ? -14.930 -15.053 -22.175 1.00 33.44 327 GLN A CA 1
ATOM 2579 C C . GLN A 1 327 ? -14.592 -14.109 -23.340 1.00 33.44 327 GLN A C 1
ATOM 2581 O O . GLN A 1 327 ? -13.418 -13.974 -23.679 1.00 33.44 327 GLN A O 1
ATOM 2586 N N . ARG A 1 328 ? -15.575 -13.428 -23.951 1.00 31.02 328 ARG A N 1
ATOM 2587 C CA . ARG A 1 328 ? -15.356 -12.646 -25.188 1.00 31.02 328 ARG A CA 1
ATOM 2588 C C . ARG A 1 328 ? -15.189 -11.135 -25.014 1.00 31.02 328 ARG A C 1
ATOM 2590 O O . ARG A 1 328 ? -14.886 -10.471 -25.996 1.00 31.02 328 ARG A O 1
ATOM 2597 N N . ASN A 1 329 ? -15.325 -10.601 -23.798 1.00 28.22 329 ASN A N 1
ATOM 2598 C CA . ASN A 1 329 ? -15.194 -9.162 -23.515 1.00 28.22 329 ASN A CA 1
ATOM 2599 C C . ASN A 1 329 ? -14.247 -8.857 -22.336 1.00 28.22 329 ASN A C 1
ATOM 2601 O O . ASN A 1 329 ? -14.530 -8.009 -21.492 1.00 28.22 329 ASN A O 1
ATOM 2605 N N . ARG A 1 330 ? -13.079 -9.513 -22.287 1.00 28.78 330 ARG A N 1
ATOM 2606 C CA . ARG A 1 330 ? -11.968 -9.072 -21.423 1.00 28.78 330 ARG A CA 1
ATOM 2607 C C . ARG A 1 330 ? -11.293 -7.828 -22.010 1.00 28.78 330 ARG A C 1
ATOM 2609 O O . ARG A 1 330 ? -10.231 -7.909 -22.623 1.00 28.78 330 ARG A O 1
ATOM 2616 N N . SER A 1 331 ? -11.912 -6.666 -21.815 1.00 26.20 331 SER A N 1
ATOM 2617 C CA . SER A 1 331 ? -11.215 -5.387 -21.939 1.00 26.20 331 SER A CA 1
ATOM 2618 C C . SER A 1 331 ? -10.249 -5.241 -20.763 1.00 26.20 331 SER A C 1
ATOM 2620 O O . SER A 1 331 ? -10.683 -5.020 -19.635 1.00 26.20 331 SER A O 1
ATOM 2622 N N . PHE A 1 332 ? -8.956 -5.394 -21.048 1.00 34.47 332 PHE A N 1
ATOM 2623 C CA . PHE A 1 332 ? -7.832 -5.102 -20.157 1.00 34.47 332 PHE A CA 1
ATOM 2624 C C . PHE A 1 332 ? -8.074 -3.824 -19.335 1.00 34.47 332 PHE A C 1
ATOM 2626 O O . PHE A 1 332 ? -8.310 -2.792 -19.954 1.00 34.47 332 PHE A O 1
ATOM 2633 N N . HIS A 1 333 ? -8.000 -3.912 -17.997 1.00 33.75 333 HIS A N 1
ATOM 2634 C CA . HIS A 1 333 ? -7.529 -2.895 -17.027 1.00 33.75 333 HIS A CA 1
ATOM 2635 C C . HIS A 1 333 ? -7.812 -3.368 -15.578 1.00 33.75 333 HIS A C 1
ATOM 2637 O O . HIS A 1 333 ? -8.490 -2.689 -14.810 1.00 33.75 333 HIS A O 1
ATOM 2643 N N . ASP A 1 334 ? -7.291 -4.542 -15.200 1.00 34.38 334 ASP A N 1
ATOM 2644 C CA . ASP A 1 334 ? -7.241 -4.973 -13.795 1.00 34.38 334 ASP A CA 1
ATOM 2645 C C . ASP A 1 334 ? -5.958 -4.404 -13.153 1.00 34.38 334 ASP A C 1
ATOM 2647 O O . ASP A 1 334 ? -4.859 -4.841 -13.492 1.00 34.38 334 ASP A O 1
ATOM 2651 N N . HIS A 1 335 ? -6.075 -3.444 -12.226 1.00 43.50 335 HIS A N 1
ATOM 2652 C CA . HIS A 1 335 ? -4.927 -2.877 -11.483 1.00 43.50 335 HIS A CA 1
ATOM 2653 C C . HIS A 1 335 ? -4.520 -3.711 -10.249 1.00 43.50 335 HIS A C 1
ATOM 2655 O O . HIS A 1 335 ? -3.746 -3.268 -9.397 1.00 43.50 335 HIS A O 1
ATOM 2661 N N . ASP A 1 336 ? -5.055 -4.926 -10.133 1.00 41.19 336 ASP A N 1
ATOM 2662 C CA . ASP A 1 336 ? -4.731 -5.871 -9.071 1.00 41.19 336 ASP A CA 1
ATOM 2663 C C . ASP A 1 336 ? -3.524 -6.743 -9.443 1.00 41.19 336 ASP A C 1
ATOM 2665 O O . ASP A 1 336 ? -3.386 -7.200 -10.580 1.00 41.19 336 ASP A O 1
ATOM 2669 N N . TYR A 1 337 ? -2.693 -7.082 -8.450 1.00 44.12 337 TYR A N 1
ATOM 2670 C CA . TYR A 1 337 ? -1.683 -8.124 -8.633 1.00 44.12 337 TYR A CA 1
ATOM 2671 C C . TYR A 1 337 ? -2.368 -9.482 -8.819 1.00 44.12 337 TYR A C 1
ATOM 2673 O O . TYR A 1 337 ? -2.873 -10.096 -7.873 1.00 44.12 337 TYR A O 1
ATOM 2681 N N . VAL A 1 338 ? -2.349 -9.955 -10.061 1.00 49.19 338 VAL A N 1
ATOM 2682 C CA . VAL A 1 338 ? -2.702 -11.319 -10.447 1.00 49.19 338 VAL A CA 1
ATOM 2683 C C . VAL A 1 338 ? -1.407 -12.095 -10.677 1.00 49.19 338 VAL A C 1
ATOM 2685 O O . VAL A 1 338 ? -0.533 -11.640 -11.423 1.00 49.19 338 VAL A O 1
ATOM 2688 N N . THR A 1 339 ? -1.280 -13.269 -10.057 1.00 51.78 339 THR A N 1
ATOM 2689 C CA . THR A 1 339 ? -0.236 -14.239 -10.411 1.00 51.78 339 THR A CA 1
ATOM 2690 C C . THR A 1 339 ? -0.513 -14.735 -11.825 1.00 51.78 339 THR A C 1
ATOM 2692 O O . THR A 1 339 ? -1.514 -15.409 -12.062 1.00 51.78 339 THR A O 1
ATOM 2695 N N . LEU A 1 340 ? 0.353 -14.376 -12.768 1.00 58.31 340 LEU A N 1
ATOM 2696 C CA . LEU A 1 340 ? 0.244 -14.818 -14.155 1.00 58.31 340 LEU A CA 1
ATOM 2697 C C . LEU A 1 340 ? 0.950 -16.168 -14.311 1.00 58.31 340 LEU A C 1
ATOM 2699 O O . LEU A 1 340 ? 2.055 -16.345 -13.798 1.00 58.31 340 LEU A O 1
ATOM 2703 N N . GLU A 1 341 ? 0.342 -17.110 -15.033 1.00 67.88 341 GLU A N 1
ATOM 2704 C CA . GLU A 1 341 ? 1.045 -18.334 -15.427 1.00 67.88 341 GLU A CA 1
ATOM 2705 C C . GLU A 1 341 ? 2.180 -17.985 -16.401 1.00 67.88 341 GLU A C 1
ATOM 2707 O O . GLU A 1 341 ? 1.952 -17.338 -17.424 1.00 67.88 341 GLU A O 1
ATOM 2712 N N . VAL A 1 342 ? 3.402 -18.417 -16.075 1.00 69.75 342 VAL A N 1
ATOM 2713 C CA . VAL A 1 342 ? 4.579 -18.287 -16.946 1.00 69.75 342 VAL A CA 1
ATOM 2714 C C . VAL A 1 342 ? 4.787 -19.607 -17.699 1.00 69.75 342 VAL A C 1
ATOM 2716 O O . VAL A 1 342 ? 5.018 -20.632 -17.030 1.00 69.75 342 VAL A O 1
ATOM 2719 N N . PRO A 1 343 ? 4.727 -19.609 -19.049 1.00 75.69 343 PRO A N 1
ATOM 2720 C CA . PRO A 1 343 ? 5.074 -20.770 -19.867 1.00 75.69 343 PRO A CA 1
ATOM 2721 C C . PRO A 1 343 ? 6.480 -21.270 -19.529 1.00 75.69 343 PRO A C 1
ATOM 2723 O O . PRO A 1 343 ? 7.376 -20.468 -19.272 1.00 75.69 343 PRO A O 1
ATOM 2726 N N . LEU A 1 344 ? 6.690 -22.588 -19.501 1.00 71.69 344 LEU A N 1
ATOM 2727 C CA . LEU A 1 344 ? 7.958 -23.183 -19.049 1.00 71.69 344 LEU A CA 1
ATOM 2728 C C . LEU A 1 344 ? 9.154 -22.716 -19.892 1.00 71.69 344 LEU A C 1
ATOM 2730 O O . LEU A 1 344 ? 10.244 -22.527 -19.366 1.00 71.69 344 LEU A O 1
ATOM 2734 N N . GLU A 1 345 ? 8.919 -22.496 -21.180 1.00 82.88 345 GLU A N 1
ATOM 2735 C CA . GLU A 1 345 ? 9.854 -22.006 -22.187 1.00 82.88 345 GLU A CA 1
ATOM 2736 C C . GLU A 1 345 ? 10.209 -20.511 -22.066 1.00 82.88 345 GLU A C 1
ATOM 2738 O O . GLU A 1 345 ? 11.216 -20.087 -22.636 1.00 82.88 345 GLU A O 1
ATOM 2743 N N . GLU A 1 346 ? 9.414 -19.729 -21.322 1.00 82.94 346 GLU A N 1
ATOM 2744 C CA . GLU A 1 346 ? 9.661 -18.309 -21.019 1.00 82.94 346 GLU A CA 1
ATOM 2745 C C . GLU A 1 346 ? 10.315 -18.098 -19.641 1.00 82.94 346 GLU A C 1
ATOM 2747 O O . GLU A 1 346 ? 10.740 -16.984 -19.332 1.00 82.94 346 GLU A O 1
ATOM 2752 N N . ARG A 1 347 ? 10.408 -19.141 -18.801 1.00 81.44 347 ARG A N 1
ATOM 2753 C CA . ARG A 1 347 ? 10.898 -18.993 -17.424 1.00 81.44 347 ARG A CA 1
ATOM 2754 C C . ARG A 1 347 ? 12.368 -18.622 -17.355 1.00 81.44 347 ARG A C 1
ATOM 2756 O O . ARG A 1 347 ? 13.199 -19.204 -18.047 1.00 81.44 347 ARG A O 1
ATOM 2763 N N . GLY A 1 348 ? 12.685 -17.684 -16.466 1.00 81.62 348 GLY A N 1
ATOM 2764 C CA . GLY A 1 348 ? 14.049 -17.180 -16.295 1.00 81.62 348 GLY A CA 1
ATOM 2765 C C . GLY A 1 348 ? 14.578 -16.386 -17.496 1.00 81.62 348 GLY A C 1
ATOM 2766 O O . GLY A 1 348 ? 15.782 -16.153 -17.570 1.00 81.62 348 GLY A O 1
ATOM 2767 N N . LYS A 1 349 ? 13.719 -15.981 -18.441 1.00 91.56 349 LYS A N 1
ATOM 2768 C CA . LYS A 1 349 ? 14.105 -15.228 -19.643 1.00 91.56 349 LYS A CA 1
ATOM 2769 C C . LYS A 1 349 ? 13.541 -13.818 -19.645 1.00 91.56 349 LYS A C 1
ATOM 2771 O O . LYS A 1 349 ? 12.461 -13.557 -19.117 1.00 91.56 349 LYS A O 1
ATOM 2776 N N . LEU A 1 350 ? 14.266 -12.922 -20.308 1.00 94.06 350 LEU A N 1
ATOM 2777 C CA . LEU A 1 350 ? 13.826 -11.572 -20.628 1.00 94.06 350 LEU A CA 1
ATOM 2778 C C . LEU A 1 350 ? 13.870 -11.356 -22.138 1.00 94.06 350 LEU A C 1
ATOM 2780 O O . LEU A 1 350 ? 14.823 -11.734 -22.829 1.00 94.06 350 LEU A O 1
ATOM 2784 N N . PHE A 1 351 ? 12.825 -10.708 -22.629 1.00 96.50 351 PHE A N 1
ATOM 2785 C CA . PHE A 1 351 ? 12.597 -10.460 -24.040 1.00 96.50 351 PHE A CA 1
ATOM 2786 C C . PHE A 1 351 ? 12.659 -8.959 -24.347 1.00 96.50 351 PHE A C 1
ATOM 2788 O O . PHE A 1 351 ? 12.342 -8.134 -23.490 1.00 96.50 351 PHE A O 1
ATOM 2795 N N . ALA A 1 352 ? 13.064 -8.602 -25.565 1.00 96.81 352 ALA A N 1
ATOM 2796 C CA . ALA A 1 352 ? 13.301 -7.224 -25.978 1.00 96.81 352 ALA A CA 1
ATOM 2797 C C . 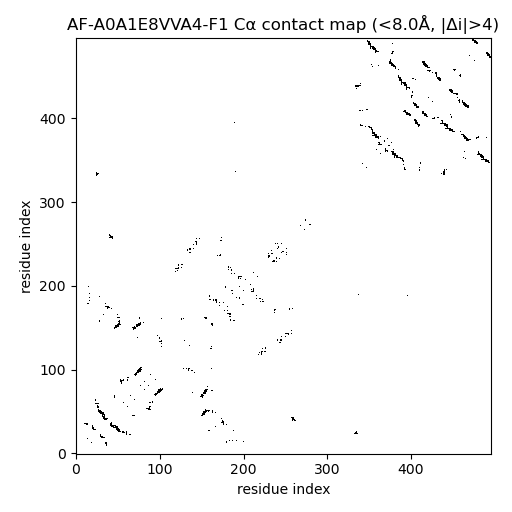ALA A 1 352 ? 12.048 -6.349 -25.746 1.00 96.81 352 ALA A C 1
ATOM 2799 O O . ALA A 1 352 ? 11.001 -6.609 -26.356 1.00 96.81 352 ALA A O 1
ATOM 2800 N N . PRO A 1 353 ? 12.128 -5.307 -24.892 1.00 95.44 353 PRO A N 1
ATOM 2801 C CA . PRO A 1 353 ? 10.989 -4.448 -24.580 1.00 95.44 353 PRO A CA 1
ATOM 2802 C C . PRO A 1 353 ? 10.672 -3.450 -25.702 1.00 95.44 353 PRO A C 1
ATOM 2804 O O . PRO A 1 353 ? 9.609 -2.839 -25.689 1.00 95.44 353 PRO A O 1
ATOM 2807 N N . VAL A 1 354 ? 11.570 -3.265 -26.670 1.00 95.31 354 VAL A N 1
ATOM 2808 C CA . VAL A 1 354 ? 11.390 -2.422 -27.858 1.00 95.31 354 VAL A CA 1
ATOM 2809 C C . VAL A 1 354 ? 12.155 -3.058 -29.025 1.00 95.31 354 VAL A C 1
ATOM 2811 O O . VAL A 1 354 ? 13.161 -3.728 -28.800 1.00 95.31 354 VAL A O 1
ATOM 2814 N N . ALA A 1 355 ? 11.681 -2.878 -30.259 1.00 95.06 355 ALA A N 1
ATOM 2815 C CA . ALA A 1 355 ? 12.438 -3.268 -31.450 1.00 95.06 355 ALA A CA 1
ATOM 2816 C C . ALA A 1 355 ? 13.554 -2.247 -31.725 1.00 95.06 355 ALA A C 1
ATOM 2818 O O . ALA A 1 355 ? 13.358 -1.050 -31.495 1.00 95.06 355 ALA A O 1
ATOM 2819 N N . GLY A 1 356 ? 14.705 -2.702 -32.217 1.00 94.75 356 GLY A N 1
ATOM 2820 C CA . GLY A 1 356 ? 15.868 -1.845 -32.433 1.00 94.75 356 GLY A CA 1
ATOM 2821 C C . GLY A 1 356 ? 17.178 -2.613 -32.591 1.00 94.75 356 GLY A C 1
ATOM 2822 O O . GLY A 1 356 ? 17.176 -3.831 -32.748 1.00 94.75 356 GLY A O 1
ATOM 2823 N N . GLU A 1 357 ? 18.297 -1.896 -32.520 1.00 95.25 357 GLU A N 1
ATOM 2824 C CA . GLU A 1 357 ? 19.640 -2.491 -32.483 1.00 95.25 357 GLU A CA 1
ATOM 2825 C C . GLU A 1 357 ? 20.148 -2.562 -31.041 1.00 95.25 357 GLU A C 1
ATOM 2827 O O . GLU A 1 357 ? 20.105 -1.557 -30.324 1.00 95.25 357 GLU A O 1
ATOM 2832 N N . LEU A 1 358 ? 20.632 -3.733 -30.618 1.00 93.81 358 LEU A N 1
ATOM 2833 C CA . LEU A 1 358 ? 21.303 -3.906 -29.330 1.00 93.81 358 LEU A CA 1
ATOM 2834 C C . LEU A 1 358 ? 22.662 -3.194 -29.310 1.00 93.81 358 LEU A C 1
ATOM 2836 O O . LEU A 1 358 ? 23.427 -3.246 -30.276 1.00 93.81 358 LEU A O 1
ATOM 2840 N N . LEU A 1 359 ? 22.955 -2.596 -28.161 1.00 89.62 359 LEU A N 1
ATOM 2841 C CA . LEU A 1 359 ? 24.248 -2.069 -27.753 1.00 89.62 359 LEU A CA 1
ATOM 2842 C C . LEU A 1 359 ? 24.627 -2.677 -26.397 1.00 89.62 359 LEU A C 1
ATOM 2844 O O . LEU A 1 359 ? 23.767 -2.884 -25.528 1.00 89.62 359 LEU A O 1
ATOM 2848 N N . ALA A 1 360 ? 25.925 -2.889 -26.186 1.00 88.38 360 ALA A N 1
ATOM 2849 C CA . ALA A 1 360 ? 26.450 -3.215 -24.871 1.00 88.38 360 ALA A CA 1
ATOM 2850 C C . ALA A 1 360 ? 26.164 -2.057 -23.904 1.00 88.38 360 ALA A C 1
ATOM 2852 O O . ALA A 1 360 ? 26.264 -0.885 -24.270 1.00 88.38 360 ALA A O 1
ATOM 2853 N N . LEU A 1 361 ? 25.825 -2.367 -22.648 1.00 84.81 361 LEU A N 1
ATOM 2854 C CA . LEU A 1 361 ? 25.522 -1.328 -21.656 1.00 84.81 361 LEU A CA 1
ATOM 2855 C C . LEU A 1 361 ? 26.732 -0.403 -21.404 1.00 84.81 361 LEU A C 1
ATOM 2857 O O . LEU A 1 361 ? 26.542 0.778 -21.137 1.00 84.81 361 LEU A O 1
ATOM 2861 N N . SER A 1 362 ? 27.956 -0.920 -21.577 1.00 86.06 362 SER A N 1
ATOM 2862 C CA . SER A 1 362 ? 29.228 -0.177 -21.527 1.00 86.06 362 SER A CA 1
ATOM 2863 C C . SER A 1 362 ? 29.363 0.938 -22.564 1.00 86.06 362 SER A C 1
ATOM 2865 O O . SER A 1 362 ? 30.177 1.839 -22.376 1.00 86.06 362 SER A O 1
ATOM 2867 N N . ASP A 1 363 ? 28.591 0.869 -23.649 1.00 85.81 363 ASP A N 1
ATOM 2868 C CA . ASP A 1 363 ? 28.713 1.753 -24.812 1.00 85.81 363 ASP A CA 1
ATOM 2869 C C . ASP A 1 363 ? 27.662 2.883 -24.774 1.00 85.81 363 ASP A C 1
ATOM 2871 O O . ASP A 1 363 ? 27.475 3.616 -25.745 1.00 85.81 363 ASP A O 1
ATOM 2875 N N . VAL A 1 364 ? 26.953 3.019 -23.647 1.00 84.25 364 VAL A N 1
ATOM 2876 C CA . VAL A 1 364 ? 25.970 4.075 -23.382 1.00 84.25 364 VAL A CA 1
ATOM 2877 C C . VAL A 1 364 ? 26.675 5.324 -22.842 1.00 84.25 364 VAL A C 1
ATOM 2879 O O . VAL A 1 364 ? 27.521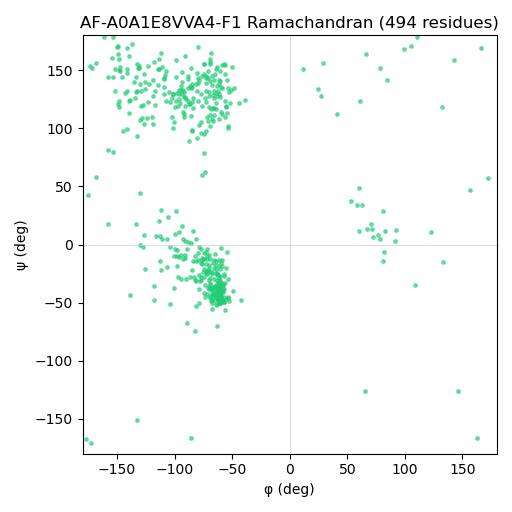 5.235 -21.959 1.00 84.25 364 VAL A O 1
ATOM 2882 N N . ASP A 1 365 ? 26.270 6.507 -23.316 1.00 79.12 365 ASP A N 1
ATOM 2883 C CA . ASP A 1 365 ? 26.871 7.803 -22.941 1.00 79.12 365 ASP A CA 1
ATOM 2884 C C . ASP A 1 365 ? 26.769 8.167 -21.439 1.00 79.12 365 ASP A C 1
ATOM 2886 O O . ASP A 1 365 ? 27.420 9.112 -20.990 1.00 79.12 365 ASP A O 1
ATOM 2890 N N . ASP A 1 366 ? 25.941 7.462 -20.661 1.00 71.44 366 ASP A N 1
ATOM 2891 C CA . ASP A 1 366 ? 25.733 7.698 -19.229 1.00 71.44 366 ASP A CA 1
ATOM 2892 C C . ASP A 1 366 ? 26.691 6.827 -18.384 1.00 71.44 366 ASP A C 1
ATOM 2894 O O . ASP A 1 366 ? 26.520 5.602 -18.334 1.00 71.44 366 ASP A O 1
ATOM 2898 N N . PRO A 1 367 ? 27.669 7.423 -17.667 1.00 69.12 367 PRO A N 1
ATOM 2899 C CA . PRO A 1 367 ? 28.658 6.670 -16.896 1.00 69.12 367 PRO A CA 1
ATOM 2900 C C . PRO A 1 367 ? 28.067 5.817 -15.769 1.00 69.12 367 PRO A C 1
ATOM 2902 O O . PRO A 1 367 ? 28.681 4.824 -15.378 1.00 69.12 367 PRO A O 1
ATOM 2905 N N . TYR A 1 368 ? 26.901 6.188 -15.228 1.00 65.56 368 TYR A N 1
ATOM 2906 C CA . TYR A 1 368 ? 26.265 5.447 -14.141 1.00 65.56 368 TYR A CA 1
ATOM 2907 C C . TYR A 1 368 ? 25.786 4.084 -14.647 1.00 65.56 368 TYR A C 1
ATOM 2909 O O . TYR A 1 368 ? 26.148 3.051 -14.080 1.00 65.56 368 TYR A O 1
ATOM 2917 N N . PHE A 1 369 ? 25.089 4.066 -15.785 1.00 72.69 369 PHE A N 1
ATOM 2918 C CA . PHE A 1 369 ? 24.646 2.827 -16.423 1.00 72.69 369 PHE A CA 1
ATOM 2919 C C . PHE A 1 369 ? 25.804 2.052 -17.067 1.00 72.69 369 PHE A C 1
ATOM 2921 O O . PHE A 1 369 ? 25.901 0.842 -16.865 1.00 72.69 369 PHE A O 1
ATOM 2928 N N . ALA A 1 370 ? 26.728 2.734 -17.754 1.00 79.00 370 ALA A N 1
ATOM 2929 C CA . ALA A 1 370 ? 27.868 2.094 -18.418 1.00 79.00 370 ALA A CA 1
ATOM 2930 C C . ALA A 1 370 ? 28.843 1.392 -17.458 1.00 79.00 370 ALA A C 1
ATOM 2932 O O . ALA A 1 370 ? 29.521 0.442 -17.848 1.00 79.00 370 ALA A O 1
ATOM 2933 N N . SER A 1 371 ? 28.889 1.810 -16.189 1.00 73.38 371 SER A N 1
ATOM 2934 C CA . SER A 1 371 ? 29.684 1.144 -15.149 1.00 73.38 371 SER A CA 1
ATOM 2935 C C . SER A 1 371 ? 29.153 -0.233 -14.722 1.00 73.38 371 SER A C 1
ATOM 2937 O O . SER A 1 371 ? 29.880 -0.990 -14.079 1.00 73.38 371 SER A O 1
ATOM 2939 N N . GLY A 1 372 ? 27.885 -0.550 -15.018 1.00 69.12 372 GLY A N 1
ATOM 2940 C CA . GLY A 1 372 ? 27.198 -1.735 -14.493 1.00 69.12 372 GLY A CA 1
ATOM 2941 C C . GLY A 1 372 ? 26.824 -1.657 -13.004 1.00 69.12 372 GLY A C 1
ATOM 2942 O O . GLY A 1 372 ? 26.332 -2.643 -12.457 1.00 69.12 372 GLY A O 1
ATOM 2943 N N . ALA A 1 373 ? 27.010 -0.510 -12.333 1.00 62.84 373 ALA A N 1
ATOM 2944 C CA . ALA A 1 373 ? 26.688 -0.339 -10.909 1.00 62.84 373 ALA A CA 1
ATOM 2945 C C . ALA A 1 373 ? 25.199 -0.569 -10.581 1.00 62.84 373 ALA A C 1
ATOM 2947 O O . ALA A 1 373 ? 24.867 -0.992 -9.476 1.00 62.84 373 ALA A O 1
ATOM 2948 N N . CYS A 1 374 ? 24.301 -0.339 -11.544 1.00 63.50 374 CYS A N 1
ATOM 2949 C CA . CYS A 1 374 ? 22.864 -0.607 -11.421 1.00 63.50 374 CYS A CA 1
ATOM 2950 C C . CYS A 1 374 ? 22.476 -2.084 -11.610 1.00 63.50 374 CYS A C 1
ATOM 2952 O O . CYS A 1 374 ? 21.287 -2.392 -11.555 1.00 63.50 374 CYS A O 1
ATOM 2954 N N . GLY A 1 375 ? 23.437 -2.964 -11.899 1.00 72.06 375 GLY A N 1
ATOM 2955 C CA . GLY A 1 375 ? 23.204 -4.326 -12.371 1.00 72.06 375 GLY A CA 1
ATOM 2956 C C . GLY A 1 375 ? 23.490 -4.499 -13.867 1.00 72.06 375 GLY A C 1
ATOM 2957 O O . GLY A 1 375 ? 23.738 -3.542 -14.602 1.00 72.06 375 GLY A O 1
ATOM 2958 N N . ALA A 1 376 ? 23.481 -5.752 -14.318 1.00 83.88 376 ALA A N 1
ATOM 2959 C CA . ALA A 1 376 ? 23.764 -6.123 -15.703 1.00 83.88 376 ALA A CA 1
ATOM 2960 C C . ALA A 1 376 ? 22.539 -5.922 -16.611 1.00 83.88 376 ALA A C 1
ATOM 2962 O O . ALA A 1 376 ? 21.401 -6.116 -16.186 1.00 83.88 376 ALA A O 1
ATOM 2963 N N . GLY A 1 377 ? 22.743 -5.568 -17.880 1.00 88.25 377 GLY A N 1
ATOM 2964 C CA . GLY A 1 377 ? 21.634 -5.275 -18.787 1.00 88.25 377 GLY A CA 1
ATOM 2965 C C . GLY A 1 377 ? 22.041 -5.054 -20.237 1.00 88.25 377 GLY A C 1
ATOM 2966 O O . GLY A 1 377 ? 23.193 -5.260 -20.613 1.00 88.25 377 GLY A O 1
ATOM 2967 N N . VAL A 1 378 ? 21.071 -4.606 -21.032 1.00 91.94 378 VAL A N 1
ATOM 2968 C CA . VAL A 1 378 ? 21.227 -4.244 -22.448 1.00 91.94 378 VAL A CA 1
ATOM 2969 C C . VAL A 1 378 ? 20.780 -2.811 -22.692 1.00 91.94 378 VAL A C 1
ATOM 2971 O O . VAL A 1 378 ? 19.891 -2.304 -22.004 1.00 91.94 378 VAL A O 1
ATOM 2974 N N . ALA A 1 379 ? 21.342 -2.187 -23.719 1.00 92.44 379 ALA A N 1
ATOM 2975 C CA . ALA A 1 379 ? 20.797 -0.983 -24.322 1.00 92.44 379 ALA A CA 1
ATOM 2976 C C . ALA A 1 379 ? 20.238 -1.325 -25.712 1.00 92.44 379 ALA A C 1
ATOM 2978 O O . ALA A 1 379 ? 20.792 -2.161 -26.419 1.00 92.44 379 ALA A O 1
ATOM 2979 N N . ILE A 1 380 ? 19.125 -0.709 -26.110 1.00 94.06 380 ILE A N 1
ATOM 2980 C CA . ILE A 1 380 ? 18.512 -0.900 -27.433 1.00 94.06 380 ILE A CA 1
ATOM 2981 C C . ILE A 1 380 ? 18.270 0.473 -28.051 1.00 94.06 380 ILE A C 1
ATOM 2983 O O . ILE A 1 380 ? 17.497 1.254 -27.500 1.00 94.06 380 ILE A O 1
ATOM 2987 N N . VAL A 1 381 ? 18.882 0.771 -29.199 1.00 92.56 381 VAL A N 1
ATOM 2988 C CA . VAL A 1 381 ? 18.558 1.973 -29.987 1.00 92.56 381 VAL A CA 1
ATOM 2989 C C . VAL A 1 381 ? 17.188 1.752 -30.632 1.00 92.56 381 VAL A C 1
ATOM 2991 O O . VAL A 1 381 ? 17.076 0.900 -31.518 1.00 92.56 381 VAL A O 1
ATOM 2994 N N . PRO A 1 382 ? 16.128 2.454 -30.197 1.00 92.06 382 PRO A N 1
ATOM 2995 C CA . PRO A 1 382 ? 14.769 2.037 -30.499 1.00 92.06 382 PRO A CA 1
ATOM 2996 C C . PRO A 1 382 ? 14.344 2.451 -31.914 1.00 92.06 382 PRO A C 1
ATOM 2998 O O . PRO A 1 382 ? 14.459 3.612 -32.308 1.00 92.06 382 PRO A O 1
ATOM 3001 N N . SER A 1 383 ? 13.764 1.514 -32.668 1.00 90.25 383 SER A N 1
ATOM 3002 C CA . SER A 1 383 ? 13.110 1.782 -33.958 1.00 90.25 383 SER A CA 1
ATOM 3003 C C . SER A 1 383 ? 11.618 2.122 -33.818 1.00 90.25 383 SER A C 1
ATOM 3005 O O . SER A 1 383 ? 10.947 2.408 -34.809 1.00 90.25 383 SER A O 1
ATOM 3007 N N . GLY A 1 384 ? 11.082 2.068 -32.595 1.00 87.25 384 GLY A N 1
ATOM 3008 C CA . GLY A 1 384 ? 9.703 2.407 -32.245 1.00 87.25 384 GLY A CA 1
ATOM 3009 C C . GLY A 1 384 ? 9.630 3.229 -30.957 1.00 87.25 384 GLY A C 1
ATOM 3010 O O . GLY A 1 384 ? 10.625 3.413 -30.269 1.00 87.25 384 GLY A O 1
ATOM 3011 N N . ASN A 1 385 ? 8.445 3.732 -30.615 1.00 87.75 385 ASN A N 1
ATOM 3012 C CA . ASN A 1 385 ? 8.245 4.690 -29.519 1.00 87.75 385 ASN A CA 1
ATOM 3013 C C . ASN A 1 385 ? 7.431 4.138 -28.333 1.00 87.75 385 ASN A C 1
ATOM 3015 O O . ASN A 1 385 ? 6.824 4.905 -27.584 1.00 87.75 385 ASN A O 1
ATOM 3019 N N . THR A 1 386 ? 7.349 2.812 -28.199 1.00 86.44 386 THR A N 1
ATOM 3020 C CA . THR A 1 386 ? 6.602 2.118 -27.140 1.00 86.44 386 THR A CA 1
ATOM 3021 C C . THR A 1 386 ? 7.465 1.015 -26.543 1.00 86.44 386 THR A C 1
ATOM 3023 O O . THR A 1 386 ? 8.038 0.212 -27.274 1.00 86.44 386 THR A O 1
ATOM 3026 N N . VAL A 1 387 ? 7.530 0.990 -25.214 1.00 91.38 387 VAL A N 1
ATOM 3027 C CA . VAL A 1 387 ? 8.153 -0.056 -24.401 1.00 91.38 387 VAL A CA 1
ATOM 3028 C C . VAL A 1 387 ? 7.076 -1.034 -23.949 1.00 91.38 387 VAL A C 1
ATOM 3030 O O . VAL A 1 387 ? 6.025 -0.631 -23.443 1.00 91.38 387 VAL A O 1
ATOM 3033 N N . TYR A 1 388 ? 7.366 -2.317 -24.106 1.00 91.12 388 TYR A N 1
ATOM 3034 C CA . TYR A 1 388 ? 6.508 -3.446 -23.780 1.00 91.12 388 TYR A CA 1
ATOM 3035 C C . TYR A 1 388 ? 7.097 -4.267 -22.626 1.00 91.12 388 TYR A C 1
ATOM 3037 O O . TYR A 1 388 ? 8.291 -4.201 -22.340 1.00 91.12 388 TYR A O 1
ATOM 3045 N N . ALA A 1 389 ? 6.255 -5.050 -21.954 1.00 92.75 389 ALA A N 1
ATOM 3046 C CA . ALA A 1 389 ? 6.668 -5.907 -20.852 1.00 92.75 389 ALA A CA 1
ATOM 3047 C C . ALA A 1 389 ? 7.651 -6.994 -21.336 1.00 92.75 389 ALA A C 1
ATOM 3049 O O . ALA A 1 389 ? 7.274 -7.788 -22.207 1.00 92.75 389 ALA A O 1
ATOM 3050 N N . PRO A 1 390 ? 8.873 -7.072 -20.771 1.00 94.38 390 PRO A N 1
ATOM 3051 C CA . PRO A 1 390 ? 9.907 -8.003 -21.222 1.00 94.38 390 PRO A CA 1
ATOM 3052 C C . PRO A 1 390 ? 9.658 -9.443 -20.758 1.00 94.38 390 PRO A C 1
ATOM 3054 O O . PRO A 1 390 ? 10.328 -10.352 -21.225 1.00 94.38 390 PRO A O 1
ATOM 3057 N N . ALA A 1 391 ? 8.713 -9.660 -19.843 1.00 88.62 391 ALA A N 1
ATOM 3058 C CA . ALA A 1 391 ? 8.258 -10.957 -19.346 1.00 88.62 391 ALA A CA 1
ATOM 3059 C C . ALA A 1 391 ? 6.879 -10.776 -18.682 1.00 88.62 391 ALA A C 1
ATOM 3061 O O . ALA A 1 391 ? 6.385 -9.651 -18.576 1.00 88.62 391 ALA A O 1
ATOM 3062 N N . ALA A 1 392 ? 6.271 -11.859 -18.191 1.00 81.56 392 ALA A N 1
ATOM 3063 C CA . ALA A 1 392 ? 5.144 -11.755 -17.266 1.00 81.56 392 ALA A CA 1
ATOM 3064 C C . ALA A 1 392 ? 5.619 -11.147 -15.929 1.00 81.56 392 ALA A C 1
ATOM 3066 O O . ALA A 1 392 ? 6.477 -11.717 -15.250 1.00 81.56 392 ALA A O 1
ATOM 3067 N N . CYS A 1 393 ? 5.090 -9.983 -15.551 1.00 76.94 393 CYS A N 1
ATOM 3068 C CA . CYS A 1 393 ? 5.625 -9.181 -14.449 1.00 76.94 393 CYS A CA 1
ATOM 3069 C C . CYS A 1 393 ? 4.560 -8.364 -13.698 1.00 76.94 393 CYS A C 1
ATOM 3071 O O . CYS A 1 393 ? 3.407 -8.279 -14.115 1.00 76.94 393 CYS A O 1
ATOM 3073 N N . ARG A 1 394 ? 4.967 -7.762 -12.576 1.00 75.19 394 ARG A N 1
ATOM 3074 C CA . ARG A 1 394 ? 4.247 -6.720 -11.835 1.00 75.19 394 ARG A CA 1
ATOM 3075 C C . ARG A 1 394 ? 5.045 -5.422 -11.892 1.00 75.19 394 ARG A C 1
ATOM 3077 O O . ARG A 1 394 ? 6.249 -5.444 -11.652 1.00 75.19 394 ARG A O 1
ATOM 3084 N N . VAL A 1 395 ? 4.391 -4.286 -12.106 1.00 76.50 395 VAL A N 1
ATOM 3085 C CA . VAL A 1 395 ? 5.032 -2.963 -12.011 1.00 76.50 395 VAL A CA 1
ATOM 3086 C C . VAL A 1 395 ? 5.360 -2.627 -10.553 1.00 76.50 395 VAL A C 1
ATOM 3088 O O . VAL A 1 395 ? 4.459 -2.506 -9.722 1.00 76.50 395 VAL A O 1
ATOM 3091 N N . THR A 1 396 ? 6.639 -2.439 -10.232 1.00 55.66 396 THR A N 1
ATOM 3092 C CA . THR A 1 396 ? 7.121 -2.150 -8.869 1.00 55.66 396 THR A CA 1
ATOM 3093 C C . THR A 1 396 ? 7.411 -0.674 -8.630 1.00 55.66 396 THR A C 1
ATOM 3095 O O . THR A 1 396 ? 7.107 -0.173 -7.548 1.00 55.66 396 THR A O 1
ATOM 3098 N N . VAL A 1 397 ? 7.956 0.040 -9.620 1.00 57.19 397 VAL A N 1
ATOM 3099 C CA . VAL A 1 397 ? 8.439 1.425 -9.466 1.00 57.19 397 VAL A CA 1
ATOM 3100 C C . VAL A 1 397 ? 7.977 2.297 -10.628 1.00 57.19 397 VAL A C 1
ATOM 3102 O O . VAL A 1 397 ? 8.002 1.880 -11.786 1.00 57.19 397 VAL A O 1
ATOM 3105 N N . GLN A 1 398 ? 7.579 3.534 -10.323 1.00 62.25 398 GLN A N 1
ATOM 3106 C CA . GLN A 1 398 ? 7.213 4.550 -11.310 1.00 62.25 398 GLN A CA 1
ATOM 3107 C C . GLN A 1 398 ? 7.861 5.884 -10.947 1.00 62.25 398 GLN A C 1
ATOM 3109 O O . GLN A 1 398 ? 7.664 6.380 -9.838 1.00 62.25 398 GLN A O 1
ATOM 3114 N N . VAL A 1 399 ? 8.600 6.488 -11.880 1.00 53.81 399 VAL A N 1
ATOM 3115 C CA . VAL A 1 399 ? 9.226 7.799 -11.652 1.00 53.81 399 VAL A CA 1
ATOM 3116 C C . VAL A 1 399 ? 8.273 8.945 -12.038 1.00 53.81 399 VAL A C 1
ATOM 3118 O O . VAL A 1 399 ? 7.580 8.842 -13.056 1.00 53.81 399 VAL A O 1
ATOM 3121 N N . PRO A 1 400 ? 8.235 10.079 -11.305 1.00 51.59 400 PRO A N 1
ATOM 3122 C CA . PRO A 1 400 ? 7.324 11.198 -11.598 1.00 51.59 400 PRO A CA 1
ATOM 3123 C C . PRO A 1 400 ? 7.485 11.843 -12.986 1.00 51.59 400 PRO A C 1
ATOM 3125 O O . PRO A 1 400 ? 6.606 12.592 -13.420 1.00 51.59 400 PRO A O 1
ATOM 3128 N N . THR A 1 401 ? 8.605 11.589 -13.665 1.00 58.50 401 THR A N 1
ATOM 3129 C CA . THR A 1 401 ? 8.934 12.025 -15.033 1.00 58.50 401 THR A CA 1
ATOM 3130 C C . THR A 1 401 ? 8.508 11.026 -16.118 1.00 58.50 401 THR A C 1
ATOM 3132 O O . THR A 1 401 ? 8.522 11.386 -17.288 1.00 58.50 401 THR A O 1
ATOM 3135 N N . ARG A 1 402 ? 8.066 9.809 -15.753 1.00 66.50 402 ARG A N 1
ATOM 3136 C CA . ARG A 1 402 ? 7.524 8.747 -16.637 1.00 66.50 402 ARG A CA 1
ATOM 3137 C C . ARG A 1 402 ? 8.449 8.196 -17.736 1.00 66.50 402 ARG A C 1
ATOM 3139 O O . ARG A 1 402 ? 7.977 7.454 -18.591 1.00 66.50 402 ARG A O 1
ATOM 3146 N N . HIS A 1 403 ? 9.739 8.519 -17.700 1.00 70.88 403 HIS A N 1
ATOM 3147 C CA . HIS A 1 403 ? 10.743 7.991 -18.631 1.00 70.88 403 HIS A CA 1
ATOM 3148 C C . HIS A 1 403 ? 11.300 6.613 -18.215 1.00 70.88 403 HIS A C 1
ATOM 3150 O O . HIS A 1 403 ? 11.919 5.936 -19.028 1.00 70.88 403 HIS A O 1
ATOM 3156 N N . ALA A 1 404 ? 11.059 6.181 -16.972 1.00 72.81 404 ALA A N 1
ATOM 3157 C CA . ALA A 1 404 ? 11.506 4.893 -16.447 1.00 72.81 404 ALA A CA 1
ATOM 3158 C C . ALA A 1 404 ? 10.377 4.125 -15.742 1.00 72.81 404 ALA A C 1
ATOM 3160 O O . ALA A 1 404 ? 9.451 4.722 -15.176 1.00 72.81 404 ALA A O 1
ATOM 3161 N N . ILE A 1 405 ? 10.476 2.797 -15.752 1.00 77.44 405 ILE A N 1
ATOM 3162 C CA . ILE A 1 405 ? 9.562 1.884 -15.068 1.00 77.44 405 ILE A CA 1
ATOM 3163 C C . ILE A 1 405 ? 10.328 0.686 -14.498 1.00 77.44 405 ILE A C 1
ATOM 3165 O O . ILE A 1 405 ? 11.111 0.049 -15.198 1.00 77.44 405 ILE A O 1
ATOM 3169 N N . GLY A 1 406 ? 10.098 0.383 -13.222 1.00 78.81 406 GLY A N 1
ATOM 3170 C CA . GLY A 1 406 ? 10.575 -0.848 -12.594 1.00 78.81 406 GLY A CA 1
ATOM 3171 C C . GLY A 1 406 ? 9.497 -1.922 -12.652 1.00 78.81 406 GLY A C 1
ATOM 3172 O O . GLY A 1 406 ? 8.325 -1.639 -12.375 1.00 78.81 406 GLY A O 1
ATOM 3173 N N . VAL A 1 407 ? 9.886 -3.147 -12.993 1.00 79.19 407 VAL A N 1
ATOM 3174 C CA . VAL A 1 407 ? 9.029 -4.335 -12.972 1.00 79.19 407 VAL A CA 1
ATOM 3175 C C . VAL A 1 407 ? 9.719 -5.488 -12.238 1.00 79.19 407 VAL A C 1
ATOM 3177 O O . VAL A 1 407 ? 10.940 -5.587 -12.221 1.00 79.19 407 VAL A O 1
ATOM 3180 N N . LEU A 1 408 ? 8.929 -6.375 -11.641 1.00 74.81 408 LEU A N 1
ATOM 3181 C CA . LEU A 1 408 ? 9.367 -7.636 -11.039 1.00 74.81 408 LEU A CA 1
ATOM 3182 C C . LEU A 1 408 ? 8.696 -8.776 -11.803 1.00 74.81 408 LEU A C 1
ATOM 3184 O O . LEU A 1 408 ? 7.464 -8.819 -11.859 1.00 74.81 408 LEU A O 1
ATOM 3188 N N . THR A 1 409 ? 9.463 -9.675 -12.414 1.00 78.00 409 THR A N 1
ATOM 3189 C CA . THR A 1 409 ? 8.893 -10.840 -13.110 1.00 78.00 409 THR A CA 1
ATOM 3190 C C . THR A 1 409 ? 8.286 -11.828 -12.114 1.00 78.00 409 THR A C 1
ATOM 3192 O O . THR A 1 409 ? 8.654 -11.851 -10.939 1.00 78.00 409 THR A O 1
ATOM 3195 N N . GLN A 1 410 ? 7.354 -12.671 -12.568 1.00 73.94 410 GLN A N 1
ATOM 3196 C CA . GLN A 1 410 ? 6.771 -13.717 -11.710 1.00 73.94 410 GLN A CA 1
ATOM 3197 C C . GLN A 1 410 ? 7.818 -14.764 -11.257 1.00 73.94 410 GLN A C 1
ATOM 3199 O O . GLN A 1 410 ? 7.588 -15.454 -10.268 1.00 73.94 410 GLN A O 1
ATOM 3204 N N . ASP A 1 411 ? 8.974 -14.833 -11.931 1.00 71.62 411 ASP A N 1
ATOM 3205 C CA . ASP A 1 411 ? 10.120 -15.683 -11.570 1.00 71.62 411 ASP A CA 1
ATOM 3206 C C . ASP A 1 411 ? 11.141 -14.982 -10.640 1.00 71.62 411 ASP A C 1
ATOM 3208 O O . ASP A 1 411 ? 12.169 -15.566 -10.309 1.00 71.62 411 ASP A O 1
ATOM 3212 N N . GLY A 1 412 ? 10.883 -13.740 -10.204 1.00 70.50 412 GLY A N 1
ATOM 3213 C CA . GLY A 1 412 ? 11.720 -13.029 -9.224 1.00 70.50 412 GLY A CA 1
ATOM 3214 C C . GLY A 1 412 ? 12.835 -12.142 -9.795 1.00 70.50 412 GLY A C 1
ATOM 3215 O O . GLY A 1 412 ? 13.694 -11.693 -9.039 1.00 70.50 412 GLY A O 1
ATOM 3216 N N . ILE A 1 413 ? 12.831 -11.863 -11.100 1.00 76.75 413 ILE A N 1
ATOM 3217 C CA . ILE A 1 413 ? 13.819 -10.984 -11.744 1.00 76.75 413 ILE A CA 1
ATOM 3218 C C . ILE A 1 413 ? 13.359 -9.530 -11.604 1.00 76.75 413 ILE A C 1
ATOM 3220 O O . ILE A 1 413 ? 12.265 -9.184 -12.057 1.00 76.75 413 ILE A O 1
ATOM 3224 N N . GLU A 1 414 ? 14.177 -8.671 -11.002 1.00 77.00 414 GLU A N 1
ATOM 3225 C CA . GLU A 1 414 ? 13.922 -7.231 -10.959 1.00 77.00 414 GLU A CA 1
ATOM 3226 C C . GLU A 1 414 ? 14.516 -6.560 -12.193 1.00 77.00 414 GLU A C 1
ATOM 3228 O O . GLU A 1 414 ? 15.706 -6.692 -12.472 1.00 77.00 414 GLU A O 1
ATOM 3233 N N . VAL A 1 415 ? 13.679 -5.848 -12.948 1.00 82.12 415 VAL A N 1
ATOM 3234 C CA . VAL A 1 415 ? 14.069 -5.196 -14.198 1.00 82.12 415 VAL A CA 1
ATOM 3235 C C . VAL A 1 415 ? 13.680 -3.724 -14.163 1.00 82.12 415 VAL A C 1
ATOM 3237 O O . VAL A 1 415 ? 12.500 -3.378 -14.076 1.00 82.12 415 VAL A O 1
ATOM 3240 N N . LEU A 1 416 ? 14.673 -2.850 -14.284 1.00 82.69 416 LEU A N 1
ATOM 3241 C CA . LEU A 1 416 ? 14.490 -1.426 -14.524 1.00 82.69 416 LEU A CA 1
ATOM 3242 C C . LEU A 1 416 ? 14.587 -1.160 -16.029 1.00 82.69 416 LEU A C 1
ATOM 3244 O O . LEU A 1 416 ? 15.604 -1.459 -16.654 1.00 82.69 416 LEU A O 1
ATOM 3248 N N . ILE A 1 417 ? 13.534 -0.581 -16.608 1.00 86.62 417 ILE A N 1
ATOM 3249 C CA . ILE A 1 417 ? 13.532 -0.115 -17.996 1.00 86.62 417 ILE A CA 1
ATOM 3250 C C . ILE A 1 417 ? 13.576 1.410 -17.994 1.00 86.62 417 ILE A C 1
ATOM 3252 O O . ILE A 1 417 ? 12.698 2.052 -17.413 1.00 86.62 417 ILE A O 1
ATOM 3256 N N . VAL A 1 418 ? 14.577 1.990 -18.655 1.00 83.06 418 VAL A N 1
ATOM 3257 C CA . VAL A 1 418 ? 14.787 3.442 -18.751 1.00 83.06 418 VAL A CA 1
ATOM 3258 C C . VAL A 1 418 ? 14.819 3.837 -20.220 1.00 83.06 418 VAL A C 1
ATOM 3260 O O . VAL A 1 418 ? 15.661 3.357 -20.968 1.00 83.06 418 VAL A O 1
ATOM 3263 N N . VAL A 1 419 ? 13.940 4.741 -20.646 1.00 82.25 419 VAL A N 1
ATOM 3264 C CA . VAL A 1 419 ? 14.154 5.488 -21.892 1.00 82.25 419 VAL A CA 1
ATOM 3265 C C . VAL A 1 419 ? 15.160 6.578 -21.549 1.00 82.25 419 VAL A C 1
ATOM 3267 O O . VAL A 1 419 ? 14.805 7.536 -20.856 1.00 82.25 419 VAL A O 1
ATOM 3270 N N . ALA A 1 420 ? 16.423 6.393 -21.939 1.00 65.00 420 ALA A N 1
ATOM 3271 C CA . ALA A 1 420 ? 17.461 7.365 -21.630 1.00 65.00 420 ALA A CA 1
ATOM 3272 C C . ALA A 1 420 ? 17.112 8.725 -22.257 1.00 65.00 420 ALA A C 1
ATOM 3274 O O . ALA A 1 420 ? 16.471 8.801 -23.303 1.00 65.00 420 ALA A O 1
ATOM 3275 N N . SER A 1 421 ? 17.533 9.810 -21.619 1.00 61.78 421 SER A N 1
ATOM 3276 C CA . SER A 1 421 ? 17.437 11.161 -22.170 1.00 61.78 421 SER A CA 1
ATOM 3277 C C . SER A 1 421 ? 18.787 11.826 -21.982 1.00 61.78 421 SER A C 1
ATOM 3279 O O . SER A 1 421 ? 19.340 11.813 -20.885 1.00 61.78 421 SER A O 1
ATOM 3281 N N . SER A 1 422 ? 19.299 12.453 -23.041 1.00 51.53 422 SER A N 1
ATOM 3282 C CA . SER A 1 422 ? 20.518 13.266 -22.982 1.00 51.53 422 SER A CA 1
ATOM 3283 C C . SER A 1 422 ? 20.358 14.507 -22.092 1.00 51.53 422 SER A C 1
ATOM 3285 O O . SER A 1 422 ? 21.333 15.206 -21.810 1.00 51.53 422 SER A O 1
ATOM 3287 N N . THR A 1 423 ? 19.134 14.795 -21.631 1.00 44.41 423 THR A N 1
ATOM 3288 C CA . THR A 1 423 ? 18.828 15.904 -20.735 1.00 44.41 423 THR A CA 1
ATOM 3289 C C . THR A 1 423 ? 18.234 15.412 -19.411 1.00 44.41 423 THR A C 1
ATOM 3291 O O . THR A 1 423 ? 17.065 15.054 -19.305 1.00 44.41 423 THR A O 1
ATOM 3294 N N . ALA A 1 424 ? 19.004 15.539 -18.324 1.00 39.97 424 ALA A N 1
ATOM 3295 C CA . ALA A 1 424 ? 18.543 15.270 -16.950 1.00 39.97 424 ALA A CA 1
ATOM 3296 C C . ALA A 1 424 ? 17.350 16.151 -16.485 1.00 39.97 424 ALA A C 1
ATOM 3298 O O . ALA A 1 424 ? 16.824 15.973 -15.389 1.00 39.97 424 ALA A O 1
ATOM 3299 N N . SER A 1 425 ? 16.907 17.091 -17.328 1.00 44.62 425 SER A N 1
ATOM 3300 C CA . SER A 1 425 ? 15.734 17.955 -17.146 1.00 44.62 425 SER A CA 1
ATOM 3301 C C . SER A 1 425 ? 14.602 17.640 -18.138 1.00 44.62 425 SER A C 1
ATOM 3303 O O . SER A 1 425 ? 13.830 18.536 -18.493 1.00 44.62 425 SER A O 1
ATOM 3305 N N . ALA A 1 426 ? 14.479 16.385 -18.589 1.00 49.00 426 ALA A N 1
ATOM 3306 C CA . ALA A 1 426 ? 13.359 15.912 -19.401 1.00 49.00 426 ALA A CA 1
ATOM 3307 C C . ALA A 1 426 ? 12.009 16.220 -18.721 1.00 49.00 426 ALA A C 1
ATOM 3309 O O . ALA A 1 426 ? 11.559 15.547 -17.788 1.00 49.00 426 ALA A O 1
ATOM 3310 N N . SER A 1 427 ? 11.354 17.289 -19.179 1.00 49.09 427 SER A N 1
ATOM 3311 C CA . SER A 1 427 ? 10.056 17.705 -18.649 1.00 49.09 427 SER A CA 1
ATOM 3312 C C . SER A 1 427 ? 9.002 16.621 -18.904 1.00 49.09 427 SER A C 1
ATOM 3314 O O . SER A 1 427 ? 9.066 15.925 -19.911 1.00 49.09 427 SER A O 1
ATOM 3316 N N . ARG A 1 428 ? 7.961 16.528 -18.062 1.00 53.22 428 ARG A N 1
ATOM 3317 C CA . ARG A 1 428 ? 6.855 15.544 -18.193 1.00 53.22 428 ARG A CA 1
ATOM 3318 C C . ARG A 1 428 ? 6.118 15.530 -19.555 1.00 53.22 428 ARG A C 1
ATOM 3320 O O . ARG A 1 428 ? 5.214 14.716 -19.738 1.00 53.22 428 ARG A O 1
ATOM 3327 N N . ARG A 1 429 ? 6.409 16.454 -20.478 1.00 61.38 429 ARG A N 1
ATOM 3328 C CA . ARG A 1 429 ? 5.806 16.512 -21.817 1.00 61.38 429 ARG A CA 1
ATOM 3329 C C . ARG A 1 429 ? 6.436 15.453 -22.724 1.00 61.38 429 ARG A C 1
ATOM 3331 O O . ARG A 1 429 ? 7.648 15.386 -22.838 1.00 61.38 429 ARG A O 1
ATOM 3338 N N . GLY A 1 430 ? 5.594 14.667 -23.391 1.00 70.06 430 GLY A N 1
ATOM 3339 C CA . GLY A 1 430 ? 6.009 13.641 -24.353 1.00 70.06 430 GLY A CA 1
ATOM 3340 C C . GLY A 1 430 ? 5.824 12.208 -23.857 1.00 70.06 430 GLY A C 1
ATOM 3341 O O . GLY A 1 430 ? 5.420 11.364 -24.647 1.00 70.06 430 GLY A O 1
ATOM 3342 N N . PHE A 1 431 ? 6.010 11.931 -22.562 1.00 75.94 431 PHE A N 1
ATOM 3343 C CA . PHE A 1 431 ? 5.860 10.579 -22.006 1.00 75.94 431 PHE A CA 1
ATOM 3344 C C . PHE A 1 431 ? 4.417 10.259 -21.580 1.00 75.94 431 PHE A C 1
ATOM 3346 O O . PHE A 1 431 ? 3.833 10.899 -20.694 1.00 75.94 431 PHE A O 1
ATOM 3353 N N . ARG A 1 432 ? 3.855 9.204 -22.176 1.00 71.69 432 ARG A N 1
ATOM 3354 C CA . ARG A 1 432 ? 2.584 8.579 -21.800 1.00 71.69 432 ARG A CA 1
ATOM 3355 C C . ARG A 1 432 ? 2.851 7.215 -21.173 1.00 71.69 432 ARG A C 1
ATOM 3357 O O . ARG A 1 432 ? 3.615 6.414 -21.692 1.00 71.69 432 ARG A O 1
ATOM 3364 N N . GLN A 1 433 ? 2.166 6.947 -20.073 1.00 71.00 433 GLN A N 1
ATOM 3365 C CA . GLN A 1 433 ? 2.250 5.688 -19.350 1.00 71.00 433 GLN A CA 1
ATOM 3366 C C . GLN A 1 433 ? 0.948 4.902 -19.540 1.00 71.00 433 GLN A C 1
ATOM 3368 O O . GLN A 1 433 ? -0.121 5.517 -19.595 1.00 71.00 433 GLN A O 1
ATOM 3373 N N . HIS A 1 434 ? 1.051 3.579 -19.672 1.00 71.81 434 HIS A N 1
ATOM 3374 C CA . HIS A 1 434 ? -0.079 2.677 -19.952 1.00 71.81 434 HIS A CA 1
ATOM 3375 C C . HIS A 1 434 ? -0.416 1.742 -18.785 1.00 71.81 434 HIS A C 1
ATOM 3377 O O . HIS A 1 434 ? -1.502 1.172 -18.776 1.00 71.81 434 HIS A O 1
ATOM 3383 N N . VAL A 1 435 ? 0.488 1.624 -17.807 1.00 65.69 435 VAL A N 1
ATOM 3384 C CA . VAL A 1 435 ? 0.345 0.799 -16.597 1.00 65.69 435 VAL A CA 1
ATOM 3385 C C . VAL A 1 435 ? 0.681 1.589 -15.329 1.00 65.69 435 VAL A C 1
ATOM 3387 O O . VAL A 1 435 ? 1.475 2.535 -15.350 1.00 65.69 435 VAL A O 1
ATOM 3390 N N . TRP A 1 436 ? 0.110 1.188 -14.201 1.00 66.50 436 TRP A N 1
ATOM 3391 C CA . TRP A 1 436 ? 0.279 1.794 -12.882 1.00 66.50 436 TRP A CA 1
ATOM 3392 C C . TRP A 1 436 ? 1.035 0.875 -11.916 1.00 66.50 436 TRP A C 1
ATOM 3394 O O . TRP A 1 436 ? 1.276 -0.296 -12.191 1.00 66.50 436 TRP A O 1
ATOM 3404 N N . GLN A 1 437 ? 1.508 1.433 -10.800 1.00 60.28 437 GLN A N 1
ATOM 3405 C CA . GLN A 1 437 ? 2.225 0.660 -9.789 1.00 60.28 437 GLN A CA 1
ATOM 3406 C C . GLN A 1 437 ? 1.299 -0.414 -9.199 1.00 60.28 437 GLN A C 1
ATOM 3408 O O . GLN A 1 437 ? 0.205 -0.086 -8.741 1.00 60.28 437 GLN A O 1
ATOM 3413 N N . ASN A 1 438 ? 1.801 -1.649 -9.124 1.00 58.62 438 ASN A N 1
ATOM 3414 C CA . ASN A 1 438 ? 1.109 -2.903 -8.797 1.00 58.62 438 ASN A CA 1
ATOM 3415 C C . ASN A 1 438 ? 0.330 -3.589 -9.933 1.00 58.62 438 ASN A C 1
ATOM 3417 O O . ASN A 1 438 ? -0.063 -4.737 -9.726 1.00 58.62 438 ASN A O 1
ATOM 3421 N N . ASP A 1 439 ? 0.196 -2.987 -11.121 1.00 67.06 439 ASP A N 1
ATOM 3422 C CA . ASP A 1 439 ? -0.406 -3.663 -12.280 1.00 67.06 439 ASP A CA 1
ATOM 3423 C C . ASP A 1 439 ? 0.380 -4.937 -12.636 1.00 67.06 439 ASP A C 1
ATOM 3425 O O . ASP A 1 439 ? 1.615 -4.909 -12.719 1.00 67.06 439 ASP A O 1
ATOM 3429 N N . SER A 1 440 ? -0.332 -6.037 -12.898 1.00 68.25 440 SER A N 1
ATOM 3430 C CA . SER A 1 440 ? 0.226 -7.231 -13.545 1.00 68.25 440 SER A CA 1
ATOM 3431 C C . SER A 1 440 ? 0.171 -7.090 -15.072 1.00 68.25 440 SER A C 1
ATOM 3433 O O . SER A 1 440 ? -0.858 -6.730 -15.638 1.00 68.25 440 SER A O 1
ATOM 3435 N N . ALA A 1 441 ? 1.264 -7.429 -15.752 1.00 76.12 441 ALA A N 1
ATOM 3436 C CA . ALA A 1 441 ? 1.409 -7.347 -17.202 1.00 76.12 441 ALA A CA 1
ATOM 3437 C C . ALA A 1 441 ? 1.932 -8.674 -17.775 1.00 76.12 441 ALA A C 1
ATOM 3439 O O . ALA A 1 441 ? 2.920 -9.222 -17.290 1.00 76.12 441 ALA A O 1
ATOM 3440 N N . HIS A 1 442 ? 1.295 -9.186 -18.831 1.00 80.94 442 HIS A N 1
ATOM 3441 C CA . HIS A 1 442 ? 1.852 -10.285 -19.630 1.00 80.94 442 HIS A CA 1
ATOM 3442 C C . HIS A 1 442 ? 2.987 -9.765 -20.522 1.00 80.94 442 HIS A C 1
ATOM 3444 O O . HIS A 1 442 ? 2.971 -8.592 -20.905 1.00 80.94 442 HIS A O 1
ATOM 3450 N N . ARG A 1 443 ? 3.919 -10.639 -20.929 1.00 86.88 443 ARG A N 1
ATOM 3451 C CA . ARG A 1 443 ? 4.934 -10.326 -21.950 1.00 86.88 443 ARG A CA 1
ATOM 3452 C C . ARG A 1 443 ? 4.281 -9.677 -23.179 1.00 86.88 443 ARG A C 1
ATOM 3454 O O . ARG A 1 443 ? 3.234 -10.129 -23.635 1.00 86.88 443 ARG A O 1
ATOM 3461 N N . GLY A 1 444 ? 4.872 -8.599 -23.692 1.00 82.12 444 GLY A N 1
ATOM 3462 C CA . GLY A 1 444 ? 4.311 -7.847 -24.822 1.00 82.12 444 GLY A CA 1
ATOM 3463 C C . GLY A 1 444 ? 3.158 -6.888 -24.479 1.00 82.12 444 GLY A C 1
ATOM 3464 O O . GLY A 1 444 ? 2.609 -6.265 -25.383 1.00 82.12 444 GLY A O 1
ATOM 3465 N N . THR A 1 445 ? 2.789 -6.708 -23.205 1.00 84.25 445 THR A N 1
ATOM 3466 C CA . THR A 1 445 ? 1.842 -5.648 -22.794 1.00 84.25 445 THR A CA 1
ATOM 3467 C C . THR A 1 445 ? 2.524 -4.272 -22.881 1.00 84.25 445 THR A C 1
ATOM 3469 O O . THR A 1 445 ? 3.629 -4.142 -22.354 1.00 84.25 445 THR A O 1
ATOM 3472 N N . PRO A 1 446 ? 1.922 -3.228 -23.487 1.00 79.12 446 PRO A N 1
ATOM 3473 C CA . PRO A 1 446 ? 2.494 -1.877 -23.486 1.00 79.12 446 PRO A CA 1
ATOM 3474 C C . PRO A 1 446 ? 2.638 -1.320 -22.062 1.00 79.12 446 PRO A C 1
ATOM 3476 O O . PRO A 1 446 ? 1.668 -1.307 -21.309 1.00 79.12 446 PRO A O 1
ATOM 3479 N N . LEU A 1 447 ? 3.818 -0.807 -21.705 1.00 81.81 447 LEU A N 1
ATOM 3480 C CA . LEU A 1 447 ? 4.101 -0.228 -20.383 1.00 81.81 447 LEU A CA 1
ATOM 3481 C C . LEU A 1 447 ? 4.138 1.308 -20.422 1.00 81.81 447 LEU A C 1
ATOM 3483 O O . LEU A 1 447 ? 3.463 1.992 -19.648 1.00 81.81 447 LEU A O 1
ATOM 3487 N N . LEU A 1 448 ? 4.919 1.862 -21.351 1.00 83.56 448 LEU A N 1
ATOM 3488 C CA . LEU A 1 448 ? 5.043 3.300 -21.591 1.00 83.56 448 LEU A CA 1
ATOM 3489 C C . LEU A 1 448 ? 5.311 3.573 -23.073 1.00 83.56 448 LEU A C 1
ATOM 3491 O O . LEU A 1 448 ? 5.752 2.697 -23.811 1.00 83.56 448 LEU A O 1
ATOM 3495 N N . SER A 1 449 ? 5.046 4.795 -23.512 1.00 84.00 449 SER A N 1
ATOM 3496 C CA . SER A 1 449 ? 5.347 5.279 -24.860 1.00 84.00 449 SER A CA 1
ATOM 3497 C C . SER A 1 449 ? 5.689 6.761 -24.825 1.00 84.00 449 SER A C 1
ATOM 3499 O O . SER A 1 449 ? 5.148 7.490 -23.991 1.00 84.00 449 SER A O 1
ATOM 3501 N N . TRP A 1 450 ? 6.490 7.234 -25.769 1.00 82.12 450 TRP A N 1
ATOM 3502 C CA . TRP A 1 450 ? 6.789 8.657 -25.926 1.00 82.12 450 TRP A CA 1
ATOM 3503 C C . TRP A 1 450 ? 6.313 9.191 -27.274 1.00 82.12 450 TRP A C 1
ATOM 3505 O O . TRP A 1 450 ? 6.134 8.447 -28.234 1.00 82.12 450 TRP A O 1
ATOM 3515 N N . ASP A 1 451 ? 6.095 10.499 -27.346 1.00 79.44 451 ASP A N 1
ATOM 3516 C CA . ASP A 1 451 ? 5.918 11.227 -28.599 1.00 79.44 451 ASP A CA 1
ATOM 3517 C C . ASP A 1 451 ? 7.289 11.753 -29.069 1.00 79.44 451 ASP A C 1
ATOM 3519 O O . ASP A 1 451 ? 7.823 12.676 -28.439 1.00 79.44 451 ASP A O 1
ATOM 3523 N N . PRO A 1 452 ? 7.869 11.209 -30.161 1.00 74.44 452 PRO A N 1
ATOM 3524 C CA . PRO A 1 452 ? 9.154 11.655 -30.701 1.00 74.44 452 PRO A CA 1
ATOM 3525 C C . PRO A 1 452 ? 9.219 13.159 -30.992 1.00 74.44 452 PRO A C 1
ATOM 3527 O O . PRO A 1 452 ? 10.280 13.767 -30.876 1.00 74.44 452 PRO A O 1
ATOM 3530 N N . THR A 1 453 ? 8.088 13.787 -31.332 1.00 76.88 453 THR A N 1
ATOM 3531 C CA . THR A 1 453 ? 8.034 15.221 -31.651 1.00 76.88 453 THR A CA 1
ATOM 3532 C C . THR A 1 453 ? 8.135 16.108 -30.409 1.00 76.88 453 THR A C 1
ATOM 3534 O O . THR A 1 453 ? 8.568 17.256 -30.512 1.00 76.88 453 THR A O 1
ATOM 3537 N N . LEU A 1 454 ? 7.777 15.578 -29.233 1.00 70.69 454 LEU A N 1
ATOM 3538 C CA . LEU A 1 454 ? 7.791 16.304 -27.960 1.00 70.69 454 LEU A CA 1
ATOM 3539 C C . LEU A 1 454 ? 9.061 16.058 -27.138 1.00 70.69 454 LEU A C 1
ATOM 3541 O O . LEU A 1 454 ? 9.449 16.946 -26.382 1.00 70.69 454 LEU A O 1
ATOM 3545 N N . VAL A 1 455 ? 9.710 14.896 -27.288 1.00 67.81 455 VAL A N 1
ATOM 3546 C CA . VAL A 1 455 ? 10.998 14.595 -26.624 1.00 67.81 455 VAL A CA 1
ATOM 3547 C C . VAL A 1 455 ? 12.224 14.982 -27.473 1.00 67.81 455 VAL A C 1
ATOM 3549 O O . VAL A 1 455 ? 13.340 15.052 -26.967 1.00 67.81 455 VAL A O 1
ATOM 3552 N N . GLY A 1 456 ? 12.037 15.308 -28.756 1.00 66.75 456 GLY A N 1
ATOM 3553 C CA . GLY A 1 456 ? 13.081 15.901 -29.595 1.00 66.75 456 GLY A CA 1
ATOM 3554 C C . GLY A 1 456 ? 14.264 14.959 -29.838 1.00 66.75 456 GLY A C 1
ATOM 3555 O O . GLY A 1 456 ? 14.078 13.839 -30.304 1.00 66.75 456 GLY A O 1
ATOM 3556 N N . LYS A 1 457 ? 15.494 15.408 -29.546 1.00 63.44 457 LYS A N 1
ATOM 3557 C CA . LYS A 1 457 ? 16.709 14.593 -29.754 1.00 63.44 457 LYS A CA 1
ATOM 3558 C C . LYS A 1 457 ? 16.739 13.321 -28.901 1.00 63.44 457 LYS A C 1
ATOM 3560 O O . LYS A 1 457 ? 17.331 12.338 -29.330 1.00 63.44 457 LYS A O 1
ATOM 3565 N N . ASP A 1 458 ? 16.051 13.324 -27.762 1.00 63.62 458 ASP A N 1
ATOM 3566 C CA . ASP A 1 458 ? 15.963 12.165 -26.870 1.00 63.62 458 ASP A CA 1
ATOM 3567 C C . ASP A 1 458 ? 15.062 11.049 -27.437 1.00 63.62 458 ASP A C 1
ATOM 3569 O O . ASP A 1 458 ? 15.017 9.948 -26.900 1.00 63.62 458 ASP A O 1
ATOM 3573 N N . ALA A 1 459 ? 14.366 11.283 -28.559 1.00 59.34 459 ALA A N 1
ATOM 3574 C CA . ALA A 1 459 ? 13.524 10.275 -29.208 1.00 59.34 459 ALA A CA 1
ATOM 3575 C C . ALA A 1 459 ? 14.302 9.061 -29.743 1.00 59.34 459 ALA A C 1
ATOM 3577 O O . ALA A 1 459 ? 13.691 8.020 -29.983 1.00 59.34 459 ALA A O 1
ATOM 3578 N N . SER A 1 460 ? 15.609 9.223 -29.967 1.00 67.00 460 SER A N 1
ATOM 3579 C CA . SER A 1 460 ? 16.527 8.208 -30.500 1.00 67.00 460 SER A CA 1
ATOM 3580 C C . SER A 1 460 ? 17.537 7.712 -29.461 1.00 67.00 460 SER A C 1
ATOM 3582 O O . SER A 1 460 ? 18.429 6.938 -29.802 1.00 67.00 460 SER A O 1
ATOM 3584 N N . SER A 1 461 ? 17.422 8.163 -28.209 1.00 81.38 461 SER A N 1
ATOM 3585 C CA . SER A 1 461 ? 18.254 7.684 -27.108 1.00 81.38 461 SER A CA 1
ATOM 3586 C C . SER A 1 461 ? 17.977 6.201 -26.816 1.00 81.38 461 SER A C 1
ATOM 3588 O O . SER A 1 461 ? 16.834 5.759 -26.970 1.00 81.38 461 SER A O 1
ATOM 3590 N N . PRO A 1 462 ? 18.984 5.418 -26.384 1.00 88.44 462 PRO A N 1
ATOM 3591 C CA . PRO A 1 462 ? 18.784 4.005 -26.093 1.00 88.44 462 PRO A CA 1
ATOM 3592 C C . PRO A 1 462 ? 17.744 3.764 -24.992 1.00 88.44 462 PRO A C 1
ATOM 3594 O O . PRO A 1 462 ? 17.710 4.453 -23.970 1.00 88.44 462 PRO A O 1
ATOM 3597 N N . VAL A 1 463 ? 16.926 2.731 -25.175 1.00 91.38 463 VAL A N 1
ATOM 3598 C CA . VAL A 1 463 ? 16.143 2.134 -24.093 1.00 91.38 463 VAL A CA 1
ATOM 3599 C C . VAL A 1 463 ? 17.037 1.138 -23.370 1.00 91.38 463 VAL A C 1
ATOM 3601 O O . VAL A 1 463 ? 17.487 0.157 -23.958 1.00 91.38 463 VAL A O 1
ATOM 3604 N N . LEU A 1 464 ? 17.292 1.392 -22.094 1.00 88.75 464 LEU A N 1
ATOM 3605 C CA . LEU A 1 464 ? 18.061 0.522 -21.216 1.00 88.75 464 LEU A CA 1
ATOM 3606 C C . LEU A 1 464 ? 17.115 -0.487 -20.567 1.00 88.75 464 LEU A C 1
ATOM 3608 O O . LEU A 1 464 ? 16.055 -0.099 -20.076 1.00 88.75 464 LEU A O 1
ATOM 3612 N N . MET A 1 465 ? 17.501 -1.759 -20.531 1.00 92.38 465 MET A N 1
ATOM 3613 C CA . MET A 1 465 ? 16.838 -2.799 -19.746 1.00 92.38 465 MET A CA 1
ATOM 3614 C C . MET A 1 465 ? 17.871 -3.449 -18.827 1.00 92.38 465 MET A C 1
ATOM 3616 O O . MET A 1 465 ? 18.757 -4.164 -19.291 1.00 92.38 465 MET A O 1
ATOM 3620 N N . ILE A 1 466 ? 17.751 -3.180 -17.530 1.00 83.94 466 ILE A N 1
ATOM 3621 C CA . ILE A 1 466 ? 18.760 -3.490 -16.514 1.00 83.94 466 ILE A CA 1
ATOM 3622 C C . ILE A 1 466 ? 18.160 -4.449 -15.492 1.00 83.94 466 ILE A C 1
ATOM 3624 O O . ILE A 1 466 ? 17.100 -4.169 -14.937 1.00 83.94 466 ILE A O 1
ATOM 3628 N N . VAL A 1 467 ? 18.842 -5.560 -15.230 1.00 81.62 467 VAL A N 1
ATOM 3629 C CA . VAL A 1 467 ? 18.499 -6.522 -14.181 1.00 81.62 467 VAL A CA 1
ATOM 3630 C C . VAL A 1 467 ? 19.107 -6.038 -12.867 1.00 81.62 467 VAL A C 1
ATOM 3632 O O . VAL A 1 467 ? 20.297 -6.226 -12.622 1.00 81.62 467 VAL A O 1
ATOM 3635 N N . THR A 1 468 ? 18.310 -5.387 -12.019 1.00 75.12 468 THR A N 1
ATOM 3636 C CA . THR A 1 468 ? 18.829 -4.680 -10.832 1.00 75.12 468 THR A CA 1
ATOM 3637 C C . THR A 1 468 ? 19.293 -5.617 -9.724 1.00 75.12 468 THR A C 1
ATOM 3639 O O . THR A 1 468 ? 20.172 -5.257 -8.947 1.00 75.12 468 THR A O 1
ATOM 3642 N N . ASN A 1 469 ? 18.769 -6.845 -9.685 1.00 72.94 469 ASN A N 1
ATOM 3643 C CA . ASN A 1 469 ? 19.248 -7.911 -8.808 1.00 72.94 469 ASN A CA 1
ATOM 3644 C C . ASN A 1 469 ? 20.187 -8.906 -9.519 1.00 72.94 469 ASN A C 1
ATOM 3646 O O . ASN A 1 469 ? 20.263 -10.067 -9.129 1.00 72.94 469 ASN A O 1
ATOM 3650 N N . SER A 1 470 ? 20.934 -8.480 -10.551 1.00 77.25 470 SER A N 1
ATOM 3651 C CA . SER A 1 470 ? 21.781 -9.387 -11.351 1.00 77.25 470 SER A CA 1
ATOM 3652 C C . SER A 1 470 ? 22.827 -10.167 -10.546 1.00 77.25 470 SER A C 1
ATOM 3654 O O . SER A 1 470 ? 23.240 -11.239 -10.971 1.00 77.25 470 SER A O 1
ATOM 3656 N N . SER A 1 471 ? 23.258 -9.644 -9.394 1.00 74.44 471 SER A N 1
ATOM 3657 C CA . SER A 1 471 ? 24.198 -10.300 -8.475 1.00 74.44 471 SER A CA 1
ATOM 3658 C C . SER A 1 471 ? 23.588 -11.452 -7.663 1.00 74.44 471 SER A C 1
ATOM 3660 O O . SER A 1 471 ? 24.338 -12.214 -7.056 1.00 74.44 471 SER A O 1
ATOM 3662 N N . GLU A 1 472 ? 22.259 -11.607 -7.651 1.00 75.69 472 GLU A N 1
ATOM 3663 C CA . GLU A 1 472 ? 21.569 -12.739 -7.013 1.00 75.69 472 GLU A CA 1
ATOM 3664 C C . GLU A 1 472 ? 21.589 -14.009 -7.894 1.00 75.69 472 GLU A C 1
ATOM 3666 O O . GLU A 1 472 ? 21.320 -15.106 -7.400 1.00 75.69 472 GLU A O 1
ATOM 3671 N N . PHE A 1 473 ? 21.944 -13.890 -9.182 1.00 77.44 473 PHE A N 1
ATOM 3672 C CA . PHE A 1 473 ? 21.926 -14.993 -10.148 1.00 77.44 473 PHE A CA 1
ATOM 3673 C C . PHE A 1 473 ? 23.334 -15.565 -10.407 1.00 77.44 473 PHE A C 1
ATOM 3675 O O . PHE A 1 473 ? 24.238 -14.803 -10.749 1.00 77.44 473 PHE A O 1
ATOM 3682 N N . PRO A 1 474 ? 23.546 -16.899 -10.321 1.00 74.00 474 PRO A N 1
ATOM 3683 C CA . PRO A 1 474 ? 24.858 -17.512 -10.574 1.00 74.00 474 PRO A CA 1
ATOM 3684 C C . PRO A 1 474 ? 25.366 -17.289 -12.001 1.00 74.00 474 PRO A C 1
ATOM 3686 O O . PRO A 1 474 ? 26.568 -17.145 -12.226 1.00 74.00 474 PRO A O 1
ATOM 3689 N N . ARG A 1 475 ? 24.442 -17.276 -12.968 1.00 83.06 475 ARG A N 1
ATOM 3690 C CA . ARG A 1 475 ? 24.727 -17.065 -14.383 1.00 83.06 475 ARG A CA 1
ATOM 3691 C C . ARG A 1 475 ? 23.559 -16.359 -15.070 1.00 83.06 475 ARG A C 1
ATOM 3693 O O . ARG A 1 475 ? 22.434 -16.856 -15.072 1.00 83.06 475 ARG A O 1
ATOM 3700 N N . LEU A 1 476 ? 23.873 -15.223 -15.683 1.00 87.00 476 LEU A N 1
ATOM 3701 C CA . LEU A 1 476 ? 22.975 -14.388 -16.473 1.00 87.00 476 LEU A CA 1
ATOM 3702 C C . LEU A 1 476 ? 23.633 -14.176 -17.843 1.00 87.00 476 LEU A C 1
ATOM 3704 O O . LEU A 1 476 ? 24.597 -13.421 -17.960 1.00 87.00 476 LEU A O 1
ATOM 3708 N N . ASP A 1 477 ? 23.152 -14.886 -18.862 1.00 91.62 477 ASP A N 1
ATOM 3709 C CA . ASP A 1 477 ? 23.632 -14.760 -20.237 1.00 91.62 477 ASP A CA 1
ATOM 3710 C C . ASP A 1 477 ? 22.854 -13.626 -20.926 1.00 91.62 477 ASP A C 1
ATOM 3712 O O . ASP A 1 477 ? 21.625 -13.664 -21.009 1.00 91.62 477 ASP A O 1
ATOM 3716 N N . ILE A 1 478 ? 23.561 -12.600 -21.407 1.00 91.06 478 ILE A N 1
ATOM 3717 C CA . ILE A 1 478 ? 22.991 -11.393 -22.028 1.00 91.06 478 ILE A CA 1
ATOM 3718 C C . ILE A 1 478 ? 23.471 -11.277 -23.477 1.00 91.06 478 ILE A C 1
ATOM 3720 O O . ILE A 1 478 ? 24.634 -11.543 -23.776 1.00 91.06 478 ILE A O 1
ATOM 3724 N N . ARG A 1 479 ? 22.583 -10.844 -24.378 1.00 89.94 479 ARG A N 1
ATOM 3725 C CA . ARG A 1 479 ? 22.923 -10.473 -25.757 1.00 89.94 479 ARG A CA 1
ATOM 3726 C C . ARG A 1 479 ? 23.257 -8.987 -25.829 1.00 89.94 479 ARG A C 1
ATOM 3728 O O . ARG A 1 479 ? 22.408 -8.152 -25.548 1.00 89.94 479 ARG A O 1
ATOM 3735 N N . ASP A 1 480 ? 24.475 -8.671 -26.244 1.00 80.19 480 ASP A N 1
ATOM 3736 C CA . ASP A 1 480 ? 25.024 -7.310 -26.306 1.00 80.19 480 ASP A CA 1
ATOM 3737 C C . ASP A 1 480 ? 24.912 -6.646 -27.692 1.00 80.19 480 ASP A C 1
ATOM 3739 O O . ASP A 1 480 ? 25.173 -5.453 -27.827 1.00 80.19 480 ASP A O 1
ATOM 3743 N N . SER A 1 481 ? 24.543 -7.405 -28.728 1.00 86.75 481 SER A N 1
ATOM 3744 C CA . SER A 1 481 ? 24.682 -6.972 -30.118 1.00 86.75 481 SER A CA 1
ATOM 3745 C C . SER A 1 481 ? 23.660 -7.595 -31.081 1.00 86.75 481 SER A C 1
ATOM 3747 O O . SER A 1 481 ? 23.182 -8.723 -30.909 1.00 86.75 481 SER A O 1
ATOM 3749 N N . GLY A 1 482 ? 23.352 -6.833 -32.136 1.00 92.06 482 GLY A N 1
ATOM 3750 C CA . GLY A 1 482 ? 22.486 -7.221 -33.252 1.00 92.06 482 GLY A CA 1
ATOM 3751 C C . GLY A 1 482 ? 21.044 -6.709 -33.166 1.00 92.06 482 GLY A C 1
ATOM 3752 O O . GLY A 1 482 ? 20.581 -6.225 -32.135 1.00 92.06 482 GLY A O 1
ATOM 3753 N N . SER A 1 483 ? 20.329 -6.848 -34.282 1.00 94.69 483 SER A N 1
ATOM 3754 C CA . SER A 1 483 ? 18.943 -6.396 -34.428 1.00 94.69 483 SER A CA 1
ATOM 3755 C C . SER A 1 483 ? 17.966 -7.286 -33.656 1.00 94.69 483 SER A C 1
ATOM 3757 O O . SER A 1 483 ? 18.085 -8.516 -33.691 1.00 94.69 483 SER A O 1
ATOM 3759 N N . VAL A 1 484 ? 16.981 -6.673 -32.997 1.00 95.81 484 VAL A N 1
ATOM 3760 C CA . VAL A 1 484 ? 15.920 -7.350 -32.236 1.00 95.81 484 VAL A CA 1
ATOM 3761 C C . VAL A 1 484 ? 14.540 -6.779 -32.550 1.00 95.81 484 VAL A C 1
ATOM 3763 O O . VAL A 1 484 ? 14.363 -5.576 -32.752 1.00 95.81 484 VAL A O 1
ATOM 3766 N N . GLN A 1 485 ? 13.537 -7.650 -32.567 1.00 95.75 485 GLN A N 1
ATOM 3767 C CA . GLN A 1 485 ? 12.121 -7.298 -32.570 1.00 95.75 485 GLN A CA 1
ATOM 3768 C C . GLN A 1 485 ? 11.535 -7.402 -31.158 1.00 95.75 485 GLN A C 1
ATOM 3770 O O . GLN A 1 485 ? 12.066 -8.102 -30.297 1.00 95.75 485 GLN A O 1
ATOM 3775 N N . VAL A 1 486 ? 10.411 -6.717 -30.912 1.00 92.06 486 VAL A N 1
ATOM 3776 C CA . VAL A 1 486 ? 9.691 -6.823 -29.630 1.00 92.06 486 VAL A CA 1
ATOM 3777 C C . VAL A 1 486 ? 9.343 -8.286 -29.366 1.00 92.06 486 VAL A C 1
ATOM 3779 O O . VAL A 1 486 ? 8.643 -8.911 -30.162 1.00 92.06 486 VAL A O 1
ATOM 3782 N N . GLY A 1 487 ? 9.788 -8.810 -28.226 1.00 89.75 487 GLY A N 1
ATOM 3783 C CA . GLY A 1 487 ? 9.546 -10.200 -27.850 1.00 89.75 487 GLY A CA 1
ATOM 3784 C C . GLY A 1 487 ? 10.621 -11.207 -28.279 1.00 89.75 487 GLY A C 1
ATOM 3785 O O . GLY A 1 487 ? 10.429 -12.385 -27.979 1.00 89.75 487 GLY A O 1
ATOM 3786 N N . ASP A 1 488 ? 11.729 -10.783 -28.899 1.00 94.94 488 ASP A N 1
ATOM 3787 C CA . ASP A 1 488 ? 12.926 -11.620 -29.094 1.00 94.94 488 ASP A CA 1
ATOM 3788 C C . ASP A 1 488 ? 13.685 -11.821 -27.773 1.00 94.94 488 ASP A C 1
ATOM 3790 O O . ASP A 1 488 ? 13.741 -10.918 -26.942 1.00 94.94 488 ASP A O 1
ATOM 3794 N N . GLU A 1 489 ? 14.293 -12.990 -27.559 1.00 95.50 489 GLU A N 1
ATOM 3795 C CA . GLU A 1 489 ? 15.080 -13.274 -26.348 1.00 95.50 489 GLU A CA 1
ATOM 3796 C C . GLU A 1 489 ? 16.389 -12.463 -26.337 1.00 95.50 489 GLU A C 1
ATOM 3798 O O . GLU A 1 489 ? 17.161 -12.508 -27.304 1.00 95.50 489 GLU A O 1
ATOM 3803 N N . VAL A 1 490 ? 16.632 -11.736 -25.238 1.00 95.69 490 VAL A N 1
ATOM 3804 C CA . VAL A 1 490 ? 17.813 -10.865 -25.043 1.00 95.69 490 VAL A CA 1
ATOM 3805 C C . VAL A 1 490 ? 18.605 -11.168 -23.772 1.00 95.69 490 VAL A C 1
ATOM 3807 O O . VAL A 1 490 ? 19.789 -10.841 -23.723 1.00 95.69 490 VAL A O 1
ATOM 3810 N N . ALA A 1 491 ? 18.003 -11.818 -22.773 1.00 92.62 491 ALA A N 1
ATOM 3811 C CA . ALA A 1 491 ? 18.734 -12.357 -21.629 1.00 92.62 491 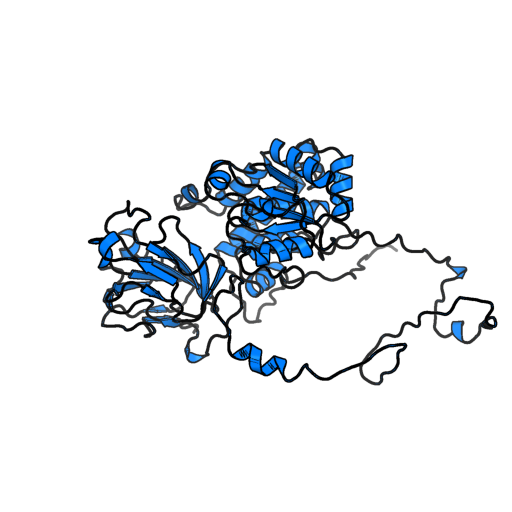ALA A CA 1
ATOM 3812 C C . ALA A 1 491 ? 18.080 -13.634 -21.083 1.00 92.62 491 ALA A C 1
ATOM 3814 O O . ALA A 1 491 ? 16.857 -13.786 -21.148 1.00 92.62 491 ALA A O 1
ATOM 3815 N N . SER A 1 492 ? 18.884 -14.526 -20.507 1.00 91.69 492 SER A N 1
ATOM 3816 C CA . SER A 1 492 ? 18.416 -15.729 -19.813 1.00 91.69 492 SER A CA 1
ATOM 3817 C C . SER A 1 492 ? 19.237 -16.026 -18.557 1.00 91.69 492 SER A C 1
ATOM 3819 O O . SER A 1 492 ? 20.426 -15.721 -18.472 1.00 91.69 492 SER A O 1
ATOM 3821 N N . ILE A 1 493 ? 18.577 -16.599 -17.550 1.00 83.44 493 ILE A N 1
ATOM 3822 C CA . ILE A 1 493 ? 19.161 -16.966 -16.258 1.00 83.44 493 ILE A CA 1
ATOM 3823 C C . ILE A 1 493 ? 19.258 -18.483 -16.167 1.00 83.44 493 ILE A C 1
ATOM 3825 O O . ILE A 1 493 ? 18.268 -19.193 -16.360 1.00 83.44 493 ILE A O 1
ATOM 3829 N N . SER A 1 494 ? 20.445 -18.967 -15.805 1.00 75.88 494 SER A N 1
ATOM 3830 C CA . SER A 1 494 ? 20.680 -20.373 -15.480 1.00 75.88 494 SER A CA 1
ATOM 3831 C C . SER A 1 494 ? 20.814 -20.545 -13.966 1.00 75.88 494 SER A C 1
ATOM 3833 O O . SER A 1 494 ? 21.560 -19.819 -13.309 1.00 75.88 494 SER A O 1
ATOM 3835 N N . TRP A 1 495 ? 20.085 -21.521 -13.421 1.00 63.44 495 TRP A N 1
ATOM 3836 C CA . TRP A 1 495 ? 19.980 -21.808 -11.982 1.00 63.44 495 TRP A CA 1
ATOM 3837 C C . TRP A 1 495 ? 20.774 -23.066 -11.567 1.00 63.44 495 TRP A C 1
ATOM 3839 O O . TRP A 1 495 ? 20.398 -23.725 -10.597 1.00 63.44 495 TRP A O 1
ATOM 3849 N N . GLU A 1 496 ? 21.791 -23.440 -12.353 1.00 53.28 496 GLU A N 1
ATOM 3850 C CA . GLU A 1 496 ? 22.658 -24.618 -12.138 1.00 53.28 496 GLU A CA 1
ATOM 3851 C C . GLU A 1 496 ? 23.761 -24.373 -11.094 1.00 53.28 496 GLU A C 1
ATOM 3853 O O . GLU A 1 496 ? 24.340 -23.261 -11.094 1.00 53.28 496 GLU A O 1
#

Sequence (496 aa):
MRLLGRGRQRGAARRGYETGRVDIATGINVRELGGFPTPSGTTRYRRFLRSGSTARISPSDARELFDYGVRRILDLRGKEEVTNSPESLLSLRNVEYLNVPLYDFDISAGVLAHEDDVGGYLTESLLSMLENRAAFRQIFTFLAHAPRSACTLFHCGAGSDRTGLLSLVLLGLAGVERRQLVADYVYSFGYIPEVNAAIFEHVEEGARTLQVRGELRTRIASVSLVHDRIHEAFGGYEGFLRSCGVRESEISQVRALLLRRFPGRYRMPAEETLVSSAELLHRDIPGPVANTTFFVHAYERPDKVTADLYYMSDKTRDLMARIDENQRNRSFHDHDYVTLEVPLEERGKLFAPVAGELLALSDVDDPYFASGACGAGVAIVPSGNTVYAPAACRVTVQVPTRHAIGVLTQDGIEVLIVVASSTASASRRGFRQHVWQNDSAHRGTPLLSWDPTLVGKDASSPVLMIVTNSSEFPRLDIRDSGSVQVGDEVASISWE